Protein AF-0000000070793381 (afdb_homodimer)

Structure (mmCIF, N/CA/C/O backbone):
data_AF-0000000070793381-model_v1
#
loop_
_entity.id
_entity.type
_entity.pdbx_description
1 polymer 'Methyltransferase domain-containing protein'
#
loop_
_atom_site.group_PDB
_atom_site.id
_atom_site.type_symbol
_atom_site.label_atom_id
_atom_site.label_alt_id
_atom_site.label_comp_id
_atom_site.label_asym_id
_atom_site.label_entity_id
_atom_site.label_seq_id
_atom_site.pdbx_PDB_ins_code
_atom_site.Cartn_x
_atom_site.Cartn_y
_atom_site.Cartn_z
_atom_site.occupancy
_atom_site.B_iso_or_equiv
_atom_site.auth_seq_id
_atom_site.auth_comp_id
_atom_site.auth_asym_id
_atom_site.auth_atom_id
_atom_site.pdbx_PDB_model_num
ATOM 1 N N . MET A 1 1 ? -8.211 -35.094 -12.023 1 31.94 1 MET A N 1
ATOM 2 C CA . MET A 1 1 ? -8.547 -34.438 -10.75 1 31.94 1 MET A CA 1
ATOM 3 C C . MET A 1 1 ? -8.812 -32.969 -10.945 1 31.94 1 MET A C 1
ATOM 5 O O . MET A 1 1 ? -8.141 -32.281 -11.734 1 31.94 1 MET A O 1
ATOM 9 N N . PRO A 1 2 ? -9.945 -32.312 -10.711 1 38.78 2 PRO A N 1
ATOM 10 C CA . PRO A 1 2 ? -10.438 -30.984 -11.047 1 38.78 2 PRO A CA 1
ATOM 11 C C . PRO A 1 2 ? -9.469 -29.875 -10.625 1 38.78 2 PRO A C 1
ATOM 13 O O . PRO A 1 2 ? -8.68 -30.062 -9.695 1 38.78 2 PRO A O 1
ATOM 16 N N . SER A 1 3 ? -9.086 -28.969 -11.453 1 44.47 3 SER A N 1
ATOM 17 C CA . SER A 1 3 ? -8.133 -27.859 -11.398 1 44.47 3 SER A CA 1
ATOM 18 C C . SER A 1 3 ? -8.32 -27.031 -10.133 1 44.47 3 SER A C 1
ATOM 20 O O . SER A 1 3 ? -9.445 -26.641 -9.812 1 44.47 3 SER A O 1
ATOM 22 N N . THR A 1 4 ? -7.613 -27.297 -8.984 1 52.66 4 THR A N 1
ATOM 23 C CA . THR A 1 4 ? -7.539 -26.953 -7.566 1 52.66 4 THR A CA 1
ATOM 24 C C . THR A 1 4 ? -7.48 -25.438 -7.383 1 52.66 4 THR A C 1
ATOM 26 O O . THR A 1 4 ? -7.105 -24.953 -6.316 1 52.66 4 THR A O 1
ATOM 29 N N . TYR A 1 5 ? -7.738 -24.703 -8.5 1 57 5 TYR A N 1
ATOM 30 C CA . TYR A 1 5 ? -7.77 -23.281 -8.188 1 57 5 TYR A CA 1
ATOM 31 C C . TYR A 1 5 ? -9.086 -22.891 -7.523 1 57 5 TYR A C 1
ATOM 33 O O . TYR A 1 5 ? -10.148 -23.375 -7.918 1 57 5 TYR A O 1
ATOM 41 N N . ILE A 1 6 ? -9.055 -22.25 -6.492 1 52.5 6 ILE A N 1
ATOM 42 C CA . ILE A 1 6 ? -10.258 -21.75 -5.836 1 52.5 6 ILE A CA 1
ATOM 43 C C . ILE A 1 6 ? -11.031 -20.859 -6.797 1 52.5 6 ILE A C 1
ATOM 45 O O . ILE A 1 6 ? -12.258 -20.938 -6.879 1 52.5 6 ILE A O 1
ATOM 49 N N . LEU A 1 7 ? -10.25 -20.031 -7.59 1 53.38 7 LEU A N 1
ATOM 50 C CA . LEU A 1 7 ? -10.883 -19.156 -8.578 1 53.38 7 LEU A CA 1
ATOM 51 C C . LEU A 1 7 ? -10.844 -19.812 -9.961 1 53.38 7 LEU A C 1
ATOM 53 O O . LEU A 1 7 ? -9.805 -20.312 -10.383 1 53.38 7 LEU A O 1
ATOM 57 N N . ASN A 1 8 ? -12.039 -19.922 -10.562 1 53.75 8 ASN A N 1
ATOM 58 C CA . ASN A 1 8 ? -12.141 -20.484 -11.898 1 53.75 8 ASN A CA 1
ATOM 59 C C . ASN A 1 8 ? -11.227 -19.766 -12.883 1 53.75 8 ASN A C 1
ATOM 61 O O . ASN A 1 8 ? -11.07 -18.531 -12.812 1 53.75 8 ASN A O 1
ATOM 65 N N . THR A 1 9 ? -10.461 -20.422 -13.633 1 52.81 9 THR A N 1
ATOM 66 C CA . THR A 1 9 ? -9.531 -19.875 -14.609 1 52.81 9 THR A CA 1
ATOM 67 C C . THR A 1 9 ? -10.055 -20.078 -16.031 1 52.81 9 THR A C 1
ATOM 69 O O . THR A 1 9 ? -9.273 -20.188 -16.984 1 52.81 9 THR A O 1
ATOM 72 N N . ASN A 1 10 ? -11.422 -20.203 -16.141 1 58.78 10 ASN A N 1
ATOM 73 C CA . ASN A 1 10 ? -11.984 -20.359 -17.484 1 58.78 10 ASN A CA 1
ATOM 74 C C . ASN A 1 10 ? -12.016 -19.031 -18.234 1 58.78 10 ASN A C 1
ATOM 76 O O . ASN A 1 10 ? -11.539 -18.016 -17.734 1 58.78 10 ASN A O 1
ATOM 80 N N . ASP A 1 11 ? -12.484 -18.969 -19.484 1 60.75 11 ASP A N 1
ATOM 81 C CA . ASP A 1 11 ? -12.516 -17.812 -20.375 1 60.75 11 ASP A CA 1
ATOM 82 C C . ASP A 1 11 ? -13.094 -16.594 -19.672 1 60.75 11 ASP A C 1
ATOM 84 O O . ASP A 1 11 ? -12.617 -15.477 -19.875 1 60.75 11 ASP A O 1
ATOM 88 N N . LYS A 1 12 ? -14.016 -16.922 -18.828 1 62.97 12 LYS A N 1
ATOM 89 C CA . LYS A 1 12 ? -14.656 -15.805 -18.156 1 62.97 12 LYS A CA 1
ATOM 90 C C . LYS A 1 12 ? -13.727 -15.18 -17.125 1 62.97 12 LYS A C 1
ATOM 92 O O . LYS A 1 12 ? -13.789 -13.977 -16.859 1 62.97 12 LYS A O 1
ATOM 97 N N . ALA A 1 13 ? -12.758 -16.031 -16.75 1 79.31 13 ALA A N 1
ATOM 98 C CA . ALA A 1 13 ? -11.867 -15.555 -15.711 1 79.31 13 ALA A CA 1
ATOM 99 C C . ALA A 1 13 ? -10.742 -14.711 -16.297 1 79.31 13 ALA A C 1
ATOM 101 O O . ALA A 1 13 ? -10.102 -13.93 -15.594 1 79.31 13 ALA A O 1
ATOM 102 N N . ARG A 1 14 ? -10.719 -14.719 -17.625 1 79.31 14 ARG A N 1
ATOM 103 C CA . ARG A 1 14 ? -9.609 -14.047 -18.281 1 79.31 14 ARG A CA 1
ATOM 104 C C . ARG A 1 14 ? -9.766 -12.531 -18.203 1 79.31 14 ARG A C 1
ATOM 106 O O . ARG A 1 14 ? -8.781 -11.805 -18.062 1 79.31 14 ARG A O 1
ATOM 113 N N . GLU A 1 15 ? -11.008 -12.117 -18.234 1 82.5 15 GLU A N 1
ATOM 114 C CA . GLU A 1 15 ? -11.242 -10.68 -18.156 1 82.5 15 GLU A CA 1
ATOM 115 C C . GLU A 1 15 ? -10.852 -10.117 -16.797 1 82.5 15 GLU A C 1
ATOM 117 O O . GLU A 1 15 ? -10.195 -9.078 -16.719 1 82.5 15 GLU A O 1
ATOM 122 N N . ARG A 1 16 ? -11.266 -10.875 -15.812 1 89.25 16 ARG A N 1
ATOM 123 C CA . ARG A 1 16 ? -10.883 -10.453 -14.469 1 89.25 16 ARG A CA 1
ATOM 124 C C . ARG A 1 16 ? -9.367 -10.469 -14.297 1 89.25 16 ARG A C 1
ATOM 126 O O . ARG A 1 16 ? -8.797 -9.539 -13.727 1 89.25 16 ARG A O 1
ATOM 133 N N . LEU A 1 17 ? -8.711 -11.5 -14.781 1 89.5 17 LEU A N 1
ATOM 134 C CA . LEU A 1 17 ? -7.266 -11.641 -14.648 1 89.5 17 LEU A CA 1
ATOM 135 C C . LEU A 1 17 ? -6.547 -10.523 -15.406 1 89.5 17 LEU A C 1
ATOM 137 O O . LEU A 1 17 ? -5.547 -9.984 -14.93 1 89.5 17 LEU A O 1
ATOM 141 N N . SER A 1 18 ? -7.078 -10.219 -16.547 1 89.38 18 SER A N 1
ATOM 142 C CA . SER A 1 18 ? -6.492 -9.133 -17.344 1 89.38 18 SER A CA 1
ATOM 143 C C . SER A 1 18 ? -6.645 -7.793 -16.625 1 89.38 18 SER A C 1
ATOM 145 O O . SER A 1 18 ? -5.707 -6.992 -16.594 1 89.38 18 SER A O 1
ATOM 147 N N . LEU A 1 19 ? -7.836 -7.578 -16.109 1 93.5 19 LEU A N 1
ATOM 148 C CA . LEU A 1 19 ? -8.055 -6.363 -15.336 1 93.5 19 LEU A CA 1
ATOM 149 C C . LEU A 1 19 ? -7.133 -6.316 -14.125 1 93.5 19 LEU A C 1
ATOM 151 O O . LEU A 1 19 ? -6.531 -5.277 -13.836 1 93.5 19 LEU A O 1
ATOM 155 N N . GLN A 1 20 ? -6.996 -7.422 -13.484 1 95.44 20 GLN A N 1
ATOM 156 C CA . GLN A 1 20 ? -6.109 -7.523 -12.328 1 95.44 20 GLN A CA 1
ATOM 157 C C . GLN A 1 20 ? -4.664 -7.227 -12.719 1 95.44 20 GLN A C 1
ATOM 159 O O . GLN A 1 20 ? -3.949 -6.531 -11.992 1 95.44 20 GLN A O 1
ATOM 164 N N . HIS A 1 21 ? -4.25 -7.715 -13.867 1 94.44 21 HIS A N 1
ATOM 165 C CA . HIS A 1 21 ? -2.904 -7.422 -14.344 1 94.44 21 HIS A CA 1
ATOM 166 C C . HIS A 1 21 ? -2.701 -5.926 -14.539 1 94.44 21 HIS A C 1
ATOM 168 O O . HIS A 1 21 ? -1.675 -5.375 -14.125 1 94.44 21 HIS A O 1
ATOM 174 N N . GLN A 1 22 ? -3.66 -5.316 -15.133 1 94.69 22 GLN A N 1
ATOM 175 C CA . GLN A 1 22 ? -3.539 -3.885 -15.398 1 94.69 22 GLN A CA 1
ATOM 176 C C . GLN A 1 22 ? -3.355 -3.1 -14.102 1 94.69 22 GLN A C 1
ATOM 178 O O . GLN A 1 22 ? -2.607 -2.121 -14.062 1 94.69 22 GLN A O 1
ATOM 183 N N . LEU A 1 23 ? -3.994 -3.545 -13.055 1 96.94 23 LEU A N 1
ATOM 184 C CA . LEU A 1 23 ? -3.932 -2.869 -11.766 1 96.94 23 LEU A CA 1
ATOM 185 C C . LEU A 1 23 ? -2.533 -2.975 -11.164 1 96.94 23 LEU A C 1
ATOM 187 O O . LEU A 1 23 ? -2.109 -2.096 -10.414 1 96.94 23 LEU A O 1
ATOM 191 N N . TYR A 1 24 ? -1.751 -4.055 -11.531 1 98 24 TYR A N 1
ATOM 192 C CA . TYR A 1 24 ? -0.479 -4.316 -10.867 1 98 24 TYR A CA 1
ATOM 193 C C . TYR A 1 24 ? 0.686 -4.156 -11.836 1 98 24 TYR A C 1
ATOM 195 O O . TYR A 1 24 ? 1.85 -4.195 -11.43 1 98 24 TYR A O 1
ATOM 203 N N . ALA A 1 25 ? 0.41 -3.951 -13.141 1 96.5 25 ALA A N 1
ATOM 204 C CA . ALA A 1 25 ? 1.404 -4.055 -14.203 1 96.5 25 ALA A CA 1
ATOM 205 C C . ALA A 1 25 ? 2.594 -3.139 -13.938 1 96.5 25 ALA A C 1
ATOM 207 O O . ALA A 1 25 ? 3.742 -3.586 -13.93 1 96.5 25 ALA A O 1
ATOM 208 N N . LYS A 1 26 ? 2.344 -1.877 -13.656 1 95.81 26 LYS A N 1
ATOM 209 C CA . LYS A 1 26 ? 3.432 -0.926 -13.445 1 95.81 26 LYS A CA 1
ATOM 210 C C . LYS A 1 26 ? 4.277 -1.319 -12.242 1 95.81 26 LYS A C 1
ATOM 212 O O . LYS A 1 26 ? 5.508 -1.275 -12.297 1 95.81 26 LYS A O 1
ATOM 217 N N . SER A 1 27 ? 3.621 -1.652 -11.164 1 97.38 27 SER A N 1
ATOM 218 C CA . SER A 1 27 ? 4.32 -2.066 -9.953 1 97.38 27 SER A CA 1
ATOM 219 C C . SER A 1 27 ? 5.207 -3.279 -10.211 1 97.38 27 SER A C 1
ATOM 221 O O . SER A 1 27 ? 6.359 -3.318 -9.773 1 97.38 27 SER A O 1
ATOM 223 N N . SER A 1 28 ? 4.688 -4.277 -10.945 1 97.88 28 SER A N 1
ATOM 224 C CA . SER A 1 28 ? 5.434 -5.496 -11.242 1 97.88 28 SER A CA 1
ATOM 225 C C . SER A 1 28 ? 6.605 -5.211 -12.18 1 97.88 28 SER A C 1
ATOM 227 O O . SER A 1 28 ? 7.699 -5.75 -11.984 1 97.88 28 SER A O 1
ATOM 229 N N . LEU A 1 29 ? 6.406 -4.359 -13.164 1 96.44 29 LEU A N 1
ATOM 230 C CA . LEU A 1 29 ? 7.461 -4.031 -14.109 1 96.44 29 LEU A CA 1
ATOM 231 C C . LEU A 1 29 ? 8.57 -3.23 -13.43 1 96.44 29 LEU A C 1
ATOM 233 O O . LEU A 1 29 ? 9.75 -3.441 -13.711 1 96.44 29 LEU A O 1
ATOM 237 N N . ASP A 1 30 ? 8.172 -2.293 -12.555 1 95.12 30 ASP A N 1
ATOM 238 C CA . ASP A 1 30 ? 9.164 -1.557 -11.773 1 95.12 30 ASP A CA 1
ATOM 239 C C . ASP A 1 30 ? 10.023 -2.504 -10.938 1 95.12 30 ASP A C 1
ATOM 241 O O . ASP A 1 30 ? 11.242 -2.332 -10.8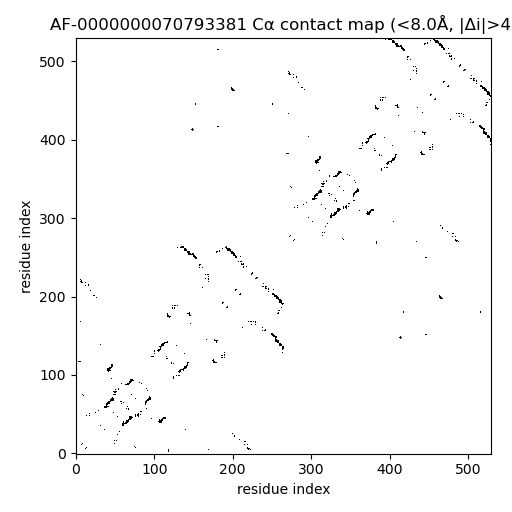44 1 95.12 30 ASP A O 1
ATOM 245 N N . LEU A 1 31 ? 9.391 -3.492 -10.344 1 96.69 31 LEU A N 1
ATOM 246 C CA . LEU A 1 31 ? 10.102 -4.48 -9.531 1 96.69 31 LEU A CA 1
ATOM 247 C C . LEU A 1 31 ? 11.094 -5.266 -10.383 1 96.69 31 LEU A C 1
ATOM 249 O O . LEU A 1 31 ? 12.258 -5.43 -9.992 1 96.69 31 LEU A O 1
ATOM 253 N N . LEU A 1 32 ? 10.695 -5.691 -11.531 1 96.06 32 LEU A N 1
ATOM 254 C CA . LEU A 1 32 ? 11.547 -6.465 -12.43 1 96.06 32 LEU A CA 1
ATOM 255 C C . LEU A 1 32 ? 12.719 -5.625 -12.93 1 96.06 32 LEU A C 1
ATOM 257 O O . LEU A 1 32 ? 13.82 -6.141 -13.133 1 96.06 32 LEU A O 1
ATOM 261 N N . SER A 1 33 ? 12.461 -4.363 -13.094 1 92.81 33 SER A N 1
ATOM 262 C CA . SER A 1 33 ? 13.516 -3.467 -13.555 1 92.81 33 SER A CA 1
ATOM 263 C C . SER A 1 33 ? 14.633 -3.357 -12.523 1 92.81 33 SER A C 1
ATOM 265 O O . SER A 1 33 ? 15.789 -3.135 -12.875 1 92.81 33 SER A O 1
ATOM 267 N N . GLU A 1 34 ? 14.258 -3.457 -11.336 1 92.06 34 GLU A N 1
ATOM 268 C CA . GLU A 1 34 ? 15.258 -3.406 -10.273 1 92.06 34 GLU A CA 1
ATOM 269 C C . GLU A 1 34 ? 16.234 -4.578 -10.367 1 92.06 34 GLU A C 1
ATOM 271 O O . GLU A 1 34 ? 17.391 -4.465 -9.969 1 92.06 34 GLU A O 1
ATOM 276 N N . VAL A 1 35 ? 15.742 -5.703 -10.812 1 90.88 35 VAL A N 1
ATOM 277 C CA . VAL A 1 35 ? 16.594 -6.875 -11.008 1 90.88 35 VAL A CA 1
ATOM 278 C C . VAL A 1 35 ? 17.531 -6.641 -12.188 1 90.88 35 VAL A C 1
ATOM 280 O O . VAL A 1 35 ? 18.688 -7.039 -12.148 1 90.88 35 VAL A O 1
ATOM 283 N N . GLY A 1 36 ? 17.094 -5.91 -13.195 1 82.94 36 GLY A N 1
ATOM 284 C CA . GLY A 1 36 ? 17.891 -5.613 -14.375 1 82.94 36 GLY A CA 1
ATOM 285 C C . GLY A 1 36 ? 18.094 -6.82 -15.273 1 82.94 36 GLY A C 1
ATOM 286 O O . GLY A 1 36 ? 19.219 -7.191 -15.586 1 82.94 36 GLY A O 1
ATOM 287 N N . PRO A 1 37 ? 17.047 -7.312 -15.727 1 74.19 37 PRO A N 1
ATOM 288 C CA . PRO A 1 37 ? 17.234 -8.461 -16.625 1 74.19 37 PRO A CA 1
ATOM 289 C C . PRO A 1 37 ? 17.969 -8.086 -17.906 1 74.19 37 PRO A C 1
ATOM 291 O O . PRO A 1 37 ? 17.797 -6.98 -18.422 1 74.19 37 PRO A O 1
ATOM 294 N N . SER A 1 38 ? 18.969 -8.914 -18.141 1 75.56 38 SER A N 1
ATOM 295 C CA . SER A 1 38 ? 19.781 -8.68 -19.328 1 75.56 38 SER A CA 1
ATOM 296 C C . SER A 1 38 ? 19.281 -9.508 -20.516 1 75.56 38 SER A C 1
ATOM 298 O O . SER A 1 38 ? 18.578 -10.5 -20.328 1 75.56 38 SER A O 1
ATOM 300 N N . ALA A 1 39 ? 19.656 -9.109 -21.672 1 73.5 39 ALA A N 1
ATOM 301 C CA . ALA A 1 39 ? 19.188 -9.602 -22.953 1 73.5 39 ALA A CA 1
ATOM 302 C C . ALA A 1 39 ? 19.516 -11.086 -23.125 1 73.5 39 ALA A C 1
ATOM 304 O O . ALA A 1 39 ? 18.844 -11.789 -23.891 1 73.5 39 ALA A O 1
ATOM 305 N N . ALA A 1 40 ? 20.172 -11.703 -22.266 1 83 40 ALA A N 1
ATOM 306 C CA . ALA A 1 40 ? 20.484 -13.102 -22.547 1 83 40 ALA A CA 1
ATOM 307 C C . ALA A 1 40 ? 20.141 -13.992 -21.359 1 83 40 ALA A C 1
ATOM 309 O O . ALA A 1 40 ? 20.562 -15.148 -21.297 1 83 40 ALA A O 1
ATOM 310 N N . MET A 1 41 ? 19.172 -13.609 -20.688 1 92.19 41 MET A N 1
ATOM 311 C CA . MET A 1 41 ? 18.891 -14.359 -19.469 1 92.19 41 MET A CA 1
ATOM 312 C C . MET A 1 41 ? 17.922 -15.508 -19.75 1 92.19 41 MET A C 1
ATOM 314 O O . MET A 1 41 ? 17.109 -15.438 -20.688 1 92.19 41 MET A O 1
ATOM 318 N N . THR A 1 42 ? 18.078 -16.594 -18.984 1 96.81 42 THR A N 1
ATOM 319 C CA . THR A 1 42 ? 17.094 -17.672 -18.938 1 96.81 42 THR A CA 1
ATOM 320 C C . THR A 1 42 ? 16.125 -17.453 -17.781 1 96.81 42 THR A C 1
ATOM 322 O O . THR A 1 42 ? 16.531 -17.203 -16.641 1 96.81 42 THR A O 1
ATOM 325 N N . ALA A 1 43 ? 14.82 -17.547 -18.109 1 97.75 43 ALA A N 1
ATOM 326 C CA . ALA A 1 43 ? 13.828 -17.219 -17.094 1 97.75 43 ALA A CA 1
ATOM 327 C C . ALA A 1 43 ? 12.742 -18.297 -17.031 1 97.75 43 ALA A C 1
ATOM 329 O O . ALA A 1 43 ? 12.469 -18.969 -18.016 1 97.75 43 ALA A O 1
ATOM 330 N N . LEU A 1 44 ? 12.227 -18.438 -15.859 1 98.5 44 LEU A N 1
ATOM 331 C CA . LEU A 1 44 ? 11.07 -19.297 -15.602 1 98.5 44 LEU A CA 1
ATOM 332 C C . LEU A 1 44 ? 9.906 -18.484 -15.047 1 98.5 44 LEU A C 1
ATOM 334 O O . LEU A 1 44 ? 10.078 -17.734 -14.078 1 98.5 44 LEU A O 1
ATOM 338 N N . GLU A 1 45 ? 8.789 -18.562 -15.688 1 98.62 45 GLU A N 1
ATOM 339 C CA . GLU A 1 45 ? 7.551 -18.031 -15.141 1 98.62 45 GLU A CA 1
ATOM 340 C C . GLU A 1 45 ? 6.672 -19.141 -14.562 1 98.62 45 GLU A C 1
ATOM 342 O O . GLU A 1 45 ? 6.348 -20.094 -15.258 1 98.62 45 GLU A O 1
ATOM 347 N N . ILE A 1 46 ? 6.336 -18.953 -13.328 1 98.25 46 ILE A N 1
ATOM 348 C CA . ILE A 1 46 ? 5.465 -19.906 -12.648 1 98.25 46 ILE A CA 1
ATOM 349 C C . ILE A 1 46 ? 4.043 -19.359 -12.578 1 98.25 46 ILE A C 1
ATOM 351 O O . ILE A 1 46 ? 3.787 -18.359 -11.883 1 98.25 46 ILE A O 1
ATOM 355 N N . GLY A 1 47 ? 3.105 -19.969 -13.242 1 95.69 47 GLY A N 1
ATOM 356 C CA . GLY A 1 47 ? 1.754 -19.438 -13.367 1 95.69 47 GLY A CA 1
ATOM 357 C C . GLY A 1 47 ? 1.638 -18.328 -14.375 1 95.69 47 GLY A C 1
ATOM 358 O O . GLY A 1 47 ? 1.948 -17.172 -14.07 1 95.69 47 GLY A O 1
ATOM 359 N N . CYS A 1 48 ? 1.009 -18.641 -15.562 1 93.5 48 CYS A N 1
ATOM 360 C CA . CYS A 1 48 ? 0.996 -17.625 -16.609 1 93.5 48 CYS A CA 1
ATOM 361 C C . CYS A 1 48 ? -0.315 -16.844 -16.594 1 93.5 48 CYS A C 1
ATOM 363 O O . CYS A 1 48 ? -0.406 -15.773 -17.188 1 93.5 48 CYS A O 1
ATOM 365 N N . GLY A 1 49 ? -1.357 -17.438 -15.984 1 88.75 49 GLY A N 1
ATOM 366 C CA . GLY A 1 49 ? -2.646 -16.766 -15.969 1 88.75 49 GLY A CA 1
ATOM 367 C C . GLY A 1 49 ? -3.107 -16.328 -17.344 1 88.75 49 GLY A C 1
ATOM 368 O O . GLY A 1 49 ? -3.176 -17.141 -18.266 1 88.75 49 GLY A O 1
ATOM 369 N N . SER A 1 50 ? -3.383 -15.047 -17.531 1 88.56 50 SER A N 1
ATOM 370 C CA . SER A 1 50 ? -3.865 -14.492 -18.797 1 88.56 50 SER A CA 1
ATOM 371 C C . SER A 1 50 ? -2.725 -14.312 -19.797 1 88.56 50 SER A C 1
ATOM 373 O O . SER A 1 50 ? -2.955 -13.961 -20.953 1 88.56 50 SER A O 1
ATOM 375 N N . GLY A 1 51 ? -1.547 -14.5 -19.359 1 93.88 51 GLY A N 1
ATOM 376 C CA . GLY A 1 51 ? -0.39 -14.383 -20.234 1 93.88 51 GLY A CA 1
ATOM 377 C C . GLY A 1 51 ? 0.157 -12.969 -20.328 1 93.88 51 GLY A C 1
ATOM 378 O O . GLY A 1 51 ? 1.143 -12.727 -21.016 1 93.88 51 GLY A O 1
ATOM 379 N N . ASP A 1 52 ? -0.414 -12.047 -19.609 1 94.62 52 ASP A N 1
ATOM 380 C CA . ASP A 1 52 ? 0.02 -10.656 -19.656 1 94.62 52 ASP A CA 1
ATOM 381 C C . ASP A 1 52 ? 1.471 -10.516 -19.203 1 94.62 52 ASP A C 1
ATOM 383 O O . ASP A 1 52 ? 2.273 -9.852 -19.859 1 94.62 52 ASP A O 1
ATOM 387 N N . MET A 1 53 ? 1.799 -11.164 -18.156 1 95.56 53 MET A N 1
ATOM 388 C CA . MET A 1 53 ? 3.162 -11.047 -17.656 1 95.56 53 MET A CA 1
ATOM 389 C C . MET A 1 53 ? 4.137 -11.836 -18.516 1 95.56 53 MET A C 1
ATOM 391 O O . MET A 1 53 ? 5.312 -11.492 -18.609 1 95.56 53 MET A O 1
ATOM 395 N N . THR A 1 54 ? 3.625 -12.93 -19.125 1 97.06 54 THR A N 1
ATOM 396 C CA . THR A 1 54 ? 4.461 -13.664 -20.078 1 97.06 54 THR A CA 1
ATOM 397 C C . THR A 1 54 ? 4.984 -12.734 -21.172 1 97.06 54 THR A C 1
ATOM 399 O O . THR A 1 54 ? 6.176 -12.742 -21.484 1 97.06 54 THR A O 1
ATOM 402 N N . LEU A 1 55 ? 4.09 -11.93 -21.688 1 94.94 55 LEU A N 1
ATOM 403 C CA . LEU A 1 55 ? 4.453 -10.969 -22.719 1 94.94 55 LEU A CA 1
ATOM 404 C C . LEU A 1 55 ? 5.465 -9.961 -22.203 1 94.94 55 LEU A C 1
ATOM 406 O O . LEU A 1 55 ? 6.453 -9.656 -22.875 1 94.94 55 LEU A O 1
ATOM 410 N N . GLU A 1 56 ? 5.234 -9.453 -21 1 94.44 56 GLU A N 1
ATOM 411 C CA . GLU A 1 56 ? 6.141 -8.469 -20.406 1 94.44 56 GLU A CA 1
ATOM 412 C C . GLU A 1 56 ? 7.527 -9.062 -20.188 1 94.44 56 GLU A C 1
ATOM 414 O O . GLU A 1 56 ? 8.539 -8.414 -20.453 1 94.44 56 GLU A O 1
ATOM 419 N N . LEU A 1 57 ? 7.566 -10.289 -19.719 1 95.5 57 LEU A N 1
ATOM 420 C CA . LEU A 1 57 ? 8.836 -10.969 -19.453 1 95.5 57 LEU A CA 1
ATOM 421 C C . LEU A 1 57 ? 9.594 -11.211 -20.766 1 95.5 57 LEU A C 1
ATOM 423 O O . LEU A 1 57 ? 10.812 -11.031 -20.812 1 95.5 57 LEU A O 1
ATOM 427 N N . ALA A 1 58 ? 8.883 -11.609 -21.766 1 94.38 58 ALA A N 1
ATOM 428 C CA . ALA A 1 58 ? 9.5 -11.828 -23.062 1 94.38 58 ALA A CA 1
ATOM 429 C C . ALA A 1 58 ? 10.164 -10.555 -23.594 1 94.38 58 ALA A C 1
ATOM 431 O O . ALA A 1 58 ? 11.289 -10.602 -24.078 1 94.38 58 ALA A O 1
ATOM 432 N N . LYS A 1 59 ? 9.477 -9.438 -23.438 1 92.31 59 LYS A N 1
ATOM 433 C CA . LYS A 1 59 ? 10.031 -8.148 -23.859 1 92.31 59 LYS A CA 1
ATOM 434 C C . LYS A 1 59 ? 11.297 -7.816 -23.062 1 92.31 59 LYS A C 1
ATOM 436 O O . LYS A 1 59 ? 12.281 -7.34 -23.641 1 92.31 59 LYS A O 1
ATOM 441 N N . LEU A 1 60 ? 11.242 -8.07 -21.844 1 91.75 60 LEU A N 1
ATOM 442 C CA . LEU A 1 60 ? 12.32 -7.695 -20.953 1 91.75 60 LEU A CA 1
ATOM 443 C C . LEU A 1 60 ? 13.578 -8.516 -21.234 1 91.75 60 LEU A C 1
ATOM 445 O O . LEU A 1 60 ? 14.688 -7.984 -21.219 1 91.75 60 LEU A O 1
ATOM 449 N N . ILE A 1 61 ? 13.43 -9.789 -21.484 1 91.94 61 ILE A N 1
ATOM 450 C CA . ILE A 1 61 ? 14.586 -10.656 -21.641 1 91.94 61 ILE A CA 1
ATOM 451 C C . ILE A 1 61 ? 15.102 -10.562 -23.078 1 91.94 61 ILE A C 1
ATOM 453 O O . ILE A 1 61 ? 16.219 -11.008 -23.375 1 91.94 61 ILE A O 1
ATOM 457 N N . GLY A 1 62 ? 14.227 -10.148 -23.984 1 89.25 62 GLY A N 1
ATOM 458 C CA . GLY A 1 62 ? 14.617 -9.945 -25.375 1 89.25 62 GLY A CA 1
ATOM 459 C C . GLY A 1 62 ? 14.641 -11.227 -26.188 1 89.25 62 GLY A C 1
ATOM 460 O O . GLY A 1 62 ? 14.391 -12.312 -25.641 1 89.25 62 GLY A O 1
ATOM 461 N N . ARG A 1 63 ? 15.078 -11.086 -27.438 1 89.88 63 ARG A N 1
ATOM 462 C CA . ARG A 1 63 ? 15.016 -12.188 -28.391 1 89.88 63 ARG A CA 1
ATOM 463 C C . ARG A 1 63 ? 16.141 -13.188 -28.141 1 89.88 63 ARG A C 1
ATOM 465 O O . ARG A 1 63 ? 16.062 -14.344 -28.578 1 89.88 63 ARG A O 1
ATOM 472 N N . GLU A 1 64 ? 17.109 -12.719 -27.484 1 92.56 64 GLU A N 1
ATOM 473 C CA . GLU A 1 64 ? 18.25 -13.594 -27.234 1 92.56 64 GLU A CA 1
ATOM 474 C C . GLU A 1 64 ? 18.062 -14.383 -25.938 1 92.56 64 GLU A C 1
ATOM 476 O O . GLU A 1 64 ? 18.812 -15.328 -25.672 1 92.56 64 GLU A O 1
ATOM 481 N N . GLY A 1 65 ? 17.094 -14.016 -25.141 1 94.44 65 GLY A N 1
ATOM 482 C CA . GLY A 1 65 ? 16.797 -14.734 -23.922 1 94.44 65 GLY A CA 1
ATOM 483 C C . GLY A 1 65 ? 15.922 -15.953 -24.141 1 94.44 65 GLY A C 1
ATOM 484 O O . GLY A 1 65 ? 15.594 -16.281 -25.281 1 94.44 65 GLY A O 1
ATOM 485 N N . SER A 1 66 ? 15.711 -16.688 -23.062 1 96.44 66 SER A N 1
ATOM 486 C CA . SER A 1 66 ? 14.82 -17.844 -23.109 1 96.44 66 SER A CA 1
ATOM 487 C C . SER A 1 66 ? 13.859 -17.844 -21.922 1 96.44 66 SER A C 1
ATOM 489 O O . SER A 1 66 ? 14.266 -17.594 -20.781 1 96.44 66 SER A O 1
ATOM 491 N N . LEU A 1 67 ? 12.578 -18.062 -22.25 1 97.69 67 LEU A N 1
ATOM 492 C CA . LEU A 1 67 ? 11.547 -18.094 -21.219 1 97.69 67 LEU A CA 1
ATOM 493 C C . LEU A 1 67 ? 10.797 -19.422 -21.234 1 97.69 67 LEU A C 1
ATOM 495 O O . LEU A 1 67 ? 10.312 -19.844 -22.281 1 97.69 67 LEU A O 1
ATOM 499 N N . LEU A 1 68 ? 10.797 -20.062 -20.094 1 98.62 68 LEU A N 1
ATOM 500 C CA . LEU A 1 68 ? 9.867 -21.156 -19.891 1 98.62 68 LEU A CA 1
ATOM 501 C C . LEU A 1 68 ? 8.68 -20.719 -19.031 1 98.62 68 LEU A C 1
ATOM 503 O O . LEU A 1 68 ? 8.867 -20.188 -17.938 1 98.62 68 LEU A O 1
ATOM 507 N N . THR A 1 69 ? 7.531 -20.891 -19.578 1 98.56 69 THR A N 1
ATOM 508 C CA . THR A 1 69 ? 6.297 -20.578 -18.875 1 98.56 69 THR A CA 1
ATOM 509 C C . THR A 1 69 ? 5.547 -21.844 -18.5 1 98.56 69 THR A C 1
ATOM 511 O O . THR A 1 69 ? 5.215 -22.656 -19.375 1 98.56 69 THR A O 1
ATOM 514 N N . ILE A 1 70 ? 5.25 -21.984 -17.172 1 98.06 70 ILE A N 1
ATOM 515 C CA . ILE A 1 70 ? 4.543 -23.203 -16.75 1 98.06 70 ILE A CA 1
ATOM 516 C C . ILE A 1 70 ? 3.227 -22.812 -16.078 1 98.06 70 ILE A C 1
ATOM 518 O O . ILE A 1 70 ? 3.104 -21.719 -15.523 1 98.06 70 ILE A O 1
ATOM 522 N N . ASP A 1 71 ? 2.297 -23.641 -16.172 1 95.5 71 ASP A N 1
ATOM 523 C CA . ASP A 1 71 ? 1 -23.562 -15.5 1 95.5 71 ASP A CA 1
ATOM 524 C C . ASP A 1 71 ? 0.37 -24.953 -15.367 1 95.5 71 ASP A C 1
ATOM 526 O O . ASP A 1 71 ? 0.755 -25.875 -16.078 1 95.5 71 ASP A O 1
ATOM 530 N N . LEU A 1 72 ? -0.557 -25.047 -14.406 1 92.88 72 LEU A N 1
ATOM 531 C CA . LEU A 1 72 ? -1.277 -26.312 -14.266 1 92.88 72 LEU A CA 1
ATOM 532 C C . LEU A 1 72 ? -2.355 -26.438 -15.336 1 92.88 72 LEU A C 1
ATOM 534 O O . LEU A 1 72 ? -2.807 -27.547 -15.633 1 92.88 72 LEU A O 1
ATOM 538 N N . SER A 1 73 ? -2.744 -25.344 -15.914 1 90.5 73 SER A N 1
ATOM 539 C CA . SER A 1 73 ? -3.859 -25.312 -16.859 1 90.5 73 SER A CA 1
ATOM 540 C C . SER A 1 73 ? -3.365 -25.281 -18.297 1 90.5 73 SER A C 1
ATOM 542 O O . SER A 1 73 ? -2.82 -24.281 -18.75 1 90.5 73 SER A O 1
ATOM 544 N N . GLN A 1 74 ? -3.676 -26.328 -19.078 1 93.31 74 GLN A N 1
ATOM 545 C CA . GLN A 1 74 ? -3.355 -26.359 -20.5 1 93.31 74 GLN A CA 1
ATOM 546 C C . GLN A 1 74 ? -4.055 -25.234 -21.25 1 93.31 74 GLN A C 1
ATOM 548 O O . GLN A 1 74 ? -3.48 -24.641 -22.172 1 93.31 74 GLN A O 1
ATOM 553 N N . ASP A 1 75 ? -5.27 -24.938 -20.781 1 88.62 75 ASP A N 1
ATOM 554 C CA . ASP A 1 75 ? -6.051 -23.891 -21.438 1 88.62 75 ASP A CA 1
ATOM 555 C C . ASP A 1 75 ? -5.359 -22.531 -21.312 1 88.62 75 ASP A C 1
ATOM 557 O O . ASP A 1 75 ? -5.309 -21.766 -22.281 1 88.62 75 ASP A O 1
ATOM 561 N N . GLN A 1 76 ? -4.852 -22.234 -20.141 1 90.38 76 GLN A N 1
ATOM 562 C CA . GLN A 1 76 ? -4.141 -20.969 -19.922 1 90.38 76 GLN A CA 1
ATOM 563 C C . GLN A 1 76 ? -2.865 -20.906 -20.766 1 90.38 76 GLN A C 1
ATOM 565 O O . GLN A 1 76 ? -2.545 -19.875 -21.344 1 90.38 76 GLN A O 1
ATOM 570 N N . LEU A 1 77 ? -2.201 -22.031 -20.875 1 95.12 77 LEU A N 1
ATOM 571 C CA . LEU A 1 77 ? -0.967 -22.078 -21.656 1 95.12 77 LEU A CA 1
ATOM 572 C C . LEU A 1 77 ? -1.253 -21.891 -23.141 1 95.12 77 LEU A C 1
ATOM 574 O O . LEU A 1 77 ? -0.54 -21.156 -23.828 1 95.12 77 LEU A O 1
ATOM 578 N N . ASP A 1 78 ? -2.303 -22.547 -23.594 1 94.19 78 ASP A N 1
ATOM 579 C CA . ASP A 1 78 ? -2.674 -22.422 -25 1 94.19 78 ASP A CA 1
ATOM 580 C C . ASP A 1 78 ? -3 -20.969 -25.359 1 94.19 78 ASP A C 1
ATOM 582 O O . ASP A 1 78 ? -2.551 -20.453 -26.375 1 94.19 78 ASP A O 1
ATOM 586 N N . HIS A 1 79 ? -3.754 -20.391 -24.5 1 92.12 79 HIS A N 1
ATOM 587 C CA . HIS A 1 79 ? -4.121 -19 -24.688 1 92.12 79 HIS A CA 1
ATOM 588 C C . HIS A 1 79 ? -2.887 -18.094 -24.719 1 92.12 79 HIS A C 1
ATOM 590 O O . HIS A 1 79 ? -2.758 -17.234 -25.594 1 92.12 79 HIS A O 1
ATOM 596 N N . THR A 1 80 ? -1.993 -18.281 -23.781 1 94.62 80 THR A N 1
ATOM 597 C CA . THR A 1 80 ? -0.776 -17.484 -23.672 1 94.62 80 THR A CA 1
ATOM 598 C C . THR A 1 80 ? 0.126 -17.703 -24.875 1 94.62 80 THR A C 1
ATOM 600 O O . THR A 1 80 ? 0.706 -16.734 -25.406 1 94.62 80 THR A O 1
ATOM 603 N N . GLN A 1 81 ? 0.211 -18.922 -25.328 1 95.94 81 GLN A N 1
ATOM 604 C CA . GLN A 1 81 ? 1.022 -19.234 -26.5 1 95.94 81 GLN A CA 1
ATOM 605 C C . GLN A 1 81 ? 0.515 -18.5 -27.734 1 95.94 81 GLN A C 1
ATOM 607 O O . GLN A 1 81 ? 1.308 -17.984 -28.516 1 95.94 81 GLN A O 1
ATOM 612 N N . GLN A 1 82 ? -0.748 -18.5 -27.875 1 94.62 82 GLN A N 1
ATOM 613 C CA . GLN A 1 82 ? -1.333 -17.781 -29 1 94.62 82 GLN A CA 1
ATOM 614 C C . GLN A 1 82 ? -1.032 -16.297 -28.922 1 94.62 82 GLN A C 1
ATOM 616 O O . GLN A 1 82 ? -0.706 -15.664 -29.938 1 94.62 82 GLN A O 1
ATOM 621 N N . ARG A 1 83 ? -1.09 -15.758 -27.781 1 92.25 83 ARG A N 1
ATOM 622 C CA . ARG A 1 83 ? -0.884 -14.328 -27.578 1 92.25 83 ARG A CA 1
ATOM 623 C C . ARG A 1 83 ? 0.576 -13.945 -27.797 1 92.25 83 ARG A C 1
ATOM 625 O O . ARG A 1 83 ? 0.881 -12.797 -28.109 1 92.25 83 ARG A O 1
ATOM 632 N N . THR A 1 84 ? 1.423 -14.883 -27.641 1 94.88 84 THR A N 1
ATOM 633 C CA . THR A 1 84 ? 2.852 -14.602 -27.719 1 94.88 84 THR A CA 1
ATOM 634 C C . THR A 1 84 ? 3.475 -15.266 -28.938 1 94.88 84 THR A C 1
ATOM 636 O O . THR A 1 84 ? 4.672 -15.562 -28.938 1 94.88 84 THR A O 1
ATOM 639 N N . ARG A 1 85 ? 2.748 -15.492 -29.938 1 93.44 85 ARG A N 1
ATOM 640 C CA . ARG A 1 85 ? 3.146 -16.281 -31.094 1 93.44 85 ARG A CA 1
ATOM 641 C C . ARG A 1 85 ? 4.293 -15.617 -31.844 1 93.44 85 ARG A C 1
ATOM 643 O O . ARG A 1 85 ? 5.023 -16.281 -32.594 1 93.44 85 ARG A O 1
ATOM 650 N N . THR A 1 86 ? 4.504 -14.367 -31.641 1 93.62 86 THR A N 1
ATOM 651 C CA . THR A 1 86 ? 5.551 -13.648 -32.375 1 93.62 86 THR A CA 1
ATOM 652 C C . THR A 1 86 ? 6.914 -13.891 -31.719 1 93.62 86 THR A C 1
ATOM 654 O O . THR A 1 86 ? 7.949 -13.539 -32.281 1 93.62 86 THR A O 1
ATOM 657 N N . TYR A 1 87 ? 6.891 -14.406 -30.578 1 94.5 87 TYR A N 1
ATOM 658 C CA . TYR A 1 87 ? 8.125 -14.727 -29.875 1 94.5 87 TYR A CA 1
ATOM 659 C C . TYR A 1 87 ? 8.508 -16.188 -30.062 1 94.5 87 TYR A C 1
ATOM 661 O O . TYR A 1 87 ? 7.695 -17.078 -29.828 1 94.5 87 TYR A O 1
ATOM 669 N N . SER A 1 88 ? 9.727 -16.422 -30.422 1 94.06 88 SER A N 1
ATOM 670 C CA . SER A 1 88 ? 10.172 -17.781 -30.719 1 94.06 88 SER A CA 1
ATOM 671 C C . SER A 1 88 ? 10.961 -18.359 -29.547 1 94.06 88 SER A C 1
ATOM 673 O O . SER A 1 88 ? 11.312 -19.547 -29.562 1 94.06 88 SER A O 1
ATOM 675 N N . ASN A 1 89 ? 11.195 -17.547 -28.578 1 95.12 89 ASN A N 1
ATOM 676 C CA . ASN A 1 89 ? 12.062 -17.984 -27.484 1 95.12 89 ASN A CA 1
ATOM 677 C C . ASN A 1 89 ? 11.273 -18.234 -26.203 1 95.12 89 ASN A C 1
ATOM 679 O O . ASN A 1 89 ? 11.812 -18.109 -25.109 1 95.12 89 ASN A O 1
ATOM 683 N N . ILE A 1 90 ? 9.945 -18.5 -26.312 1 97.81 90 ILE A N 1
ATOM 684 C CA . ILE A 1 90 ? 9.109 -18.875 -25.172 1 97.81 90 ILE A CA 1
ATOM 685 C C . ILE A 1 90 ? 8.672 -20.328 -25.312 1 97.81 90 ILE A C 1
ATOM 687 O O . ILE A 1 90 ? 8.133 -20.719 -26.344 1 97.81 90 ILE A O 1
ATOM 691 N N . ARG A 1 91 ? 8.945 -21.094 -24.312 1 97.94 91 ARG A N 1
ATOM 692 C CA . ARG A 1 91 ? 8.461 -22.469 -24.188 1 97.94 91 ARG A CA 1
ATOM 693 C C . ARG A 1 91 ? 7.34 -22.562 -23.156 1 97.94 91 ARG A C 1
ATOM 695 O O . ARG A 1 91 ? 7.312 -21.797 -22.188 1 97.94 91 ARG A O 1
ATOM 702 N N . PHE A 1 92 ? 6.457 -23.484 -23.453 1 98.12 92 PHE A N 1
ATOM 703 C CA . PHE A 1 92 ? 5.305 -23.688 -22.594 1 98.12 92 PHE A CA 1
ATOM 704 C C . PHE A 1 92 ? 5.215 -25.125 -22.125 1 98.12 92 PHE A C 1
ATOM 706 O O . PHE A 1 92 ? 5.406 -26.047 -22.922 1 98.12 92 PHE A O 1
ATOM 713 N N . LYS A 1 93 ? 4.918 -25.328 -20.859 1 98 93 LYS A N 1
ATOM 714 C CA . LYS A 1 93 ? 4.801 -26.688 -20.312 1 98 93 LYS A CA 1
ATOM 715 C C . LYS A 1 93 ? 3.764 -26.734 -19.203 1 98 93 LYS A C 1
ATOM 717 O O . LYS A 1 93 ? 3.783 -25.922 -18.281 1 98 93 LYS A O 1
ATOM 722 N N . VAL A 1 94 ? 2.834 -27.688 -19.297 1 97.31 94 VAL A N 1
ATOM 723 C CA . VAL A 1 94 ? 1.99 -27.984 -18.141 1 97.31 94 VAL A CA 1
ATOM 724 C C . VAL A 1 94 ? 2.83 -28.625 -17.047 1 97.31 94 VAL A C 1
ATOM 726 O O . VAL A 1 94 ? 3.449 -29.672 -17.25 1 97.31 94 VAL A O 1
ATOM 729 N N . TRP A 1 95 ? 2.855 -27.984 -15.875 1 97.06 95 TRP A N 1
ATOM 730 C CA . TRP A 1 95 ? 3.742 -28.469 -14.828 1 97.06 95 TRP A CA 1
ATOM 731 C C . TRP A 1 95 ? 3.221 -28.078 -13.453 1 97.06 95 TRP A C 1
ATOM 733 O O . TRP A 1 95 ? 2.621 -27.016 -13.281 1 97.06 95 TRP A O 1
ATOM 743 N N . ASP A 1 96 ? 3.434 -28.969 -12.508 1 95.88 96 ASP A N 1
ATOM 744 C CA . ASP A 1 96 ? 3.125 -28.734 -11.102 1 95.88 96 ASP A CA 1
ATOM 745 C C . ASP A 1 96 ? 4.316 -28.109 -10.375 1 95.88 96 ASP A C 1
ATOM 747 O O . ASP A 1 96 ? 5.395 -28.703 -10.32 1 95.88 96 ASP A O 1
ATOM 751 N N . VAL A 1 97 ? 4.113 -27 -9.812 1 95.56 97 VAL A N 1
ATOM 752 C CA . VAL A 1 97 ? 5.18 -26.219 -9.18 1 95.56 97 VAL A CA 1
ATOM 753 C C . VAL A 1 97 ? 5.793 -27.031 -8.039 1 95.56 97 VAL A C 1
ATOM 755 O O . VAL A 1 97 ? 6.953 -26.828 -7.676 1 95.56 97 VAL A O 1
ATOM 758 N N . ASN A 1 98 ? 5.09 -28 -7.488 1 95.25 98 ASN A N 1
ATOM 759 C CA . ASN A 1 98 ? 5.594 -28.844 -6.406 1 95.25 98 ASN A CA 1
ATOM 760 C C . ASN A 1 98 ? 6.707 -29.766 -6.891 1 95.25 98 ASN A C 1
ATOM 762 O O . ASN A 1 98 ? 7.422 -30.359 -6.078 1 95.25 98 ASN A O 1
ATOM 766 N N . HIS A 1 99 ? 6.875 -29.844 -8.195 1 96.62 99 HIS A N 1
ATOM 767 C CA . HIS A 1 99 ? 7.887 -30.703 -8.781 1 96.62 99 HIS A CA 1
ATOM 768 C C . HIS A 1 99 ? 8.812 -29.922 -9.711 1 96.62 99 HIS A C 1
ATOM 770 O O . HIS A 1 99 ? 9.219 -30.438 -10.758 1 96.62 99 HIS A O 1
ATOM 776 N N . LEU A 1 100 ? 9.086 -28.75 -9.391 1 96.69 100 LEU A N 1
ATOM 777 C CA . LEU A 1 100 ? 9.844 -27.844 -10.242 1 96.69 100 LEU A CA 1
ATOM 778 C C . LEU A 1 100 ? 11.219 -28.406 -10.562 1 96.69 100 LEU A C 1
ATOM 780 O O . LEU A 1 100 ? 11.703 -28.297 -11.695 1 96.69 100 LEU A O 1
ATOM 784 N N . SER A 1 101 ? 11.852 -29.062 -9.633 1 94.19 101 SER A N 1
ATOM 785 C CA . SER A 1 101 ? 13.203 -29.578 -9.812 1 94.19 101 SER A CA 1
ATOM 786 C C . SER A 1 101 ? 13.242 -30.672 -10.867 1 94.19 101 SER A C 1
ATOM 788 O O . SER A 1 101 ? 14.281 -30.906 -11.492 1 94.19 101 SER A O 1
ATOM 790 N N . ASP A 1 102 ? 12.148 -31.281 -11.07 1 96.69 102 ASP A N 1
ATOM 791 C CA . ASP A 1 102 ? 12.055 -32.375 -12.055 1 96.69 102 ASP A CA 1
ATOM 792 C C . ASP A 1 102 ? 12.172 -31.812 -13.477 1 96.69 102 ASP A C 1
ATOM 794 O O . ASP A 1 102 ? 12.367 -32.562 -14.422 1 96.69 102 ASP A O 1
ATOM 798 N N . LEU A 1 103 ? 12.062 -30.5 -13.586 1 96.31 103 LEU A N 1
ATOM 799 C CA . LEU A 1 103 ? 12.266 -29.875 -14.898 1 96.31 103 LEU A CA 1
ATOM 800 C C . LEU A 1 103 ? 13.68 -30.156 -15.406 1 96.31 103 LEU A C 1
ATOM 802 O O . LEU A 1 103 ? 13.906 -30.172 -16.625 1 96.31 103 LEU A O 1
ATOM 806 N N . GLY A 1 104 ? 14.688 -30.266 -14.539 1 96.25 104 GLY A N 1
ATOM 807 C CA . GLY A 1 104 ? 16.062 -30.562 -14.906 1 96.25 104 GLY A CA 1
ATOM 808 C C . GLY A 1 104 ? 16.766 -29.391 -15.57 1 96.25 104 GLY A C 1
ATOM 809 O O . GLY A 1 104 ? 17.656 -29.594 -16.406 1 96.25 104 GLY A O 1
ATOM 810 N N . GLU A 1 105 ? 16.266 -28.203 -15.359 1 96.75 105 GLU A N 1
ATOM 811 C CA . GLU A 1 105 ? 16.812 -26.969 -15.922 1 96.75 105 GLU A CA 1
ATOM 812 C C . GLU A 1 105 ? 17.047 -25.922 -14.836 1 96.75 105 GLU A C 1
ATOM 814 O O . GLU A 1 105 ? 16.391 -25.953 -13.789 1 96.75 105 GLU A O 1
ATOM 819 N N . LYS A 1 106 ? 18.062 -25.078 -15.117 1 97 106 LYS A N 1
ATOM 820 C CA . LYS A 1 106 ? 18.297 -23.953 -14.219 1 97 106 LYS A CA 1
ATOM 821 C C . LYS A 1 106 ? 18.062 -22.625 -14.93 1 97 106 LYS A C 1
ATOM 823 O O . LYS A 1 106 ? 18.188 -22.531 -16.156 1 97 106 LYS A O 1
ATOM 828 N N . PHE A 1 107 ? 17.797 -21.609 -14.148 1 97.94 107 PHE A N 1
ATOM 829 C CA . PHE A 1 107 ? 17.422 -20.312 -14.703 1 97.94 107 PHE A CA 1
ATOM 830 C C . PHE A 1 107 ? 18.156 -19.188 -13.984 1 97.94 107 PHE A C 1
ATOM 832 O O . PHE A 1 107 ? 18.594 -19.359 -12.852 1 97.94 107 PHE A O 1
ATOM 839 N N . ASP A 1 108 ? 18.234 -18.062 -14.664 1 97.12 108 ASP A N 1
ATOM 840 C CA . ASP A 1 108 ? 18.797 -16.844 -14.062 1 97.12 108 ASP A CA 1
ATOM 841 C C . ASP A 1 108 ? 17.734 -16.078 -13.281 1 97.12 108 ASP A C 1
ATOM 843 O O . ASP A 1 108 ? 18.062 -15.352 -12.336 1 97.12 108 ASP A O 1
ATOM 847 N N . LEU A 1 109 ? 16.484 -16.25 -13.688 1 97.56 109 LEU A N 1
ATOM 848 C CA . LEU A 1 109 ? 15.352 -15.539 -13.102 1 97.56 109 LEU A CA 1
ATOM 849 C C . LEU A 1 109 ? 14.133 -16.438 -13 1 97.56 109 LEU A C 1
ATOM 851 O O . LEU A 1 109 ? 13.758 -17.094 -13.977 1 97.56 109 LEU A O 1
ATOM 855 N N . ILE A 1 110 ? 13.586 -16.5 -11.844 1 98.38 110 ILE A N 1
ATOM 856 C CA . ILE A 1 110 ? 12.289 -17.125 -11.648 1 98.38 110 ILE A CA 1
ATOM 857 C C . ILE A 1 110 ? 11.266 -16.078 -11.227 1 98.38 110 ILE A C 1
ATOM 859 O O . ILE A 1 110 ? 11.492 -15.336 -10.266 1 98.38 110 ILE A O 1
ATOM 863 N N . TYR A 1 111 ? 10.227 -15.961 -11.953 1 98.38 111 TYR A N 1
ATOM 864 C CA . TYR A 1 111 ? 9.133 -15.047 -11.656 1 98.38 111 TYR A CA 1
ATOM 865 C C . TYR A 1 111 ? 7.887 -15.812 -11.227 1 98.38 111 TYR A C 1
ATOM 867 O O . TYR A 1 111 ? 7.434 -16.719 -11.93 1 98.38 111 TYR A O 1
ATOM 875 N N . CYS A 1 112 ? 7.336 -15.461 -10.078 1 98.25 112 CYS A N 1
ATOM 876 C CA . CYS A 1 112 ? 6.188 -16.125 -9.477 1 98.25 112 CYS A CA 1
ATOM 877 C C . CYS A 1 112 ? 5.207 -15.109 -8.898 1 98.25 112 CYS A C 1
ATOM 879 O O . CYS A 1 112 ? 5.504 -14.453 -7.898 1 98.25 112 CYS A O 1
ATOM 881 N N . ARG A 1 113 ? 4.074 -14.977 -9.484 1 97.69 113 ARG A N 1
ATOM 882 C CA . ARG A 1 113 ? 3.09 -14.008 -9.008 1 97.69 113 ARG A CA 1
ATOM 883 C C . ARG A 1 113 ? 1.739 -14.68 -8.766 1 97.69 113 ARG A C 1
ATOM 885 O O . ARG A 1 113 ? 1.164 -15.273 -9.672 1 97.69 113 ARG A O 1
ATOM 892 N N . MET A 1 114 ? 1.225 -14.547 -7.535 1 95.25 114 MET A N 1
ATOM 893 C CA . MET A 1 114 ? -0.084 -15.039 -7.109 1 95.25 114 MET A CA 1
ATOM 894 C C . MET A 1 114 ? -0.192 -16.547 -7.312 1 95.25 114 MET A C 1
ATOM 896 O O . MET A 1 114 ? -1.174 -17.031 -7.879 1 95.25 114 MET A O 1
ATOM 900 N N . VAL A 1 115 ? 0.799 -17.312 -6.773 1 95.38 115 VAL A N 1
ATOM 901 C CA . VAL A 1 115 ? 0.821 -18.766 -6.949 1 95.38 115 VAL A CA 1
ATOM 902 C C . VAL A 1 115 ? 0.933 -19.453 -5.59 1 95.38 115 VAL A C 1
ATOM 904 O O . VAL A 1 115 ? 0.178 -20.375 -5.293 1 95.38 115 VAL A O 1
ATOM 907 N N . LEU A 1 116 ? 1.799 -18.953 -4.695 1 95.19 116 LEU A N 1
ATOM 908 C CA . LEU A 1 116 ? 2.189 -19.672 -3.486 1 95.19 116 LEU A CA 1
ATOM 909 C C . LEU A 1 116 ? 1 -19.844 -2.547 1 95.19 116 LEU A C 1
ATOM 911 O O . LEU A 1 116 ? 0.937 -20.812 -1.79 1 95.19 116 LEU A O 1
ATOM 915 N N . HIS A 1 117 ? 0.017 -18.969 -2.609 1 91.94 117 HIS A N 1
ATOM 916 C CA . HIS A 1 117 ? -1.135 -19.094 -1.725 1 91.94 117 HIS A CA 1
ATOM 917 C C . HIS A 1 117 ? -2.047 -20.234 -2.178 1 91.94 117 HIS A C 1
ATOM 919 O O . HIS A 1 117 ? -2.957 -20.641 -1.449 1 91.94 117 HIS A O 1
ATOM 925 N N . HIS A 1 118 ? -1.785 -20.844 -3.293 1 88.94 118 HIS A N 1
ATOM 926 C CA . HIS A 1 118 ? -2.576 -21.969 -3.797 1 88.94 118 HIS A CA 1
ATOM 927 C C . HIS A 1 118 ? -1.932 -23.297 -3.447 1 88.94 118 HIS A C 1
ATOM 929 O O . HIS A 1 118 ? -2.533 -24.359 -3.65 1 88.94 118 HIS A O 1
ATOM 935 N N . VAL A 1 119 ? -0.723 -23.297 -2.977 1 90.25 119 VAL A N 1
ATOM 936 C CA . VAL A 1 119 ? -0.041 -24.562 -2.723 1 90.25 119 VAL A CA 1
ATOM 937 C C . VAL A 1 119 ? -0.15 -24.922 -1.241 1 90.25 119 VAL A C 1
ATOM 939 O O . VAL A 1 119 ? -0.344 -24.047 -0.397 1 90.25 119 VAL A O 1
ATOM 942 N N . ALA A 1 120 ? 0.007 -26.172 -0.944 1 87.31 120 ALA A N 1
ATOM 943 C CA . ALA A 1 120 ? -0.117 -26.656 0.43 1 87.31 120 ALA A CA 1
ATOM 944 C C . ALA A 1 120 ? 1.117 -26.297 1.251 1 87.31 120 ALA A C 1
ATOM 946 O O . ALA A 1 120 ? 1.012 -26 2.443 1 87.31 120 ALA A O 1
ATOM 947 N N . ASP A 1 121 ? 2.238 -26.312 0.608 1 92.88 121 ASP A N 1
ATOM 948 C CA . ASP A 1 121 ? 3.506 -26.062 1.288 1 92.88 121 ASP A CA 1
ATOM 949 C C . ASP A 1 121 ? 4.383 -25.109 0.481 1 92.88 121 ASP A C 1
ATOM 951 O O . ASP A 1 121 ? 5.188 -25.547 -0.345 1 92.88 121 ASP A O 1
ATOM 955 N N . ALA A 1 122 ? 4.305 -23.859 0.808 1 95 122 ALA A N 1
ATOM 956 C CA . ALA A 1 122 ? 5.039 -22.828 0.073 1 95 122 ALA A CA 1
ATOM 957 C C . ALA A 1 122 ? 6.547 -23 0.247 1 95 122 ALA A C 1
ATOM 959 O O . ALA A 1 122 ? 7.312 -22.797 -0.696 1 95 122 ALA A O 1
ATOM 960 N N . ARG A 1 123 ? 7.008 -23.359 1.429 1 95.69 123 ARG A N 1
ATOM 961 C CA . ARG A 1 123 ? 8.43 -23.531 1.696 1 95.69 123 ARG A CA 1
ATOM 962 C C . ARG A 1 123 ? 9.039 -24.594 0.775 1 95.69 123 ARG A C 1
ATOM 964 O O . ARG A 1 123 ? 10.133 -24.391 0.24 1 95.69 123 ARG A O 1
ATOM 971 N N . SER A 1 124 ? 8.305 -25.656 0.62 1 96.81 124 SER A N 1
ATOM 972 C CA . SER A 1 124 ? 8.773 -26.703 -0.277 1 96.81 124 SER A CA 1
ATOM 973 C C . SER A 1 124 ? 8.93 -26.188 -1.702 1 96.81 124 SER A C 1
ATOM 975 O O . SER A 1 124 ? 9.914 -26.516 -2.379 1 96.81 124 SER A O 1
ATOM 977 N N . VAL A 1 125 ? 8.016 -25.375 -2.137 1 97.62 125 VAL A N 1
ATOM 978 C CA . VAL A 1 125 ? 8.062 -24.828 -3.484 1 97.62 125 VAL A CA 1
ATOM 979 C C . VAL A 1 125 ? 9.25 -23.859 -3.604 1 97.62 125 VAL A C 1
ATOM 981 O O . VAL A 1 125 ? 9.961 -23.875 -4.609 1 97.62 125 VAL A O 1
ATOM 984 N N . ILE A 1 126 ? 9.5 -23.062 -2.568 1 98.31 126 ILE A N 1
ATOM 985 C CA . ILE A 1 126 ? 10.617 -22.125 -2.559 1 98.31 126 ILE A CA 1
ATOM 986 C C . ILE A 1 126 ? 11.938 -22.891 -2.633 1 98.31 126 ILE A C 1
ATOM 988 O O . ILE A 1 126 ? 12.852 -22.484 -3.352 1 98.31 126 ILE A O 1
ATOM 992 N N . LEU A 1 127 ? 11.984 -24.016 -1.968 1 97.88 127 LEU A N 1
ATOM 993 C CA . LEU A 1 127 ? 13.18 -24.859 -2.039 1 97.88 127 LEU A CA 1
ATOM 994 C C . LEU A 1 127 ? 13.359 -25.422 -3.443 1 97.88 127 LEU A C 1
ATOM 996 O O . LEU A 1 127 ? 14.492 -25.5 -3.939 1 97.88 127 LEU A O 1
ATOM 1000 N N . GLN A 1 128 ? 12.258 -25.797 -4.055 1 97.81 128 GLN A N 1
ATOM 1001 C CA . GLN A 1 128 ? 12.328 -26.234 -5.441 1 97.81 128 GLN A CA 1
ATOM 1002 C C . GLN A 1 128 ? 12.859 -25.125 -6.352 1 97.81 128 GLN A C 1
ATOM 1004 O O . GLN A 1 128 ? 13.656 -25.391 -7.25 1 97.81 128 GLN A O 1
ATOM 1009 N N . MET A 1 129 ? 12.398 -23.906 -6.145 1 98.38 129 MET A N 1
ATOM 1010 C CA . MET A 1 129 ? 12.891 -22.766 -6.918 1 98.38 129 MET A CA 1
ATOM 1011 C C . MET A 1 129 ? 14.398 -22.625 -6.762 1 98.38 129 MET A C 1
ATOM 1013 O O . MET A 1 129 ? 15.109 -22.375 -7.742 1 98.38 129 MET A O 1
ATOM 1017 N N . LYS A 1 130 ? 14.828 -22.781 -5.543 1 98.06 130 LYS A N 1
ATOM 1018 C CA . LYS A 1 130 ? 16.25 -22.672 -5.258 1 98.06 130 LYS A CA 1
ATOM 1019 C C . LYS A 1 130 ? 17.047 -23.672 -6.09 1 98.06 130 LYS A C 1
ATOM 1021 O O . LYS A 1 130 ? 18.078 -23.312 -6.684 1 98.06 130 LYS A O 1
ATOM 1026 N N . ASN A 1 131 ? 16.531 -24.844 -6.16 1 97.12 131 ASN A N 1
ATOM 1027 C CA . ASN A 1 131 ? 17.219 -25.906 -6.883 1 97.12 131 ASN A CA 1
ATOM 1028 C C . ASN A 1 131 ? 17.219 -25.656 -8.391 1 97.12 131 ASN A C 1
ATOM 1030 O O . ASN A 1 131 ? 18.031 -26.234 -9.117 1 97.12 131 ASN A O 1
ATOM 1034 N N . CYS A 1 132 ? 16.359 -24.766 -8.82 1 97.5 132 CYS A N 1
ATOM 1035 C CA . CYS A 1 132 ? 16.219 -24.469 -10.242 1 97.5 132 CYS A CA 1
ATOM 1036 C C . CYS A 1 132 ? 16.891 -23.141 -10.586 1 97.5 132 CYS A C 1
ATOM 1038 O O . CYS A 1 132 ? 16.703 -22.609 -11.68 1 97.5 132 CYS A O 1
ATOM 1040 N N . LEU A 1 133 ? 17.594 -22.609 -9.703 1 97.75 133 LEU A N 1
ATOM 1041 C CA . LEU A 1 133 ? 18.188 -21.297 -9.93 1 97.75 133 LEU A CA 1
ATOM 1042 C C . LEU A 1 133 ? 19.703 -21.406 -10.086 1 97.75 133 LEU A C 1
ATOM 1044 O O . LEU A 1 133 ? 20.359 -22.141 -9.344 1 97.75 133 LEU A O 1
ATOM 1048 N N . ASN A 1 134 ? 20.266 -20.703 -11.039 1 96.56 134 ASN A N 1
ATOM 1049 C CA . ASN A 1 134 ? 21.719 -20.531 -11.133 1 96.56 134 ASN A CA 1
ATOM 1050 C C . ASN A 1 134 ? 22.266 -19.719 -9.969 1 96.56 134 ASN A C 1
ATOM 1052 O O . ASN A 1 134 ? 21.547 -18.906 -9.375 1 96.56 134 ASN A O 1
ATOM 1056 N N . SER A 1 135 ? 23.562 -19.969 -9.703 1 95 135 SER A N 1
ATOM 1057 C CA . SER A 1 135 ? 24.234 -19.094 -8.742 1 95 135 SER A CA 1
ATOM 1058 C C . SER A 1 135 ? 24.141 -17.641 -9.18 1 95 135 SER A C 1
ATOM 1060 O O . SER A 1 135 ? 24.344 -17.312 -10.352 1 95 135 SER A O 1
ATOM 1062 N N . GLY A 1 136 ? 23.719 -16.828 -8.266 1 94.88 136 GLY A N 1
ATOM 1063 C CA . GLY A 1 136 ? 23.578 -15.414 -8.586 1 94.88 136 GLY A CA 1
ATOM 1064 C C . GLY A 1 136 ? 22.219 -15.07 -9.18 1 94.88 136 GLY A C 1
ATOM 1065 O O . GLY A 1 136 ? 21.938 -13.906 -9.453 1 94.88 136 GLY A O 1
ATOM 1066 N N . GLY A 1 137 ? 21.391 -16.094 -9.312 1 96.81 137 GLY A N 1
ATOM 1067 C CA . GLY A 1 137 ? 20.062 -15.883 -9.891 1 96.81 137 GLY A CA 1
ATOM 1068 C C . GLY A 1 137 ? 19.078 -15.258 -8.914 1 96.81 137 GLY A C 1
ATOM 1069 O O . GLY A 1 137 ? 19.375 -15.125 -7.727 1 96.81 137 GLY A O 1
ATOM 1070 N N . PHE A 1 138 ? 17.906 -14.844 -9.477 1 97.62 138 PHE A N 1
ATOM 1071 C CA . PHE A 1 138 ? 16.922 -14.125 -8.68 1 97.62 138 PHE A CA 1
ATOM 1072 C C . PHE A 1 138 ? 15.57 -14.828 -8.742 1 97.62 138 PHE A C 1
ATOM 1074 O O . PHE A 1 138 ? 15.211 -15.414 -9.766 1 97.62 138 PHE A O 1
ATOM 1081 N N . VAL A 1 139 ? 14.898 -14.742 -7.633 1 98.56 139 VAL A N 1
ATOM 1082 C CA . VAL A 1 139 ? 13.461 -14.992 -7.621 1 98.56 139 VAL A CA 1
ATOM 1083 C C . VAL A 1 139 ? 12.711 -13.688 -7.367 1 98.56 139 VAL A C 1
ATOM 1085 O O . VAL A 1 139 ? 13.008 -12.969 -6.418 1 98.56 139 VAL A O 1
ATOM 1088 N N . VAL A 1 140 ? 11.836 -13.32 -8.242 1 98.56 140 VAL A N 1
ATOM 1089 C CA . VAL A 1 140 ? 10.875 -12.25 -8.023 1 98.56 140 VAL A CA 1
ATOM 1090 C C . VAL A 1 140 ? 9.5 -12.844 -7.723 1 98.56 140 VAL A C 1
ATOM 1092 O O . VAL A 1 140 ? 8.922 -13.547 -8.555 1 98.56 140 VAL A O 1
ATOM 1095 N N . CYS A 1 141 ? 9.039 -12.586 -6.52 1 98.75 141 CYS A N 1
ATOM 1096 C CA . CYS A 1 141 ? 7.797 -13.195 -6.055 1 98.75 141 CYS A CA 1
ATOM 1097 C C . CYS A 1 141 ? 6.828 -12.133 -5.551 1 98.75 141 CYS A C 1
ATOM 1099 O O . CYS A 1 141 ? 7.223 -11.219 -4.828 1 98.75 141 CYS A O 1
ATOM 1101 N N . GLU A 1 142 ? 5.586 -12.203 -5.988 1 98.38 142 GLU A N 1
ATOM 1102 C CA . GLU A 1 142 ? 4.5 -11.328 -5.559 1 98.38 142 GLU A CA 1
ATOM 1103 C C . GLU A 1 142 ? 3.295 -12.141 -5.086 1 98.38 142 GLU A C 1
ATOM 1105 O O . GLU A 1 142 ? 2.744 -12.945 -5.844 1 98.38 142 GLU A O 1
ATOM 1110 N N . GLU A 1 143 ? 2.904 -11.953 -3.838 1 97.56 143 GLU A N 1
ATOM 1111 C CA . GLU A 1 143 ? 1.795 -12.695 -3.252 1 97.56 143 GLU A CA 1
ATOM 1112 C C . GLU A 1 143 ? 0.78 -11.758 -2.602 1 97.56 143 GLU A C 1
ATOM 1114 O O . GLU A 1 143 ? 1.157 -10.781 -1.951 1 97.56 143 GLU A O 1
ATOM 1119 N N . PRO A 1 144 ? -0.48 -12.039 -2.795 1 95.75 144 PRO A N 1
ATOM 1120 C CA . PRO A 1 144 ? -1.534 -11.172 -2.26 1 95.75 144 PRO A CA 1
ATOM 1121 C C . PRO A 1 144 ? -1.872 -11.484 -0.804 1 95.75 144 PRO A C 1
ATOM 1123 O O . PRO A 1 144 ? -1.837 -12.648 -0.394 1 95.75 144 PRO A O 1
ATOM 1126 N N . SER A 1 145 ? -2.141 -10.461 -0.024 1 93.44 145 SER A N 1
ATOM 1127 C CA . SER A 1 145 ? -2.875 -10.602 1.229 1 93.44 145 SER A CA 1
ATOM 1128 C C . SER A 1 145 ? -4.379 -10.469 1.008 1 93.44 145 SER A C 1
ATOM 1130 O O . SER A 1 145 ? -4.871 -9.375 0.707 1 93.44 145 SER A O 1
ATOM 1132 N N . LEU A 1 146 ? -5.074 -11.523 1.182 1 86.81 146 LEU A N 1
ATOM 1133 C CA . LEU A 1 146 ? -6.457 -11.609 0.718 1 86.81 146 LEU A CA 1
ATOM 1134 C C . LEU A 1 146 ? -7.402 -10.914 1.694 1 86.81 146 LEU A C 1
ATOM 1136 O O . LEU A 1 146 ? -7.684 -11.445 2.771 1 86.81 146 LEU A O 1
ATOM 1140 N N . PHE A 1 147 ? -7.879 -9.734 1.365 1 85.19 147 PHE A N 1
ATOM 1141 C CA . PHE A 1 147 ? -8.945 -8.906 1.923 1 85.19 147 PHE A CA 1
ATOM 1142 C C . PHE A 1 147 ? -8.656 -8.562 3.381 1 85.19 147 PHE A C 1
ATOM 1144 O O . PHE A 1 147 ? -9.578 -8.492 4.199 1 85.19 147 PHE A O 1
ATOM 1151 N N . ASP A 1 148 ? -7.406 -8.391 3.684 1 87.06 148 ASP A N 1
ATOM 1152 C CA . ASP A 1 148 ? -7.02 -7.98 5.031 1 87.06 148 ASP A CA 1
ATOM 1153 C C . ASP A 1 148 ? -6.906 -6.461 5.129 1 87.06 148 ASP A C 1
ATOM 1155 O O . ASP A 1 148 ? -6.949 -5.902 6.227 1 87.06 148 ASP A O 1
ATOM 1159 N N . SER A 1 149 ? -6.793 -5.863 3.996 1 91.69 149 SER A N 1
ATOM 1160 C CA . SER A 1 149 ? -6.508 -4.434 4.047 1 91.69 149 SER A CA 1
ATOM 1161 C C . SER A 1 149 ? -7.383 -3.664 3.059 1 91.69 149 SER A C 1
ATOM 1163 O O . SER A 1 149 ? -7.184 -2.463 2.854 1 91.69 149 SER A O 1
ATOM 1165 N N . THR A 1 150 ? -8.305 -4.32 2.4 1 95.5 150 THR A N 1
ATOM 1166 C CA . THR A 1 150 ?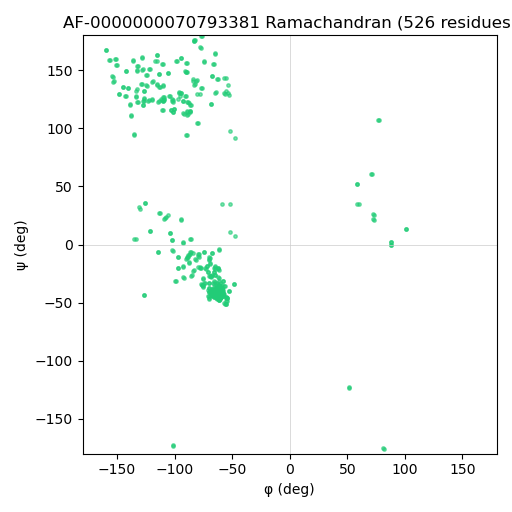 -9.164 -3.646 1.438 1 95.5 150 THR A CA 1
ATOM 1167 C C . THR A 1 150 ? -10.211 -2.799 2.152 1 95.5 150 THR A C 1
ATOM 1169 O O . THR A 1 150 ? -10.5 -3.02 3.332 1 95.5 150 THR A O 1
ATOM 1172 N N . PHE A 1 151 ? -10.758 -1.788 1.448 1 94.81 151 PHE A N 1
ATOM 1173 C CA . PHE A 1 151 ? -11.797 -0.942 2.023 1 94.81 151 PHE A CA 1
ATOM 1174 C C . PHE A 1 151 ? -12.711 -0.39 0.934 1 94.81 151 PHE A C 1
ATOM 1176 O O . PHE A 1 151 ? -12.375 -0.443 -0.251 1 94.81 151 PHE A O 1
ATOM 1183 N N . CYS A 1 152 ? -13.852 0.005 1.356 1 96.44 152 CYS A N 1
ATOM 1184 C CA . CYS A 1 152 ? -14.828 0.741 0.561 1 96.44 152 CYS A CA 1
ATOM 1185 C C . CYS A 1 152 ? -15.359 1.946 1.327 1 96.44 152 CYS A C 1
ATOM 1187 O O . CYS A 1 152 ? -15.852 1.806 2.447 1 96.44 152 CYS A O 1
ATOM 1189 N N . SER A 1 153 ? -15.219 3.107 0.78 1 94.25 153 SER A N 1
ATOM 1190 C CA . SER A 1 153 ? -15.727 4.336 1.382 1 94.25 153 SER A CA 1
ATOM 1191 C C . SER A 1 153 ? -16.609 5.105 0.404 1 94.25 153 SER A C 1
ATOM 1193 O O . SER A 1 153 ? -16.172 5.438 -0.701 1 94.25 153 SER A O 1
ATOM 1195 N N . PRO A 1 154 ? -17.844 5.41 0.85 1 94.5 154 PRO A N 1
ATOM 1196 C CA . PRO A 1 154 ? -18.5 5.059 2.115 1 94.5 154 PRO A CA 1
ATOM 1197 C C . PRO A 1 154 ? -18.734 3.557 2.26 1 94.5 154 PRO A C 1
ATOM 1199 O O . PRO A 1 154 ? -18.656 2.818 1.273 1 94.5 154 PRO A O 1
ATOM 1202 N N . PRO A 1 155 ? -19 3.143 3.484 1 94.94 155 PRO A N 1
ATOM 1203 C CA . PRO A 1 155 ? -19.281 1.718 3.695 1 94.94 155 PRO A CA 1
ATOM 1204 C C . PRO A 1 155 ? -20.422 1.202 2.83 1 94.94 155 PRO A C 1
ATOM 1206 O O . PRO A 1 155 ? -21.391 1.924 2.594 1 94.94 155 PRO A O 1
ATOM 1209 N N . SER A 1 156 ? -20.281 -0.028 2.369 1 97.75 156 SER A N 1
ATOM 1210 C CA . SER A 1 156 ? -21.266 -0.688 1.512 1 97.75 156 SER A CA 1
ATOM 1211 C C . SER A 1 156 ? -21.547 -2.104 1.995 1 97.75 156 SER A C 1
ATOM 1213 O O . SER A 1 156 ? -20.641 -2.928 2.107 1 97.75 156 SER A O 1
ATOM 1215 N N . PRO A 1 157 ? -22.812 -2.43 2.186 1 98.12 157 PRO A N 1
ATOM 1216 C CA . PRO A 1 157 ? -23.172 -3.795 2.582 1 98.12 157 PRO A CA 1
ATOM 1217 C C . PRO A 1 157 ? -22.766 -4.836 1.542 1 98.12 157 PRO A C 1
ATOM 1219 O O . PRO A 1 157 ? -22.375 -5.953 1.897 1 98.12 157 PRO A O 1
ATOM 1222 N N . SER A 1 158 ? -22.875 -4.441 0.292 1 98.62 158 SER A N 1
ATOM 1223 C CA . SER A 1 158 ? -22.516 -5.391 -0.753 1 98.62 158 SER A CA 1
ATOM 1224 C C . SER A 1 158 ? -21.016 -5.684 -0.746 1 98.62 158 SER A C 1
ATOM 1226 O O . SER A 1 158 ? -20.609 -6.828 -0.922 1 98.62 158 SER A O 1
ATOM 1228 N N . TYR A 1 159 ? -20.234 -4.672 -0.5 1 98.25 159 TYR A N 1
ATOM 1229 C CA . TYR A 1 159 ? -18.797 -4.871 -0.362 1 98.25 159 TYR A CA 1
ATOM 1230 C C . TYR A 1 159 ? -18.484 -5.766 0.831 1 98.25 159 TYR A C 1
ATOM 1232 O O . TYR A 1 159 ? -17.672 -6.691 0.724 1 98.25 159 TYR A O 1
ATOM 1240 N N . ASP A 1 160 ? -19.172 -5.492 1.867 1 97.94 160 ASP A N 1
ATOM 1241 C CA . ASP A 1 160 ? -18.938 -6.266 3.084 1 97.94 160 ASP A CA 1
ATOM 1242 C C . ASP A 1 160 ? -19.328 -7.73 2.881 1 97.94 160 ASP A C 1
ATOM 1244 O O . ASP A 1 160 ? -18.609 -8.633 3.318 1 97.94 160 ASP A O 1
ATOM 1248 N N . GLN A 1 161 ? -20.391 -7.918 2.252 1 98.31 161 GLN A N 1
ATOM 1249 C CA . GLN A 1 161 ? -20.859 -9.281 2.006 1 98.31 161 GLN A CA 1
ATOM 1250 C C . GLN A 1 161 ? -19.891 -10.031 1.103 1 98.31 161 GLN A C 1
ATOM 1252 O O . GLN A 1 161 ? -19.578 -11.195 1.357 1 98.31 161 GLN A O 1
ATOM 1257 N N . PHE A 1 162 ? -19.453 -9.383 0.078 1 98.31 162 PHE A N 1
ATOM 1258 C CA . PHE A 1 162 ? -18.469 -10.008 -0.801 1 98.31 162 PHE A CA 1
ATOM 1259 C C . PHE A 1 162 ? -17.234 -10.43 -0.018 1 98.31 162 PHE A C 1
ATOM 1261 O O . PHE A 1 162 ? -16.766 -11.57 -0.152 1 98.31 162 PHE A O 1
ATOM 1268 N N . THR A 1 163 ? -16.688 -9.516 0.751 1 96.81 163 THR A N 1
ATOM 1269 C CA . THR A 1 163 ? -15.461 -9.781 1.483 1 96.81 163 THR A CA 1
ATOM 1270 C C . THR A 1 163 ? -15.656 -10.93 2.471 1 96.81 163 THR A C 1
ATOM 1272 O O . THR A 1 163 ? -14.773 -11.773 2.629 1 96.81 163 THR A O 1
ATOM 1275 N N . GLN A 1 164 ? -16.781 -10.984 3.086 1 95.81 164 GLN A N 1
ATOM 1276 C CA . GLN A 1 164 ? -17.094 -12.07 4.004 1 95.81 164 GLN A CA 1
ATOM 1277 C C . GLN A 1 164 ? -17.141 -13.414 3.277 1 95.81 164 GLN A C 1
ATOM 1279 O O . GLN A 1 164 ? -16.578 -14.398 3.748 1 95.81 164 GLN A O 1
ATOM 1284 N N . TRP A 1 165 ? -17.828 -13.43 2.148 1 96.25 165 TRP A N 1
ATOM 1285 C CA . TRP A 1 165 ? -17.938 -14.664 1.367 1 96.25 165 TRP A CA 1
ATOM 1286 C C . TRP A 1 165 ? -16.562 -15.109 0.865 1 96.25 165 TRP A C 1
ATOM 1288 O O . TRP A 1 165 ? -16.219 -16.297 0.942 1 96.25 165 TRP A O 1
ATOM 1298 N N . ALA A 1 166 ? -15.805 -14.18 0.377 1 93.56 166 ALA A N 1
ATOM 1299 C CA . ALA A 1 166 ? -14.477 -14.5 -0.135 1 93.56 166 ALA A CA 1
ATOM 1300 C C . ALA A 1 166 ? -13.594 -15.078 0.964 1 93.56 166 ALA A C 1
ATOM 1302 O O . ALA A 1 166 ? -12.961 -16.125 0.778 1 93.56 166 ALA A O 1
ATOM 1303 N N . ARG A 1 167 ? -13.594 -14.43 2.105 1 90.5 167 ARG A N 1
ATOM 1304 C CA . ARG A 1 167 ? -12.789 -14.906 3.229 1 90.5 167 ARG A CA 1
ATOM 1305 C C . ARG A 1 167 ? -13.234 -16.297 3.662 1 90.5 167 ARG A C 1
ATOM 1307 O O . ARG A 1 167 ? -12.398 -17.141 4.008 1 90.5 167 ARG A O 1
ATOM 1314 N N . SER A 1 168 ? -14.508 -16.547 3.654 1 90.75 168 SER A N 1
ATOM 1315 C CA . SER A 1 168 ? -15.039 -17.859 4.023 1 90.75 168 SER A CA 1
ATOM 1316 C C . SER A 1 168 ? -14.562 -18.938 3.059 1 90.75 168 SER A C 1
ATOM 1318 O O . SER A 1 168 ? -14.211 -20.047 3.479 1 90.75 168 SER A O 1
ATOM 1320 N N . CYS A 1 169 ? -14.539 -18.641 1.787 1 88.12 169 CYS A N 1
ATOM 1321 C CA . CYS A 1 169 ? -14.062 -19.578 0.786 1 88.12 169 CYS A CA 1
ATOM 1322 C C . CYS A 1 169 ? -12.594 -19.922 1.011 1 88.12 169 CYS A C 1
ATOM 1324 O O . CYS A 1 169 ? -12.203 -21.094 0.96 1 88.12 169 CYS A O 1
ATOM 1326 N N . PHE A 1 170 ? -11.82 -18.922 1.343 1 82.88 170 PHE A N 1
ATOM 1327 C CA . PHE A 1 170 ? -10.383 -19.109 1.487 1 82.88 170 PHE A CA 1
ATOM 1328 C C . PHE A 1 170 ? -10.062 -19.812 2.803 1 82.88 170 PHE A C 1
ATOM 1330 O O . PHE A 1 170 ? -9.141 -20.625 2.869 1 82.88 170 PHE A O 1
ATOM 1337 N N . SER A 1 171 ? -10.844 -19.516 3.805 1 81.62 171 SER A N 1
ATOM 1338 C CA . SER A 1 171 ? -10.594 -20.109 5.109 1 81.62 171 SER A CA 1
ATOM 1339 C C . SER A 1 171 ? -10.891 -21.609 5.098 1 81.62 171 SER A C 1
ATOM 1341 O O . SER A 1 171 ? -10.312 -22.375 5.879 1 81.62 171 SER A O 1
ATOM 1343 N N . LYS A 1 172 ? -11.75 -22.016 4.27 1 82.38 172 LYS A N 1
ATOM 1344 C CA . LYS A 1 172 ? -12.141 -23.422 4.219 1 82.38 172 LYS A CA 1
ATOM 1345 C C . LYS A 1 172 ? -11.211 -24.219 3.311 1 82.38 172 LYS A C 1
ATOM 1347 O O . LYS A 1 172 ? -11.281 -25.453 3.264 1 82.38 172 LYS A O 1
ATOM 1352 N N . SER A 1 173 ? -10.391 -23.328 2.719 1 76.88 173 SER A N 1
ATOM 1353 C CA . SER A 1 173 ? -9.391 -24 1.892 1 76.88 173 SER A CA 1
ATOM 1354 C C . SER A 1 173 ? -8.156 -24.375 2.705 1 76.88 173 SER A C 1
ATOM 1356 O O . SER A 1 173 ? -7.879 -23.75 3.734 1 76.88 173 SER A O 1
ATOM 1358 N N . ASN A 1 174 ? -7.664 -25.5 2.877 1 75.44 174 ASN A N 1
ATOM 1359 C CA . ASN A 1 174 ? -6.461 -25.922 3.582 1 75.44 174 ASN A CA 1
ATOM 1360 C C . ASN A 1 174 ? -5.211 -25.266 3.018 1 75.44 174 ASN A C 1
ATOM 1362 O O . ASN A 1 174 ? -4.137 -25.875 2.986 1 75.44 174 ASN A O 1
ATOM 1366 N N . ARG A 1 175 ? -5.406 -23.984 2.59 1 79.44 175 ARG A N 1
ATOM 1367 C CA . ARG A 1 175 ? -4.262 -23.281 2.025 1 79.44 175 ARG A CA 1
ATOM 1368 C C . ARG A 1 175 ? -3.791 -22.172 2.955 1 79.44 175 ARG A C 1
ATOM 1370 O O . ARG A 1 175 ? -4.527 -21.75 3.848 1 79.44 175 ARG A O 1
ATOM 1377 N N . ASP A 1 176 ? -2.504 -21.828 2.807 1 83.25 176 ASP A N 1
ATOM 1378 C CA . ASP A 1 176 ? -1.9 -20.781 3.627 1 83.25 176 ASP A CA 1
ATOM 1379 C C . ASP A 1 176 ? -2.051 -19.422 2.969 1 83.25 176 ASP A C 1
ATOM 1381 O O . ASP A 1 176 ? -1.145 -18.953 2.271 1 83.25 176 ASP A O 1
ATOM 1385 N N . PHE A 1 177 ? -3.088 -18.75 3.367 1 83 177 PHE A N 1
ATOM 1386 C CA . PHE A 1 177 ? -3.361 -17.453 2.752 1 83 177 PHE A CA 1
ATOM 1387 C C . PHE A 1 177 ? -2.594 -16.344 3.461 1 83 177 PHE A C 1
ATOM 1389 O O . PHE A 1 177 ? -2.727 -15.172 3.111 1 83 177 PHE A O 1
ATOM 1396 N N . GLN A 1 178 ? -1.764 -16.734 4.406 1 87.94 178 GLN A N 1
ATOM 1397 C CA . GLN A 1 178 ? -0.949 -15.766 5.121 1 87.94 178 GLN A CA 1
ATOM 1398 C C . GLN A 1 178 ? 0.488 -15.766 4.609 1 87.94 178 GLN A C 1
ATOM 1400 O O . GLN A 1 178 ? 1.338 -15.039 5.125 1 87.94 178 GLN A O 1
ATOM 1405 N N . ILE A 1 179 ? 0.72 -16.562 3.582 1 94.31 179 ILE A N 1
ATOM 1406 C CA . ILE A 1 179 ? 2.078 -16.703 3.072 1 94.31 179 ILE A CA 1
ATOM 1407 C C . ILE A 1 179 ? 2.625 -15.336 2.662 1 94.31 179 ILE A C 1
ATOM 1409 O O . ILE A 1 179 ? 3.818 -15.07 2.82 1 94.31 179 ILE A O 1
ATOM 1413 N N . ALA A 1 180 ? 1.769 -14.461 2.215 1 95.94 180 ALA A N 1
ATOM 1414 C CA . ALA A 1 180 ? 2.191 -13.133 1.787 1 95.94 180 ALA A CA 1
ATOM 1415 C C . ALA A 1 180 ? 2.918 -12.398 2.91 1 95.94 180 ALA A C 1
ATOM 1417 O O . ALA A 1 180 ? 3.934 -11.742 2.676 1 95.94 180 ALA A O 1
ATOM 1418 N N . HIS A 1 181 ? 2.533 -12.578 4.121 1 95.44 181 HIS A N 1
ATOM 1419 C CA . HIS A 1 181 ? 3.078 -11.859 5.27 1 95.44 181 HIS A CA 1
ATOM 1420 C C . HIS A 1 181 ? 4.414 -12.453 5.707 1 95.44 181 HIS A C 1
ATOM 1422 O O . HIS A 1 181 ? 5.148 -11.844 6.484 1 95.44 181 HIS A O 1
ATOM 1428 N N . ARG A 1 182 ? 4.746 -13.609 5.121 1 94.69 182 ARG A N 1
ATOM 1429 C CA . ARG A 1 182 ? 5.922 -14.328 5.598 1 94.69 182 ARG A CA 1
ATOM 1430 C C . ARG A 1 182 ? 6.934 -14.531 4.477 1 94.69 182 ARG A C 1
ATOM 1432 O O . ARG A 1 182 ? 7.871 -15.32 4.613 1 94.69 182 ARG A O 1
ATOM 1439 N N . LEU A 1 183 ? 6.773 -13.891 3.381 1 96.38 183 LEU A N 1
ATOM 1440 C CA . LEU A 1 183 ? 7.617 -14.148 2.217 1 96.38 183 LEU A CA 1
ATOM 1441 C C . LEU A 1 183 ? 9.094 -14 2.57 1 96.38 183 LEU A C 1
ATOM 1443 O O . LEU A 1 183 ? 9.898 -14.891 2.297 1 96.38 183 LEU A O 1
ATOM 1447 N N . GLU A 1 184 ? 9.43 -12.867 3.258 1 94.81 184 GLU A N 1
ATOM 1448 C CA . GLU A 1 184 ? 10.828 -12.609 3.58 1 94.81 184 GLU A CA 1
ATOM 1449 C C . GLU A 1 184 ? 11.414 -13.727 4.441 1 94.81 184 GLU A C 1
ATOM 1451 O O . GLU A 1 184 ? 12.508 -14.227 4.156 1 94.81 184 GLU A O 1
ATOM 1456 N N . GLN A 1 185 ? 10.695 -14.109 5.406 1 93.38 185 GLN A N 1
ATOM 1457 C CA . GLN A 1 185 ? 11.164 -15.141 6.328 1 93.38 185 GLN A CA 1
ATOM 1458 C C . GLN A 1 185 ? 11.297 -16.484 5.629 1 93.38 185 GLN A C 1
ATOM 1460 O O . GLN A 1 185 ? 12.273 -17.219 5.836 1 93.38 185 GLN A O 1
ATOM 1465 N N . GLU A 1 186 ? 10.305 -16.828 4.812 1 96 186 GLU A N 1
ATOM 1466 C CA . GLU A 1 186 ? 10.312 -18.109 4.117 1 96 186 GLU A CA 1
ATOM 1467 C C . GLU A 1 186 ? 11.484 -18.203 3.145 1 96 186 GLU A C 1
ATOM 1469 O O . GLU A 1 186 ? 12.211 -19.203 3.129 1 96 186 GLU A O 1
ATOM 1474 N N . PHE A 1 187 ? 11.727 -17.141 2.381 1 97.69 187 PHE A N 1
ATOM 1475 C CA . PHE A 1 187 ? 12.82 -17.156 1.416 1 97.69 187 PHE A CA 1
ATOM 1476 C C . PHE A 1 187 ? 14.164 -17.141 2.127 1 97.69 187 PHE A C 1
ATOM 1478 O O . PHE A 1 187 ? 15.086 -17.859 1.738 1 97.69 187 PHE A O 1
ATOM 1485 N N . SER A 1 188 ? 14.289 -16.344 3.193 1 95.62 188 SER A N 1
ATOM 1486 C CA . SER A 1 188 ? 15.531 -16.297 3.955 1 95.62 188 SER A CA 1
ATOM 1487 C C . SER A 1 188 ? 15.852 -17.656 4.574 1 95.62 188 SER A C 1
ATOM 1489 O O . SER A 1 188 ? 17 -18.094 4.547 1 95.62 188 SER A O 1
ATOM 1491 N N . SER A 1 189 ? 14.836 -18.297 5.098 1 94.94 189 SER A N 1
ATOM 1492 C CA . SER A 1 189 ? 15.031 -19.578 5.742 1 94.94 189 SER A CA 1
ATOM 1493 C C . SER A 1 189 ? 15.469 -20.641 4.734 1 94.94 189 SER A C 1
ATOM 1495 O O . SER A 1 189 ? 16.047 -21.656 5.109 1 94.94 189 SER A O 1
ATOM 1497 N N . CYS A 1 190 ? 15.211 -20.391 3.477 1 97 190 CYS A N 1
ATOM 1498 C CA . CYS A 1 190 ? 15.602 -21.312 2.414 1 97 190 CYS A CA 1
ATOM 1499 C C . CYS A 1 190 ? 16.969 -20.938 1.847 1 97 190 CYS A C 1
ATOM 1501 O O . CYS A 1 190 ? 17.422 -21.516 0.855 1 97 190 CYS A O 1
ATOM 1503 N N . GLY A 1 191 ? 17.562 -19.922 2.398 1 96.44 191 GLY A N 1
ATOM 1504 C CA . GLY A 1 191 ? 18.938 -19.609 2.035 1 96.44 191 GLY A CA 1
ATOM 1505 C C . GLY A 1 191 ? 19.047 -18.469 1.049 1 96.44 191 GLY A C 1
ATOM 1506 O O . GLY A 1 191 ? 20.125 -18.203 0.51 1 96.44 191 GLY A O 1
ATOM 1507 N N . PHE A 1 192 ? 18 -17.734 0.829 1 98.06 192 PHE A N 1
ATOM 1508 C CA . PHE A 1 192 ? 18.047 -16.594 -0.083 1 98.06 192 PHE A CA 1
ATOM 1509 C C . PHE A 1 192 ? 18.422 -15.312 0.659 1 98.06 192 PHE A C 1
ATOM 1511 O O . PHE A 1 192 ? 18.125 -15.164 1.842 1 98.06 192 PHE A O 1
ATOM 1518 N N . GLU A 1 193 ? 19.078 -14.469 -0.03 1 97.06 193 GLU A N 1
ATOM 1519 C CA . GLU A 1 193 ? 19.25 -13.086 0.409 1 97.06 193 GLU A CA 1
ATOM 1520 C C . GLU A 1 193 ? 18.125 -12.195 -0.118 1 97.06 193 GLU A C 1
ATOM 1522 O O . GLU A 1 193 ? 17.891 -12.141 -1.325 1 97.06 193 GLU A O 1
ATOM 1527 N N . ILE A 1 194 ? 17.5 -11.477 0.745 1 96.56 194 ILE A N 1
ATOM 1528 C CA . ILE A 1 194 ? 16.406 -10.602 0.336 1 96.56 194 ILE A CA 1
ATOM 1529 C C . ILE A 1 194 ? 16.969 -9.25 -0.101 1 96.56 194 ILE A C 1
ATOM 1531 O O . ILE A 1 194 ? 17.438 -8.469 0.729 1 96.56 194 ILE A O 1
ATOM 1535 N N . GLU A 1 195 ? 16.812 -8.953 -1.365 1 95.75 195 GLU A N 1
ATOM 1536 C CA . GLU A 1 195 ? 17.359 -7.711 -1.912 1 95.75 195 GLU A CA 1
ATOM 1537 C C . GLU A 1 195 ? 16.312 -6.594 -1.865 1 95.75 195 GLU A C 1
ATOM 1539 O O . GLU A 1 195 ? 16.672 -5.414 -1.818 1 95.75 195 GLU A O 1
ATOM 1544 N N . HIS A 1 196 ? 15.125 -6.996 -1.924 1 95.44 196 HIS A N 1
ATOM 1545 C CA . HIS A 1 196 ? 14.039 -6.023 -1.938 1 95.44 196 HIS A CA 1
ATOM 1546 C C . HIS A 1 196 ? 12.758 -6.621 -1.362 1 95.44 196 HIS A C 1
ATOM 1548 O O . HIS A 1 196 ? 12.477 -7.805 -1.562 1 95.44 196 HIS A O 1
ATOM 1554 N N . CYS A 1 197 ? 12.055 -5.875 -0.618 1 96.25 197 CYS A N 1
ATOM 1555 C CA . CYS A 1 197 ? 10.711 -6.195 -0.149 1 96.25 197 CYS A CA 1
ATOM 1556 C C . CYS A 1 197 ? 9.852 -4.941 -0.068 1 96.25 197 CYS A C 1
ATOM 1558 O O . CYS A 1 197 ? 10.312 -3.896 0.402 1 96.25 197 CYS A O 1
ATOM 1560 N N . SER A 1 198 ? 8.602 -5.02 -0.543 1 96.88 198 SER A N 1
ATOM 1561 C CA . SER A 1 198 ? 7.707 -3.867 -0.526 1 96.88 198 SER A CA 1
ATOM 1562 C C . SER A 1 198 ? 6.246 -4.297 -0.632 1 96.88 198 SER A C 1
ATOM 1564 O O . SER A 1 198 ? 5.953 -5.469 -0.872 1 96.88 198 SER A O 1
ATOM 1566 N N . LEU A 1 199 ? 5.379 -3.365 -0.369 1 97.81 199 LEU A N 1
ATOM 1567 C CA . LEU A 1 199 ? 3.939 -3.543 -0.521 1 97.81 199 LEU A CA 1
ATOM 1568 C C . LEU A 1 199 ? 3.398 -2.658 -1.64 1 97.81 199 LEU A C 1
ATOM 1570 O O . LEU A 1 199 ? 3.939 -1.583 -1.904 1 97.81 199 LEU A O 1
ATOM 1574 N N . PHE A 1 200 ? 2.438 -3.107 -2.293 1 98.12 200 PHE A N 1
ATOM 1575 C CA . PHE A 1 200 ? 1.687 -2.312 -3.256 1 98.12 200 PHE A CA 1
ATOM 1576 C C . PHE A 1 200 ? 0.198 -2.629 -3.176 1 98.12 200 PHE A C 1
ATOM 1578 O O . PHE A 1 200 ? -0.189 -3.797 -3.078 1 98.12 200 PHE A O 1
ATOM 1585 N N . GLN A 1 201 ? -0.612 -1.626 -3.166 1 97.75 201 GLN A N 1
ATOM 1586 C CA . GLN A 1 201 ? -2.062 -1.787 -3.174 1 97.75 201 GLN A CA 1
ATOM 1587 C C . GLN A 1 201 ? -2.725 -0.778 -4.109 1 97.75 201 GLN A C 1
ATOM 1589 O O . GLN A 1 201 ? -2.59 0.433 -3.918 1 97.75 201 GLN A O 1
ATOM 1594 N N . PRO A 1 202 ? -3.445 -1.252 -5.094 1 97.69 202 PRO A N 1
ATOM 1595 C CA . PRO A 1 202 ? -4.051 -0.34 -6.066 1 97.69 202 PRO A CA 1
ATOM 1596 C C . PRO A 1 202 ? -5.371 0.249 -5.582 1 97.69 202 PRO A C 1
ATOM 1598 O O . PRO A 1 202 ? -6.188 -0.462 -4.988 1 97.69 202 PRO A O 1
ATOM 1601 N N . LEU A 1 203 ? -5.535 1.467 -5.801 1 96.81 203 LEU A N 1
ATOM 1602 C CA . LEU A 1 203 ? -6.848 2.104 -5.73 1 96.81 203 LEU A CA 1
ATOM 1603 C C . LEU A 1 203 ? -7.633 1.871 -7.02 1 96.81 203 LEU A C 1
ATOM 1605 O O . LEU A 1 203 ? -7.055 1.855 -8.109 1 96.81 203 LEU A O 1
ATOM 1609 N N . LEU A 1 204 ? -8.875 1.652 -6.867 1 96.81 204 LEU A N 1
ATOM 1610 C CA . LEU A 1 204 ? -9.727 1.513 -8.039 1 96.81 204 LEU A CA 1
ATOM 1611 C C . LEU A 1 204 ? -10.281 2.867 -8.477 1 96.81 204 LEU A C 1
ATOM 1613 O O . LEU A 1 204 ? -11.094 3.465 -7.777 1 96.81 204 LEU A O 1
ATOM 1617 N N . ARG A 1 205 ? -9.922 3.375 -9.664 1 87.56 205 ARG A N 1
ATOM 1618 C CA . ARG A 1 205 ? -10.148 4.754 -10.078 1 87.56 205 ARG A CA 1
ATOM 1619 C C . ARG A 1 205 ? -11.375 4.859 -10.969 1 87.56 205 ARG A C 1
ATOM 1621 O O . ARG A 1 205 ? -12.094 5.863 -10.938 1 87.56 205 ARG A O 1
ATOM 1628 N N . THR A 1 206 ? -11.617 3.779 -11.734 1 92.75 206 THR A N 1
ATOM 1629 C CA . THR A 1 206 ? -12.68 3.84 -12.727 1 92.75 206 THR A CA 1
ATOM 1630 C C . THR A 1 206 ? -13.797 2.857 -12.383 1 92.75 206 THR A C 1
ATOM 1632 O O . THR A 1 206 ? -13.578 1.897 -11.641 1 92.75 206 THR A O 1
ATOM 1635 N N . ASN A 1 207 ? -14.883 3.109 -13.016 1 95.62 207 ASN A N 1
ATOM 1636 C CA . ASN A 1 207 ? -15.992 2.172 -12.875 1 95.62 207 ASN A CA 1
ATOM 1637 C C . ASN A 1 207 ? -15.609 0.777 -13.359 1 95.62 207 ASN A C 1
ATOM 1639 O O . ASN A 1 207 ? -15.977 -0.223 -12.742 1 95.62 207 ASN A O 1
ATOM 1643 N N . LYS A 1 208 ? -14.875 0.771 -14.422 1 95.38 208 LYS A N 1
ATOM 1644 C CA . LYS A 1 208 ? -14.438 -0.506 -14.977 1 95.38 208 LYS A CA 1
ATOM 1645 C C . LYS A 1 208 ? -13.586 -1.276 -13.977 1 95.38 208 LYS A C 1
ATOM 1647 O O . LYS A 1 208 ? -13.781 -2.479 -13.781 1 95.38 208 LYS A O 1
ATOM 1652 N N . GLU A 1 209 ? -12.648 -0.58 -13.336 1 96.75 209 GLU A N 1
ATOM 1653 C CA . GLU A 1 209 ? -11.781 -1.223 -12.344 1 96.75 209 GLU A CA 1
ATOM 1654 C C . GLU A 1 209 ? -12.594 -1.771 -11.18 1 96.75 209 GLU A C 1
ATOM 1656 O O . GLU A 1 209 ? -12.305 -2.857 -10.672 1 96.75 209 GLU A O 1
ATOM 1661 N N . LYS A 1 210 ? -13.625 -1.072 -10.805 1 97.75 210 LYS A N 1
ATOM 1662 C CA . LYS A 1 210 ? -14.422 -1.455 -9.641 1 97.75 210 LYS A CA 1
ATOM 1663 C C . LYS A 1 210 ? -15.258 -2.701 -9.938 1 97.75 210 LYS A C 1
ATOM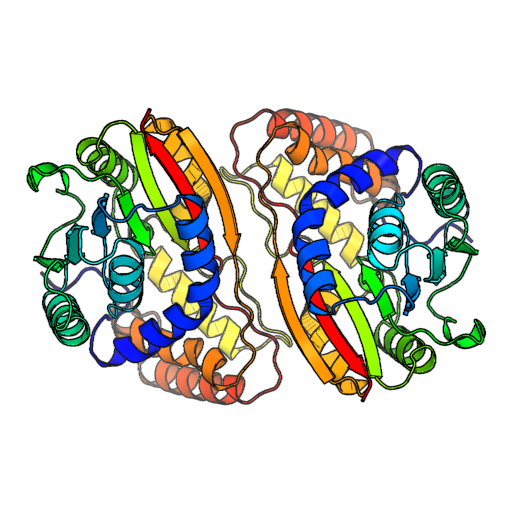 1665 O O . LYS A 1 210 ? -15.688 -3.396 -9.016 1 97.75 210 LYS A O 1
ATOM 1670 N N . LEU A 1 211 ? -15.453 -3.01 -11.203 1 97.31 211 LEU A N 1
ATOM 1671 C CA . LEU A 1 211 ? -16.188 -4.211 -11.586 1 97.31 211 LEU A CA 1
ATOM 1672 C C . LEU A 1 211 ? -15.406 -5.469 -11.211 1 97.31 211 LEU A C 1
ATOM 1674 O O . LEU A 1 211 ? -15.953 -6.574 -11.25 1 97.31 211 LEU A O 1
ATOM 1678 N N . ILE A 1 212 ? -14.195 -5.332 -10.766 1 97.25 212 ILE A N 1
ATOM 1679 C CA . ILE A 1 212 ? -13.367 -6.484 -10.422 1 97.25 212 ILE A CA 1
ATOM 1680 C C . ILE A 1 212 ? -14.023 -7.273 -9.289 1 97.25 212 ILE A C 1
ATOM 1682 O O . ILE A 1 212 ? -13.891 -8.5 -9.219 1 97.25 212 ILE A O 1
ATOM 1686 N N . TYR A 1 213 ? -14.766 -6.609 -8.477 1 97.94 213 TYR A N 1
ATOM 1687 C CA . TYR A 1 213 ? -15.422 -7.289 -7.363 1 97.94 213 TYR A CA 1
ATOM 1688 C C . TYR A 1 213 ? -16.531 -8.203 -7.863 1 97.94 213 TYR A C 1
ATOM 1690 O O . TYR A 1 213 ? -16.656 -9.344 -7.418 1 97.94 213 TYR A O 1
ATOM 1698 N N . SER A 1 214 ? -17.391 -7.715 -8.773 1 97.5 214 SER A N 1
ATOM 1699 C CA . SER A 1 214 ? -18.438 -8.562 -9.32 1 97.5 214 SER A CA 1
ATOM 1700 C C . SER A 1 214 ? -17.844 -9.711 -10.141 1 97.5 214 SER A C 1
ATOM 1702 O O . SER A 1 214 ? -18.359 -10.828 -10.102 1 97.5 214 SER A O 1
ATOM 1704 N N . MET A 1 215 ? -16.781 -9.422 -10.852 1 95.31 215 MET A N 1
ATOM 1705 C CA . MET A 1 215 ? -16.094 -10.461 -11.625 1 95.31 215 MET A CA 1
ATOM 1706 C C . MET A 1 215 ? -15.516 -11.531 -10.711 1 95.31 215 MET A C 1
ATOM 1708 O O . MET A 1 215 ? -15.625 -12.727 -11 1 95.31 215 MET A O 1
ATOM 1712 N N . ALA A 1 216 ? -14.898 -11.094 -9.648 1 95.19 216 ALA A N 1
ATOM 1713 C CA . ALA A 1 216 ? -14.32 -12.031 -8.688 1 95.19 216 ALA A CA 1
ATOM 1714 C C . ALA A 1 216 ? -15.414 -12.883 -8.039 1 95.19 216 ALA A C 1
ATOM 1716 O O . ALA A 1 216 ? -15.203 -14.07 -7.777 1 95.19 216 ALA A O 1
ATOM 1717 N N . LEU A 1 217 ? -16.547 -12.273 -7.785 1 96.19 217 LEU A N 1
ATOM 1718 C CA . LEU A 1 217 ? -17.656 -13.031 -7.238 1 96.19 217 LEU A CA 1
ATOM 1719 C C . LEU A 1 217 ? -18.062 -14.156 -8.18 1 96.19 217 LEU A C 1
ATOM 1721 O O . LEU A 1 217 ? -18.297 -15.289 -7.742 1 96.19 217 LEU A O 1
ATOM 1725 N N . ASP A 1 218 ? -18.109 -13.828 -9.43 1 94.5 218 ASP A N 1
ATOM 1726 C CA . ASP A 1 218 ? -18.438 -14.844 -10.43 1 94.5 218 ASP A CA 1
ATOM 1727 C C . ASP A 1 218 ? -17.438 -15.992 -10.391 1 94.5 218 ASP A C 1
ATOM 1729 O O . ASP A 1 218 ? -17.828 -17.156 -10.438 1 94.5 218 ASP A O 1
ATOM 1733 N N . ASP A 1 219 ? -16.203 -15.641 -10.227 1 90.81 219 ASP A N 1
ATOM 1734 C CA . ASP A 1 219 ? -15.141 -16.641 -10.188 1 90.81 219 ASP A CA 1
ATOM 1735 C C . ASP A 1 219 ? -15.25 -17.5 -8.922 1 90.81 219 ASP A C 1
ATOM 1737 O O . ASP A 1 219 ? -14.875 -18.672 -8.93 1 90.81 219 ASP A O 1
ATOM 1741 N N . LEU A 1 220 ? -15.781 -16.969 -7.898 1 92.31 220 LEU A N 1
ATOM 1742 C CA . LEU A 1 220 ? -15.883 -17.656 -6.613 1 92.31 220 LEU A CA 1
ATOM 1743 C C . LEU A 1 220 ? -17.156 -18.484 -6.543 1 92.31 220 LEU A C 1
ATOM 1745 O O . LEU A 1 220 ? -17.312 -19.328 -5.656 1 92.31 220 LEU A O 1
ATOM 1749 N N . THR A 1 221 ? -18.109 -18.266 -7.438 1 94.25 221 THR A N 1
ATOM 1750 C CA . THR A 1 221 ? -19.469 -18.781 -7.371 1 94.25 221 THR A CA 1
ATOM 1751 C C . THR A 1 221 ? -19.453 -20.312 -7.234 1 94.25 221 THR A C 1
ATOM 1753 O O . THR A 1 221 ? -20.125 -20.859 -6.359 1 94.25 221 THR A O 1
ATOM 1756 N N . PRO A 1 222 ? -18.641 -21.031 -8.039 1 92.12 222 PRO A N 1
ATOM 1757 C CA . PRO A 1 222 ? -18.656 -22.5 -7.879 1 92.12 222 PRO A CA 1
ATOM 1758 C C . PRO A 1 222 ? -18.281 -22.938 -6.465 1 92.12 222 PRO A C 1
ATOM 1760 O O . PRO A 1 222 ? -18.906 -23.844 -5.914 1 92.12 222 PRO A O 1
ATOM 1763 N N . GLN A 1 223 ? -17.312 -22.281 -5.887 1 90.62 223 GLN A N 1
ATOM 1764 C CA . GLN A 1 223 ? -16.859 -22.625 -4.539 1 90.62 223 GLN A CA 1
ATOM 1765 C C . GLN A 1 223 ? -17.922 -22.25 -3.502 1 90.62 223 GLN A C 1
ATOM 1767 O O . GLN A 1 223 ? -18.141 -23 -2.545 1 90.62 223 GLN A O 1
ATOM 1772 N N . LEU A 1 224 ? -18.531 -21.125 -3.682 1 95.06 224 LEU A N 1
ATOM 1773 C CA . LEU A 1 224 ? -19.578 -20.672 -2.771 1 95.06 224 LEU A CA 1
ATOM 1774 C C . LEU A 1 224 ? -20.719 -21.672 -2.717 1 95.06 224 LEU A C 1
ATOM 1776 O O . LEU A 1 224 ? -21.234 -21.984 -1.637 1 95.06 224 LEU A O 1
ATOM 1780 N N . LEU A 1 225 ? -21.109 -22.188 -3.883 1 95.69 225 LEU A N 1
ATOM 1781 C CA . LEU A 1 225 ? -22.203 -23.141 -3.979 1 95.69 225 LEU A CA 1
ATOM 1782 C C . LEU A 1 225 ? -21.781 -24.484 -3.385 1 95.69 225 LEU A C 1
ATOM 1784 O O . LEU A 1 225 ? -22.531 -25.078 -2.607 1 95.69 225 LEU A O 1
ATOM 1788 N N . GLU A 1 226 ? -20.594 -24.938 -3.699 1 93.25 226 GLU A N 1
ATOM 1789 C CA . GLU A 1 226 ? -20.094 -26.219 -3.236 1 93.25 226 GLU A CA 1
ATOM 1790 C C . GLU A 1 226 ? -19.984 -26.25 -1.714 1 93.25 226 GLU A C 1
ATOM 1792 O O . GLU A 1 226 ? -20.312 -27.266 -1.088 1 93.25 226 GLU A O 1
ATOM 1797 N N . LEU A 1 227 ? -19.594 -25.125 -1.084 1 92.56 227 LEU A N 1
ATOM 1798 C CA . LEU A 1 227 ? -19.359 -25.047 0.355 1 92.56 227 LEU A CA 1
ATOM 1799 C C . LEU A 1 227 ? -20.656 -24.703 1.088 1 92.56 227 LEU A C 1
ATOM 1801 O O . LEU A 1 227 ? -20.688 -24.672 2.32 1 92.56 227 LEU A O 1
ATOM 1805 N N . GLY A 1 228 ? -21.672 -24.359 0.327 1 95 228 GLY A N 1
ATOM 1806 C CA . GLY A 1 228 ? -22.953 -24 0.937 1 95 228 GLY A CA 1
ATOM 1807 C C . GLY A 1 228 ? -22.922 -22.656 1.627 1 95 228 GLY A C 1
ATOM 1808 O O . GLY A 1 228 ? -23.672 -22.438 2.582 1 95 228 GLY A O 1
ATOM 1809 N N . ILE A 1 229 ? -22.078 -21.797 1.217 1 95.69 229 ILE A N 1
ATOM 1810 C CA . ILE A 1 229 ? -21.938 -20.469 1.824 1 95.69 229 ILE A CA 1
ATOM 1811 C C . ILE A 1 229 ? -23.094 -19.578 1.385 1 95.69 229 ILE A C 1
ATOM 1813 O O . ILE A 1 229 ? -23.578 -18.75 2.16 1 95.69 229 ILE A O 1
ATOM 1817 N N . ALA A 1 230 ? -23.5 -19.766 0.146 1 97.19 230 ALA A N 1
ATOM 1818 C CA . ALA A 1 230 ? -24.562 -18.938 -0.415 1 97.19 230 ALA A CA 1
ATOM 1819 C C . ALA A 1 230 ? -25.359 -19.703 -1.473 1 97.19 230 ALA A C 1
ATOM 1821 O O . ALA A 1 230 ? -24.859 -20.672 -2.045 1 97.19 230 ALA A O 1
ATOM 1822 N N . LYS A 1 231 ? -26.609 -19.312 -1.688 1 97.75 231 LYS A N 1
ATOM 1823 C CA . LYS A 1 231 ? -27.453 -19.859 -2.74 1 97.75 231 LYS A CA 1
ATOM 1824 C C . LYS A 1 231 ? -27.312 -19.062 -4.035 1 97.75 231 LYS A C 1
ATOM 1826 O O . LYS A 1 231 ? -26.875 -17.922 -4.02 1 97.75 231 LYS A O 1
ATOM 1831 N N . ARG A 1 232 ? -27.609 -19.656 -5.156 1 97.69 232 ARG A N 1
ATOM 1832 C CA . ARG A 1 232 ? -27.469 -19.062 -6.48 1 97.69 232 ARG A CA 1
ATOM 1833 C C . ARG A 1 232 ? -28.172 -17.719 -6.566 1 97.69 232 ARG A C 1
ATOM 1835 O O . ARG A 1 232 ? -27.641 -16.766 -7.117 1 97.69 232 ARG A O 1
ATOM 1842 N N . GLU A 1 233 ? -29.344 -17.641 -5.957 1 98.06 233 GLU A N 1
ATOM 1843 C CA . GLU A 1 233 ? -30.125 -16.406 -6.012 1 98.06 233 GLU A CA 1
ATOM 1844 C C . GLU A 1 233 ? -29.438 -15.289 -5.23 1 98.06 233 GLU A C 1
ATOM 1846 O O . GLU A 1 233 ? -29.453 -14.133 -5.66 1 98.06 233 GLU A O 1
ATOM 1851 N N . GLU A 1 234 ? -28.859 -15.625 -4.074 1 98.5 234 GLU A N 1
ATOM 1852 C CA . GLU A 1 234 ? -28.125 -14.656 -3.266 1 98.5 234 GLU A CA 1
ATOM 1853 C C . GLU A 1 234 ? -26.891 -14.141 -4 1 98.5 234 GLU A C 1
ATOM 1855 O O . GLU A 1 234 ? -26.578 -12.953 -3.924 1 98.5 234 GLU A O 1
ATOM 1860 N N . ILE A 1 235 ? -26.234 -15.023 -4.68 1 98.56 235 ILE A N 1
ATOM 1861 C CA . ILE A 1 235 ? -25.031 -14.664 -5.426 1 98.56 235 ILE A CA 1
ATOM 1862 C C . ILE A 1 235 ? -25.391 -13.719 -6.566 1 98.56 235 ILE A C 1
ATOM 1864 O O . ILE A 1 235 ? -24.703 -12.727 -6.801 1 98.56 235 ILE A O 1
ATOM 1868 N N . LYS A 1 236 ? -26.453 -14.031 -7.258 1 98.31 236 LYS A N 1
ATOM 1869 C CA . LYS A 1 236 ? -26.922 -13.172 -8.344 1 98.31 236 LYS A CA 1
ATOM 1870 C C . LYS A 1 236 ? -27.281 -11.781 -7.836 1 98.31 236 LYS A C 1
ATOM 1872 O O . LYS A 1 236 ? -26.938 -10.773 -8.477 1 98.31 236 LYS A O 1
ATOM 1877 N N . GLN A 1 237 ? -27.938 -11.75 -6.734 1 98.69 237 GLN A N 1
ATOM 1878 C CA . GLN A 1 237 ? -28.297 -10.477 -6.137 1 98.69 237 GLN A CA 1
ATOM 1879 C C . GLN A 1 237 ? -27.047 -9.664 -5.781 1 98.69 237 GLN A C 1
ATOM 1881 O O . GLN A 1 237 ? -26.969 -8.469 -6.082 1 98.69 237 GLN A O 1
ATOM 1886 N N . LEU A 1 238 ? -26.094 -10.32 -5.133 1 98.75 238 LEU A N 1
ATOM 1887 C CA . LEU A 1 238 ? -24.875 -9.62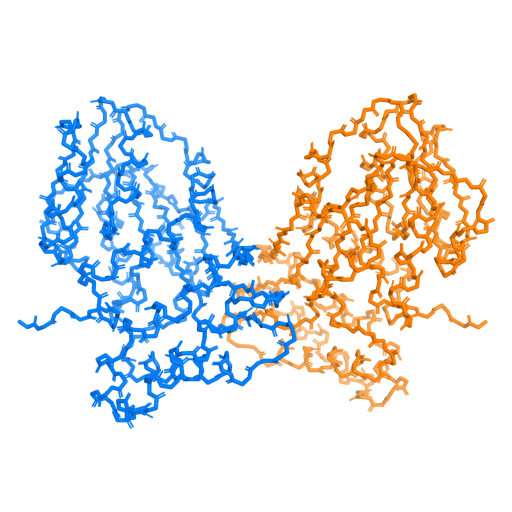5 -4.75 1 98.75 238 LEU A CA 1
ATOM 1888 C C . LEU A 1 238 ? -24.109 -9.141 -5.98 1 98.75 238 LEU A C 1
ATOM 1890 O O . LEU A 1 238 ? -23.531 -8.055 -5.969 1 98.75 238 LEU A O 1
ATOM 1894 N N . HIS A 1 239 ? -24.109 -10 -7.031 1 98.5 239 HIS A N 1
ATOM 1895 C CA . HIS A 1 239 ? -23.469 -9.586 -8.273 1 98.5 239 HIS A CA 1
ATOM 1896 C C . HIS A 1 239 ? -24.031 -8.266 -8.773 1 98.5 239 HIS A C 1
ATOM 1898 O O . HIS A 1 239 ? -23.281 -7.348 -9.117 1 98.5 239 HIS A O 1
ATOM 1904 N N . ASN A 1 240 ? -25.328 -8.125 -8.766 1 98.69 240 ASN A N 1
ATOM 1905 C CA . ASN A 1 240 ? -25.984 -6.91 -9.219 1 98.69 240 ASN A CA 1
ATOM 1906 C C . ASN A 1 240 ? -25.672 -5.723 -8.312 1 98.69 240 ASN A C 1
ATOM 1908 O O . ASN A 1 240 ? -25.438 -4.613 -8.797 1 98.69 240 ASN A O 1
ATOM 1912 N N . GLU A 1 241 ? -25.688 -5.973 -7.074 1 98.81 241 GLU A N 1
ATOM 1913 C CA . GLU A 1 241 ? -25.375 -4.918 -6.109 1 98.81 241 GLU A CA 1
ATOM 1914 C C . GLU A 1 241 ? -23.953 -4.414 -6.273 1 98.81 241 GLU A C 1
ATOM 1916 O O . GLU A 1 241 ? -23.688 -3.217 -6.129 1 98.81 241 GLU A O 1
ATOM 1921 N N . LEU A 1 242 ? -23.031 -5.324 -6.578 1 98.75 242 LEU A N 1
ATOM 1922 C CA . LEU A 1 242 ? -21.641 -4.941 -6.797 1 98.75 242 LEU A CA 1
ATOM 1923 C C . LEU A 1 242 ? -21.5 -4.164 -8.094 1 98.75 242 LEU A C 1
ATOM 1925 O O . LEU A 1 242 ? -20.688 -3.24 -8.18 1 98.75 242 LEU A O 1
ATOM 1929 N N . GLU A 1 243 ? -22.25 -4.543 -9.109 1 98.5 243 GLU A N 1
ATOM 1930 C CA . GLU A 1 243 ? -22.234 -3.766 -10.344 1 98.5 243 GLU A CA 1
ATOM 1931 C C . GLU A 1 243 ? -22.75 -2.35 -10.109 1 98.5 243 GLU A C 1
ATOM 1933 O O . GLU A 1 243 ? -22.219 -1.387 -10.664 1 98.5 243 GLU A O 1
ATOM 1938 N N . ASP A 1 244 ? -23.781 -2.227 -9.312 1 98.62 244 ASP A N 1
ATOM 1939 C CA . ASP A 1 244 ? -24.312 -0.911 -8.969 1 98.62 244 ASP A CA 1
ATOM 1940 C C . ASP A 1 244 ? -23.297 -0.097 -8.172 1 98.62 244 ASP A C 1
ATOM 1942 O O . ASP A 1 244 ? -23.109 1.099 -8.422 1 98.62 244 ASP A O 1
ATOM 1946 N N . LEU A 1 245 ? -22.672 -0.79 -7.254 1 98.31 245 LEU A N 1
ATOM 1947 C CA . LEU A 1 245 ? -21.641 -0.131 -6.461 1 98.31 245 LEU A CA 1
ATOM 1948 C C . LEU A 1 245 ? -20.531 0.408 -7.352 1 98.31 245 LEU A C 1
ATOM 1950 O O . LEU A 1 245 ? -20.016 1.505 -7.117 1 98.31 245 LEU A O 1
ATOM 1954 N N . ALA A 1 246 ? -20.172 -0.362 -8.406 1 98 246 ALA A N 1
ATOM 1955 C CA . ALA A 1 246 ? -19.094 0.014 -9.312 1 98 246 ALA A CA 1
ATOM 1956 C C . ALA A 1 246 ? -19.406 1.322 -10.031 1 98 246 ALA A C 1
ATOM 1958 O O . ALA A 1 246 ? -18.484 2.027 -10.477 1 98 246 ALA A O 1
ATOM 1959 N N . LYS A 1 247 ? -20.672 1.719 -10.094 1 97.31 247 LYS A N 1
ATOM 1960 C CA . LYS A 1 247 ? -21.094 2.924 -10.805 1 97.31 247 LYS A CA 1
ATOM 1961 C C . LYS A 1 247 ? -21.047 4.145 -9.883 1 97.31 247 LYS A C 1
ATOM 1963 O O . LYS A 1 247 ? -21.203 5.277 -10.344 1 97.31 247 LYS A O 1
ATOM 1968 N N . THR A 1 248 ? -20.859 3.922 -8.602 1 95.38 248 THR A N 1
ATOM 1969 C CA . THR A 1 248 ? -20.844 5.023 -7.645 1 95.38 248 THR A CA 1
ATOM 1970 C C . THR A 1 248 ? -19.469 5.684 -7.605 1 95.38 248 THR A C 1
ATOM 1972 O O . THR A 1 248 ? -18.531 5.219 -8.266 1 95.38 248 THR A O 1
ATOM 1975 N N . ASN A 1 249 ? -19.359 6.762 -6.812 1 91.75 249 ASN A N 1
ATOM 1976 C CA . ASN A 1 249 ? -18.109 7.469 -6.645 1 91.75 249 ASN A CA 1
ATOM 1977 C C . ASN A 1 249 ? -17.344 6.98 -5.406 1 91.75 249 ASN A C 1
ATOM 1979 O O . ASN A 1 249 ? -16.453 7.668 -4.906 1 91.75 249 ASN A O 1
ATOM 1983 N N . SER A 1 250 ? -17.703 5.742 -4.984 1 94.31 250 SER A N 1
ATOM 1984 C CA . SER A 1 250 ? -17.031 5.18 -3.812 1 94.31 250 SER A CA 1
ATOM 1985 C C . SER A 1 250 ? -15.539 4.996 -4.055 1 94.31 250 SER A C 1
ATOM 1987 O O . SER A 1 250 ? -15.117 4.742 -5.184 1 94.31 250 SER A O 1
ATOM 1989 N N . THR A 1 251 ? -14.766 5.25 -3.016 1 94.44 251 THR A N 1
ATOM 1990 C CA . THR A 1 251 ? -13.344 4.918 -3.037 1 94.44 251 THR A CA 1
ATOM 1991 C C . THR A 1 251 ? -13.125 3.471 -2.604 1 94.44 251 THR A C 1
ATOM 1993 O O . THR A 1 251 ? -13.547 3.068 -1.519 1 94.44 251 THR A O 1
ATOM 1996 N N . MET A 1 252 ? -12.547 2.719 -3.477 1 96.62 252 MET A N 1
ATOM 1997 C CA . MET A 1 252 ? -12.297 1.303 -3.229 1 96.62 252 MET A CA 1
ATOM 1998 C C . MET A 1 252 ? -10.867 0.931 -3.6 1 96.62 252 MET A C 1
ATOM 2000 O O . MET A 1 252 ? -10.219 1.633 -4.379 1 96.62 252 MET A O 1
ATOM 2004 N N . CYS A 1 253 ? -10.359 -0.063 -2.979 1 97.06 253 CYS A N 1
ATOM 2005 C CA . CYS A 1 253 ? -9.062 -0.608 -3.365 1 97.06 253 CYS A CA 1
ATOM 2006 C C . CYS A 1 253 ? -9.148 -2.115 -3.578 1 97.06 253 CYS A C 1
ATOM 2008 O O . CYS A 1 253 ? -10.156 -2.738 -3.244 1 97.06 253 CYS A O 1
ATOM 2010 N N . TRP A 1 254 ? -8.227 -2.66 -4.266 1 97.31 254 TRP A N 1
ATOM 2011 C CA . TRP A 1 254 ? -8.102 -4.102 -4.457 1 97.31 254 TRP A CA 1
ATOM 2012 C C . TRP A 1 254 ? -7.027 -4.68 -3.541 1 97.31 254 TRP A C 1
ATOM 2014 O O . TRP A 1 254 ? -6.57 -4.012 -2.609 1 97.31 254 TRP A O 1
ATOM 2024 N N . ILE A 1 255 ? -6.707 -5.887 -3.672 1 96.44 255 ILE A N 1
ATOM 2025 C CA . ILE A 1 255 ? -5.93 -6.641 -2.693 1 96.44 255 ILE A CA 1
ATOM 2026 C C . ILE A 1 255 ? -4.504 -6.102 -2.643 1 96.44 255 ILE A C 1
ATOM 2028 O O . ILE A 1 255 ? -3.963 -5.664 -3.66 1 96.44 255 ILE A O 1
ATOM 2032 N N . ARG A 1 256 ? -3.918 -6.117 -1.446 1 97.12 256 ARG A N 1
ATOM 2033 C CA . ARG A 1 256 ? -2.527 -5.719 -1.246 1 97.12 256 ARG A CA 1
ATOM 2034 C C . ARG A 1 256 ? -1.573 -6.816 -1.708 1 97.12 256 ARG A C 1
ATOM 2036 O O . ARG A 1 256 ? -1.792 -7.996 -1.425 1 97.12 256 ARG A O 1
ATOM 2043 N N . MET A 1 257 ? -0.55 -6.395 -2.436 1 97.94 257 MET A N 1
ATOM 2044 C CA . MET A 1 257 ? 0.484 -7.301 -2.92 1 97.94 257 MET A CA 1
ATOM 2045 C C . MET A 1 257 ? 1.766 -7.152 -2.107 1 97.94 257 MET A C 1
ATOM 2047 O O . MET A 1 257 ? 2.207 -6.031 -1.837 1 97.94 257 MET A O 1
ATOM 2051 N N . HIS A 1 258 ? 2.305 -8.242 -1.603 1 98.06 258 HIS A N 1
ATOM 2052 C CA . HIS A 1 258 ? 3.639 -8.312 -1.017 1 98.06 258 HIS A CA 1
ATOM 2053 C C . HIS A 1 258 ? 4.672 -8.734 -2.053 1 98.06 258 HIS A C 1
ATOM 2055 O O . HIS A 1 258 ? 4.508 -9.766 -2.713 1 98.06 258 HIS A O 1
ATOM 2061 N N . LYS A 1 259 ? 5.668 -7.957 -2.25 1 98.44 259 LYS A N 1
ATOM 2062 C CA . LYS A 1 259 ? 6.625 -8.18 -3.326 1 98.44 259 LYS A CA 1
ATOM 2063 C C . LYS A 1 259 ? 8.031 -8.391 -2.775 1 98.44 259 LYS A C 1
ATOM 2065 O O . LYS A 1 259 ? 8.469 -7.668 -1.878 1 98.44 259 LYS A O 1
ATOM 2070 N N . ILE A 1 260 ? 8.82 -9.328 -3.348 1 98.12 260 ILE A N 1
ATOM 2071 C CA . ILE A 1 260 ? 10.203 -9.516 -2.91 1 98.12 260 ILE A CA 1
ATOM 2072 C C . ILE A 1 260 ? 11.094 -9.812 -4.113 1 98.12 260 ILE A C 1
ATOM 2074 O O . ILE A 1 260 ? 10.617 -10.312 -5.137 1 98.12 260 ILE A O 1
ATOM 2078 N N . ILE A 1 261 ? 12.32 -9.422 -4.066 1 98.38 261 ILE A N 1
ATOM 2079 C CA . ILE A 1 261 ? 13.438 -9.914 -4.871 1 98.38 261 ILE A CA 1
ATOM 2080 C C . ILE A 1 261 ? 14.398 -10.703 -3.988 1 98.38 261 ILE A C 1
ATOM 2082 O O . ILE A 1 261 ? 14.961 -10.164 -3.033 1 98.38 261 ILE A O 1
ATOM 2086 N N . ALA A 1 262 ? 14.508 -11.906 -4.25 1 98.44 262 ALA A N 1
ATOM 2087 C CA . ALA A 1 262 ? 15.406 -12.781 -3.508 1 98.44 262 ALA A CA 1
ATOM 2088 C C . ALA A 1 262 ? 16.547 -13.266 -4.395 1 98.44 262 ALA A C 1
ATOM 2090 O O . ALA A 1 262 ? 16.328 -13.688 -5.531 1 98.44 262 ALA A O 1
ATOM 2091 N N . LYS A 1 263 ? 17.734 -13.242 -3.885 1 97.81 263 LYS A N 1
ATOM 2092 C CA . LYS A 1 263 ? 18.922 -13.633 -4.629 1 97.81 263 LYS A CA 1
ATOM 2093 C C . LYS A 1 263 ? 19.562 -14.883 -4.023 1 97.81 263 LYS A C 1
ATOM 2095 O O . LYS A 1 263 ? 19.641 -15.016 -2.801 1 97.81 263 LYS A O 1
ATOM 2100 N N . LEU A 1 264 ? 19.938 -15.688 -4.906 1 95.5 264 LEU A N 1
ATOM 2101 C CA . LEU A 1 264 ? 20.703 -16.859 -4.457 1 95.5 264 LEU A CA 1
ATOM 2102 C C . LEU A 1 264 ? 22.203 -16.578 -4.516 1 95.5 264 LEU A C 1
ATOM 2104 O O . LEU A 1 264 ? 22.75 -16.281 -5.582 1 95.5 264 LEU A O 1
ATOM 2108 N N . ASN A 1 265 ? 22.891 -16.516 -3.389 1 86.75 265 ASN A N 1
ATOM 2109 C CA . ASN A 1 265 ? 24.328 -16.281 -3.365 1 86.75 265 ASN A CA 1
ATOM 2110 C C . ASN A 1 265 ? 25.109 -17.547 -3.744 1 86.75 265 ASN A C 1
ATOM 2112 O O . ASN A 1 265 ? 24.625 -18.656 -3.516 1 86.75 265 ASN A O 1
ATOM 2116 N N . MET B 1 1 ? -4.102 27.594 25.094 1 32.44 1 MET B N 1
ATOM 2117 C CA . MET B 1 1 ? -4.809 26.328 25.016 1 32.44 1 MET B CA 1
ATOM 2118 C C . MET B 1 1 ? -3.9 25.234 24.453 1 32.44 1 MET B C 1
ATOM 2120 O O . MET B 1 1 ? -3.154 25.469 23.5 1 32.44 1 MET B O 1
ATOM 2124 N N . PRO B 1 2 ? -3.455 24.172 25.078 1 39.09 2 PRO B N 1
ATOM 2125 C CA . PRO B 1 2 ? -2.383 23.219 24.797 1 39.09 2 PRO B CA 1
ATOM 2126 C C . PRO B 1 2 ? -2.496 22.609 23.391 1 39.09 2 PRO B C 1
ATOM 2128 O O . PRO B 1 2 ? -3.588 22.562 22.828 1 39.09 2 PRO B O 1
ATOM 2131 N N . SER B 1 3 ? -1.434 22.453 22.609 1 45.44 3 SER B N 1
ATOM 2132 C CA . SER B 1 3 ? -1.182 22.078 21.219 1 45.44 3 SER B CA 1
ATOM 2133 C C . SER B 1 3 ? -1.876 20.766 20.859 1 45.44 3 SER B C 1
ATOM 2135 O O . SER B 1 3 ? -1.843 19.812 21.641 1 45.44 3 SER B O 1
ATOM 2137 N N . THR B 1 4 ? -3.117 20.781 20.203 1 54.44 4 THR B N 1
ATOM 2138 C CA . THR B 1 4 ? -4.219 19.938 19.734 1 54.44 4 THR B CA 1
ATOM 2139 C C . THR B 1 4 ? -3.689 18.719 18.984 1 54.44 4 THR B C 1
ATOM 2141 O O . THR B 1 4 ? -4.453 18.031 18.312 1 54.44 4 THR B O 1
ATOM 2144 N N . TYR B 1 5 ? -2.352 18.562 19.016 1 58.03 5 TYR B N 1
ATOM 2145 C CA . TYR B 1 5 ? -1.941 17.344 18.359 1 58.03 5 TYR B CA 1
ATOM 2146 C C . TYR B 1 5 ? -2.125 16.141 19.266 1 58.03 5 TYR B C 1
ATOM 2148 O O . TYR B 1 5 ? -1.818 16.203 20.469 1 58.03 5 TYR B O 1
ATOM 2156 N N . ILE B 1 6 ? -2.709 15.164 18.875 1 53.62 6 ILE B N 1
ATOM 2157 C CA . ILE B 1 6 ? -2.854 13.93 19.641 1 53.62 6 ILE B CA 1
ATOM 2158 C C . ILE B 1 6 ? -1.474 13.367 19.969 1 53.62 6 ILE B C 1
ATOM 2160 O O . ILE B 1 6 ? -1.229 12.922 21.094 1 53.62 6 ILE B O 1
ATOM 2164 N N . LEU B 1 7 ? -0.557 13.445 18.953 1 55.12 7 LEU B N 1
ATOM 2165 C CA . LEU B 1 7 ? 0.815 13.008 19.188 1 55.12 7 LEU B CA 1
ATOM 2166 C C . LEU B 1 7 ? 1.706 14.188 19.562 1 55.12 7 LEU B C 1
ATOM 2168 O O . LEU B 1 7 ? 1.657 15.234 18.906 1 55.12 7 LEU B O 1
ATOM 2172 N N . ASN B 1 8 ? 2.4 14 20.688 1 54.91 8 ASN B N 1
ATOM 2173 C CA . ASN B 1 8 ? 3.318 15.047 21.125 1 54.91 8 ASN B CA 1
ATOM 2174 C C . ASN B 1 8 ? 4.332 15.398 20.047 1 54.91 8 ASN B C 1
ATOM 2176 O O . ASN B 1 8 ? 4.797 14.516 19.312 1 54.91 8 ASN B O 1
ATOM 2180 N N . THR B 1 9 ? 4.539 16.594 19.766 1 53.66 9 THR B N 1
ATOM 2181 C CA . THR B 1 9 ? 5.465 17.094 18.75 1 53.66 9 THR B CA 1
ATOM 2182 C C . THR B 1 9 ? 6.688 17.734 19.391 1 53.66 9 THR B C 1
ATOM 2184 O O . THR B 1 9 ? 7.324 18.609 18.797 1 53.66 9 THR B O 1
ATOM 2187 N N . ASN B 1 10 ? 6.969 17.297 20.688 1 58.91 10 ASN B N 1
ATOM 2188 C CA . ASN B 1 10 ? 8.141 17.844 21.359 1 58.91 10 ASN B CA 1
ATOM 2189 C C . ASN B 1 10 ? 9.438 17.219 20.828 1 58.91 10 ASN B C 1
ATOM 2191 O O . ASN B 1 10 ? 9.406 16.422 19.891 1 58.91 10 ASN B O 1
ATOM 2195 N N . ASP B 1 11 ? 10.633 17.594 21.312 1 60.91 11 ASP B N 1
ATOM 2196 C CA . ASP B 1 11 ? 11.953 17.172 20.875 1 60.91 11 ASP B CA 1
ATOM 2197 C C . ASP B 1 11 ? 12.031 15.648 20.75 1 60.91 11 ASP B C 1
ATOM 2199 O O . ASP B 1 11 ? 12.656 15.117 19.844 1 60.91 11 ASP B O 1
ATOM 2203 N N . LYS B 1 12 ? 11.289 15.086 21.656 1 63.28 12 LYS B N 1
ATOM 2204 C CA . LYS B 1 12 ? 11.352 13.625 21.656 1 63.28 12 LYS B CA 1
ATOM 2205 C C . LYS B 1 12 ? 10.586 13.039 20.469 1 63.28 12 LYS B C 1
ATOM 2207 O O . LYS B 1 12 ? 10.93 11.969 19.969 1 63.28 12 LYS B O 1
ATOM 2212 N N . ALA B 1 13 ? 9.703 13.922 19.969 1 79.38 13 ALA B N 1
ATOM 2213 C CA . ALA B 1 13 ? 8.867 13.422 18.875 1 79.38 13 ALA B CA 1
ATOM 2214 C C . ALA B 1 13 ? 9.57 13.578 17.531 1 79.38 13 ALA B C 1
ATOM 2216 O O . ALA B 1 13 ? 9.203 12.922 16.562 1 79.38 13 ALA B O 1
ATOM 2217 N N . ARG B 1 14 ? 10.711 14.242 17.625 1 79.12 14 ARG B N 1
ATOM 2218 C CA . ARG B 1 14 ? 11.398 14.562 16.375 1 79.12 14 ARG B CA 1
ATOM 2219 C C . ARG B 1 14 ? 12.047 13.32 15.773 1 79.12 14 ARG B C 1
ATOM 2221 O O . ARG B 1 14 ? 12.07 13.148 14.555 1 79.12 14 ARG B O 1
ATOM 2228 N N . GLU B 1 15 ? 12.477 12.461 16.672 1 82.19 15 GLU B N 1
ATOM 2229 C CA . GLU B 1 15 ? 13.109 11.242 16.172 1 82.19 15 GLU B CA 1
ATOM 2230 C C . GLU B 1 15 ? 12.094 10.344 15.453 1 82.19 15 GLU B C 1
ATOM 2232 O O . GLU B 1 15 ? 12.375 9.828 14.367 1 82.19 15 GLU B O 1
ATOM 2237 N N . ARG B 1 16 ? 10.961 10.258 16.094 1 89.06 16 ARG B N 1
ATOM 2238 C CA . ARG B 1 16 ? 9.906 9.469 15.469 1 89.06 16 ARG B CA 1
ATOM 2239 C C . ARG B 1 16 ? 9.477 10.086 14.141 1 89.06 16 ARG B C 1
ATOM 2241 O O . ARG B 1 16 ? 9.305 9.383 13.148 1 89.06 16 ARG B O 1
ATOM 2248 N N . LEU B 1 17 ? 9.32 11.391 14.109 1 89.44 17 LEU B N 1
ATOM 2249 C CA . LEU B 1 17 ? 8.883 12.094 12.906 1 89.44 17 LEU B CA 1
ATOM 2250 C C . LEU B 1 17 ? 9.922 11.953 11.797 1 89.44 17 LEU B C 1
ATOM 2252 O O . LEU B 1 17 ? 9.562 11.781 10.625 1 89.44 17 LEU B O 1
ATOM 2256 N N . SER B 1 18 ? 11.156 12.031 12.188 1 89.06 18 SER B N 1
ATOM 2257 C CA . SER B 1 18 ? 12.219 11.867 11.211 1 89.06 18 SER B CA 1
ATOM 2258 C C . SER B 1 18 ? 12.234 10.453 10.641 1 89.06 18 SER B C 1
ATOM 2260 O O . SER B 1 18 ? 12.406 10.266 9.43 1 89.06 18 SER B O 1
ATOM 2262 N N . LEU B 1 19 ? 12.102 9.5 11.539 1 93.38 19 LEU B N 1
ATOM 2263 C CA . LEU B 1 19 ? 12.016 8.117 11.086 1 93.38 19 LEU B CA 1
ATOM 2264 C C . LEU B 1 19 ? 10.812 7.914 10.172 1 93.38 19 LEU B C 1
ATOM 2266 O O . LEU B 1 19 ? 10.922 7.277 9.117 1 93.38 19 LEU B O 1
ATOM 2270 N N . GLN B 1 20 ? 9.727 8.5 10.539 1 95.38 20 GLN B N 1
ATOM 2271 C CA . GLN B 1 20 ? 8.508 8.422 9.734 1 95.38 20 GLN B CA 1
ATOM 2272 C C . GLN B 1 20 ? 8.719 9.047 8.359 1 95.38 20 GLN B C 1
ATOM 2274 O O . GLN B 1 20 ? 8.281 8.5 7.344 1 95.38 20 GLN B O 1
ATOM 2279 N N . HIS B 1 21 ? 9.422 10.148 8.32 1 94.38 21 HIS B N 1
ATOM 2280 C CA . HIS B 1 21 ? 9.734 10.781 7.043 1 94.38 21 HIS B CA 1
ATOM 2281 C C . HIS B 1 21 ? 10.539 9.844 6.148 1 94.38 21 HIS B C 1
ATOM 2283 O O . HIS B 1 21 ? 10.242 9.703 4.961 1 94.38 21 HIS B O 1
ATOM 2289 N N . GLN B 1 22 ? 11.516 9.242 6.73 1 94.62 22 GLN B N 1
ATOM 2290 C CA . GLN B 1 22 ? 12.375 8.359 5.949 1 94.62 22 GLN B CA 1
ATOM 2291 C C . GLN B 1 22 ? 11.578 7.23 5.316 1 94.62 22 GLN B C 1
ATOM 2293 O O . GLN B 1 22 ? 11.852 6.82 4.184 1 94.62 22 GLN B O 1
ATOM 2298 N N . LEU B 1 23 ? 10.57 6.77 6.012 1 96.94 23 LEU B N 1
ATOM 2299 C CA . LEU B 1 23 ? 9.742 5.664 5.535 1 96.94 23 LEU B CA 1
ATOM 2300 C C . LEU B 1 23 ? 8.922 6.086 4.324 1 96.94 23 LEU B C 1
ATOM 2302 O O . LEU B 1 23 ? 8.586 5.258 3.477 1 96.94 23 LEU B O 1
ATOM 2306 N N . TYR B 1 24 ? 8.602 7.426 4.191 1 97.94 24 TYR B N 1
ATOM 2307 C CA . TYR B 1 24 ? 7.676 7.879 3.16 1 97.94 24 TYR B CA 1
ATOM 2308 C C . TYR B 1 24 ? 8.383 8.758 2.139 1 97.94 24 TYR B C 1
ATOM 2310 O O . TYR B 1 24 ? 7.801 9.125 1.113 1 97.94 24 TYR B O 1
ATOM 2318 N N . ALA B 1 25 ? 9.664 9.109 2.373 1 96.44 25 ALA B N 1
ATOM 2319 C CA . ALA B 1 25 ? 10.367 10.156 1.635 1 96.44 25 ALA B CA 1
ATOM 2320 C C . ALA B 1 25 ? 10.336 9.891 0.133 1 96.44 25 ALA B C 1
ATOM 2322 O O . ALA B 1 25 ? 9.914 10.742 -0.65 1 96.44 25 ALA B O 1
ATOM 2323 N N . LYS B 1 26 ? 10.711 8.688 -0.287 1 95.81 26 LYS B N 1
ATOM 2324 C CA . LYS B 1 26 ? 10.766 8.375 -1.711 1 95.81 26 LYS B CA 1
ATOM 2325 C C . LYS B 1 26 ? 9.375 8.469 -2.346 1 95.81 26 LYS B C 1
ATOM 2327 O O . LYS B 1 26 ? 9.227 9.023 -3.436 1 95.81 26 LYS B O 1
ATOM 2332 N N . SER B 1 27 ? 8.406 7.902 -1.681 1 97.31 27 SER B N 1
ATOM 2333 C CA . SER B 1 27 ? 7.035 7.941 -2.176 1 97.31 27 SER B CA 1
ATOM 2334 C C . SER B 1 27 ? 6.551 9.375 -2.342 1 97.31 27 SER B C 1
ATOM 2336 O O . SER B 1 27 ? 5.941 9.719 -3.359 1 97.31 27 SER B O 1
ATOM 2338 N N . SER B 1 28 ? 6.832 10.242 -1.357 1 97.88 28 SER B N 1
ATOM 2339 C CA . SER B 1 28 ? 6.406 11.641 -1.395 1 97.88 28 SER B CA 1
ATOM 2340 C C . SER B 1 28 ? 7.137 12.414 -2.488 1 97.88 28 SER B C 1
ATOM 2342 O O . SER B 1 28 ? 6.531 13.219 -3.193 1 97.88 28 SER B O 1
ATOM 2344 N N . LEU B 1 29 ? 8.422 12.156 -2.654 1 96.44 29 LEU B N 1
ATOM 2345 C CA . LEU B 1 29 ? 9.211 12.852 -3.668 1 96.44 29 LEU B CA 1
ATOM 2346 C C . LEU B 1 29 ? 8.781 12.43 -5.07 1 96.44 29 LEU B C 1
ATOM 2348 O O . LEU B 1 29 ? 8.711 13.258 -5.977 1 96.44 29 LEU B O 1
ATOM 2352 N N . ASP B 1 30 ? 8.508 11.125 -5.238 1 95.19 30 ASP B N 1
ATOM 2353 C CA . ASP B 1 30 ? 7.984 10.648 -6.52 1 95.19 30 ASP B CA 1
ATOM 2354 C C . ASP B 1 30 ? 6.668 11.344 -6.863 1 95.19 30 ASP B C 1
ATOM 2356 O O . ASP B 1 30 ? 6.445 11.727 -8.016 1 95.19 30 ASP B O 1
ATOM 2360 N N . LEU B 1 31 ? 5.809 11.508 -5.883 1 96.69 31 LEU B N 1
ATOM 2361 C CA . LEU B 1 31 ? 4.523 12.172 -6.074 1 96.69 31 LEU B CA 1
ATOM 2362 C C . LEU B 1 31 ? 4.727 13.625 -6.508 1 96.69 31 LEU B C 1
ATOM 2364 O O . LEU B 1 31 ? 4.098 14.078 -7.461 1 96.69 31 LEU B O 1
ATOM 2368 N N . LEU B 1 32 ? 5.609 14.312 -5.871 1 96.06 32 LEU B N 1
ATOM 2369 C CA . LEU B 1 32 ? 5.879 15.719 -6.176 1 96.06 32 LEU B CA 1
ATOM 2370 C C . LEU B 1 32 ? 6.496 15.859 -7.562 1 96.06 32 LEU B C 1
ATOM 2372 O O . LEU B 1 32 ? 6.234 16.844 -8.258 1 96.06 32 LEU B O 1
ATOM 2376 N N . SER B 1 33 ? 7.262 14.875 -7.941 1 92.81 33 SER B N 1
ATOM 2377 C CA . SER B 1 33 ? 7.879 14.906 -9.266 1 92.81 33 SER B CA 1
ATOM 2378 C C . SER B 1 33 ? 6.828 14.828 -10.367 1 92.81 33 SER B C 1
ATOM 2380 O O . SER B 1 33 ? 7.031 15.359 -11.461 1 92.81 33 SER B O 1
ATOM 2382 N N . GLU B 1 34 ? 5.816 14.172 -10.07 1 92 34 GLU B N 1
ATOM 2383 C CA . GLU B 1 34 ? 4.73 14.07 -11.039 1 92 34 GLU B CA 1
ATOM 2384 C C . GLU B 1 34 ? 4.109 15.438 -11.312 1 92 34 GLU B C 1
ATOM 2386 O O . GLU B 1 34 ? 3.602 15.688 -12.406 1 92 34 GLU B O 1
ATOM 2391 N N . VAL B 1 35 ? 4.066 16.266 -10.312 1 90.81 35 VAL B N 1
ATOM 2392 C CA . VAL B 1 35 ? 3.551 17.625 -10.469 1 90.81 35 VAL B CA 1
ATOM 2393 C C . VAL B 1 35 ? 4.52 18.453 -11.312 1 90.81 35 VAL B C 1
ATOM 2395 O O . VAL B 1 35 ? 4.098 19.266 -12.141 1 90.81 35 VAL B O 1
ATOM 2398 N N . GLY B 1 36 ? 5.801 18.188 -11.211 1 82.81 36 GLY B N 1
ATOM 2399 C CA . GLY B 1 36 ? 6.824 18.906 -11.953 1 82.81 36 GLY B CA 1
ATOM 2400 C C . GLY B 1 36 ? 7.02 20.328 -11.477 1 82.81 36 GLY B C 1
ATOM 2401 O O . GLY B 1 36 ? 6.906 21.281 -12.266 1 82.81 36 GLY B O 1
ATOM 2402 N N . PRO B 1 37 ? 7.379 20.453 -10.305 1 74.19 37 PRO B N 1
ATOM 2403 C CA . PRO B 1 37 ? 7.598 21.828 -9.852 1 74.19 37 PRO B CA 1
ATOM 2404 C C . PRO B 1 37 ? 8.75 22.516 -10.594 1 74.19 37 PRO B C 1
ATOM 2406 O O . PRO B 1 37 ? 9.734 21.859 -10.945 1 74.19 37 PRO B O 1
ATOM 2409 N N . SER B 1 38 ? 8.398 23.703 -11.023 1 75.56 38 SER B N 1
ATOM 2410 C CA . SER B 1 38 ? 9.375 24.484 -11.766 1 75.56 38 SER B CA 1
ATOM 2411 C C . SER B 1 38 ? 10.125 25.438 -10.852 1 75.56 38 SER B C 1
ATOM 2413 O O . SER B 1 38 ? 9.648 25.766 -9.766 1 75.56 38 SER B O 1
ATOM 2415 N N . ALA B 1 39 ? 11.234 25.875 -11.289 1 73.38 39 ALA B N 1
ATOM 2416 C CA . ALA B 1 39 ? 12.227 26.672 -10.555 1 73.38 39 ALA B CA 1
ATOM 2417 C C . ALA B 1 39 ? 11.633 28 -10.102 1 73.38 39 ALA B C 1
ATOM 2419 O O . ALA B 1 39 ? 12.078 28.578 -9.109 1 73.38 39 ALA B O 1
ATOM 2420 N N . ALA B 1 40 ? 10.477 28.344 -10.438 1 83 40 ALA B N 1
ATOM 2421 C CA . ALA B 1 40 ? 10.023 29.656 -10.016 1 83 40 ALA B CA 1
ATOM 2422 C C . ALA B 1 40 ? 8.648 29.594 -9.359 1 83 40 ALA B C 1
ATOM 2424 O O . ALA B 1 40 ? 7.992 30.609 -9.172 1 83 40 ALA B O 1
ATOM 2425 N N . MET B 1 41 ? 8.422 28.531 -8.758 1 92.25 41 MET B N 1
ATOM 2426 C CA . MET B 1 41 ? 7.074 28.359 -8.227 1 92.25 41 MET B CA 1
ATOM 2427 C C . MET B 1 41 ? 6.973 28.922 -6.809 1 92.25 41 MET B C 1
ATOM 2429 O O . MET B 1 41 ? 7.961 28.953 -6.07 1 92.25 41 MET B O 1
ATOM 2433 N N . THR B 1 42 ? 5.777 29.422 -6.473 1 96.81 42 THR B N 1
ATOM 2434 C CA . THR B 1 42 ? 5.422 29.75 -5.094 1 96.81 42 THR B CA 1
ATOM 2435 C C . THR B 1 42 ? 4.695 28.594 -4.434 1 96.81 42 THR B C 1
ATOM 2437 O O . THR B 1 42 ? 3.748 28.031 -5 1 96.81 42 THR B O 1
ATOM 2440 N N . ALA B 1 43 ? 5.18 28.234 -3.238 1 97.75 43 ALA B N 1
ATOM 2441 C CA . ALA B 1 43 ? 4.621 27.047 -2.602 1 97.75 43 ALA B CA 1
ATOM 2442 C C . ALA B 1 43 ? 4.277 27.312 -1.141 1 97.75 43 ALA B C 1
ATOM 2444 O O . ALA B 1 43 ? 4.883 28.172 -0.504 1 97.75 43 ALA B O 1
ATOM 2445 N N . LEU B 1 44 ? 3.293 26.625 -0.691 1 98.44 44 LEU B N 1
ATOM 2446 C CA . LEU B 1 44 ? 2.889 26.609 0.71 1 98.44 44 LEU B CA 1
ATOM 2447 C C . LEU B 1 44 ? 2.99 25.203 1.285 1 98.44 44 LEU B C 1
ATOM 2449 O O . LEU B 1 44 ? 2.457 24.25 0.709 1 98.44 44 LEU B O 1
ATOM 2453 N N . GLU B 1 45 ? 3.711 25.062 2.354 1 98.62 45 GLU B N 1
ATOM 2454 C CA . GLU B 1 45 ? 3.707 23.828 3.133 1 98.62 45 GLU B CA 1
ATOM 2455 C C . GLU B 1 45 ? 2.857 23.984 4.395 1 98.62 45 GLU B C 1
ATOM 2457 O O . GLU B 1 45 ? 3.086 24.875 5.199 1 98.62 45 GLU B O 1
ATOM 2462 N N . ILE B 1 46 ? 1.933 23.094 4.512 1 98.25 46 ILE B N 1
ATOM 2463 C CA . ILE B 1 46 ? 1.062 23.078 5.68 1 98.25 46 ILE B CA 1
ATOM 2464 C C . ILE B 1 46 ? 1.519 21.984 6.648 1 98.25 46 ILE B C 1
ATOM 2466 O O . ILE B 1 46 ? 1.414 20.797 6.344 1 98.25 46 ILE B O 1
ATOM 2470 N N . GLY B 1 47 ? 1.977 22.344 7.805 1 95.62 47 GLY B N 1
ATOM 2471 C CA . GLY B 1 47 ? 2.566 21.406 8.742 1 95.62 47 GLY B CA 1
ATOM 2472 C C . GLY B 1 47 ? 3.982 21 8.367 1 95.62 47 GLY B C 1
ATOM 2473 O O . GLY B 1 47 ? 4.188 20.125 7.523 1 95.62 47 GLY B O 1
ATOM 2474 N N . CYS B 1 48 ? 4.988 21.531 9.156 1 93.38 48 CYS B N 1
ATOM 2475 C CA . CYS B 1 48 ? 6.363 21.281 8.75 1 93.38 48 CYS B CA 1
ATOM 2476 C C . CYS B 1 48 ? 6.945 20.094 9.516 1 93.38 48 CYS B C 1
ATOM 2478 O O . CYS B 1 48 ? 7.965 19.531 9.109 1 93.38 48 CYS B O 1
ATOM 2480 N N . GLY B 1 49 ? 6.324 19.766 10.664 1 88.75 49 GLY B N 1
ATOM 2481 C CA . GLY B 1 49 ? 6.848 18.672 11.461 1 88.75 49 GLY B CA 1
ATOM 2482 C C . GLY B 1 49 ? 8.336 18.797 11.75 1 88.75 49 GLY B C 1
ATOM 2483 O O . GLY B 1 49 ? 8.781 19.812 12.266 1 88.75 49 GLY B O 1
ATOM 2484 N N . SER B 1 50 ? 9.133 17.797 11.367 1 88.5 50 SER B N 1
ATOM 2485 C CA . SER B 1 50 ? 10.578 17.781 11.609 1 88.5 50 SER B CA 1
ATOM 2486 C C . SER B 1 50 ? 11.32 18.641 10.602 1 88.5 50 SER B C 1
ATOM 2488 O O . SER B 1 50 ? 12.531 18.828 10.711 1 88.5 50 SER B O 1
ATOM 2490 N N . GLY B 1 51 ? 10.648 19.109 9.633 1 93.75 51 GLY B N 1
ATOM 2491 C CA . GLY B 1 51 ? 11.25 19.984 8.633 1 93.75 51 GLY B CA 1
ATOM 2492 C C . GLY B 1 51 ? 11.875 19.219 7.48 1 93.75 51 GLY B C 1
ATOM 2493 O O . GLY B 1 51 ? 12.414 19.828 6.551 1 93.75 51 GLY B O 1
ATOM 2494 N N . ASP B 1 52 ? 11.781 17.922 7.473 1 94.5 52 ASP B N 1
ATOM 2495 C CA . ASP B 1 52 ? 12.375 17.094 6.426 1 94.5 52 ASP B CA 1
ATOM 2496 C C . ASP B 1 52 ? 11.781 17.438 5.059 1 94.5 52 ASP B C 1
ATOM 2498 O O . ASP B 1 52 ? 12.508 17.625 4.086 1 94.5 52 ASP B O 1
ATOM 2502 N N . MET B 1 53 ? 10.516 17.562 5.016 1 95.44 53 MET B N 1
ATOM 2503 C CA . MET B 1 53 ? 9.883 17.844 3.732 1 95.44 53 MET B CA 1
ATOM 2504 C C . MET B 1 53 ? 10.094 19.312 3.332 1 95.44 53 MET B C 1
ATOM 2506 O O . MET B 1 53 ? 10.117 19.625 2.145 1 95.44 53 MET B O 1
ATOM 2510 N N . THR B 1 54 ? 10.227 20.188 4.355 1 97 54 THR B N 1
ATOM 2511 C CA . THR B 1 54 ? 10.555 21.562 4.051 1 97 54 THR B CA 1
ATOM 2512 C C . THR B 1 54 ? 11.836 21.641 3.223 1 97 54 THR B C 1
ATOM 2514 O O . THR B 1 54 ? 11.883 22.344 2.209 1 97 54 THR B O 1
ATOM 2517 N N . LEU B 1 55 ? 12.82 20.891 3.643 1 94.94 55 LEU B N 1
ATOM 2518 C CA . LEU B 1 55 ? 14.094 20.844 2.938 1 94.94 55 LEU B CA 1
ATOM 2519 C C . LEU B 1 55 ? 13.914 20.297 1.523 1 94.94 55 LEU B C 1
ATOM 2521 O O . LEU B 1 55 ? 14.461 20.859 0.567 1 94.94 55 LEU B O 1
ATOM 2525 N N . GLU B 1 56 ? 13.148 19.234 1.395 1 94.38 56 GLU B N 1
ATOM 2526 C CA . GLU B 1 56 ? 12.914 18.625 0.088 1 94.38 56 GLU B CA 1
ATOM 2527 C C . GLU B 1 56 ? 12.188 19.594 -0.848 1 94.38 56 GLU B C 1
ATOM 2529 O O . GLU B 1 56 ? 12.531 19.703 -2.027 1 94.38 56 GLU B O 1
ATOM 2534 N N . LEU B 1 57 ? 11.219 20.297 -0.316 1 95.44 57 LEU B N 1
ATOM 2535 C CA . LEU B 1 57 ? 10.453 21.266 -1.109 1 95.44 57 LEU B CA 1
ATOM 2536 C C . LEU B 1 57 ? 11.336 22.422 -1.559 1 95.44 57 LEU B C 1
ATOM 2538 O O . LEU B 1 57 ? 11.25 22.875 -2.705 1 95.44 57 LEU B O 1
ATOM 2542 N N . ALA B 1 58 ? 12.156 22.875 -0.683 1 94.38 58 ALA B N 1
ATOM 2543 C CA . ALA B 1 58 ? 13.078 23.953 -1.021 1 94.38 58 ALA B CA 1
ATOM 2544 C C . ALA B 1 58 ? 13.992 23.562 -2.18 1 94.38 58 ALA B C 1
ATOM 2546 O O . ALA B 1 58 ? 14.203 24.344 -3.107 1 94.38 58 ALA B O 1
ATOM 2547 N N . LYS B 1 59 ? 14.5 22.344 -2.133 1 92.25 59 LYS B N 1
ATOM 2548 C CA . LYS B 1 59 ? 15.344 21.828 -3.209 1 92.25 59 LYS B CA 1
ATOM 2549 C C . LYS B 1 59 ? 14.586 21.781 -4.531 1 92.25 59 LYS B C 1
ATOM 2551 O O . LYS B 1 59 ? 15.117 22.141 -5.578 1 92.25 59 LYS B O 1
ATOM 2556 N N . LEU B 1 60 ? 13.406 21.344 -4.449 1 91.75 60 LEU B N 1
ATOM 2557 C CA . LEU B 1 60 ? 12.602 21.125 -5.641 1 91.75 60 LEU B CA 1
ATOM 2558 C C . LEU B 1 60 ? 12.242 22.438 -6.316 1 91.75 60 LEU B C 1
ATOM 2560 O O . LEU B 1 60 ? 12.266 22.547 -7.543 1 91.75 60 LEU B O 1
ATOM 2564 N N . ILE B 1 61 ? 11.906 23.453 -5.539 1 91.88 61 ILE B N 1
ATOM 2565 C CA . ILE B 1 61 ? 11.445 24.719 -6.121 1 91.88 61 ILE B CA 1
ATOM 2566 C C . ILE B 1 61 ? 12.641 25.578 -6.512 1 91.88 61 ILE B C 1
ATOM 2568 O O . ILE B 1 61 ? 12.492 26.562 -7.242 1 91.88 61 ILE B O 1
ATOM 2572 N N . GLY B 1 62 ? 13.789 25.297 -5.891 1 89.12 62 GLY B N 1
ATOM 2573 C CA . GLY B 1 62 ? 15.016 26 -6.234 1 89.12 62 GLY B CA 1
ATOM 2574 C C . GLY B 1 62 ? 15.125 27.359 -5.57 1 89.12 62 GLY B C 1
ATOM 2575 O O . GLY B 1 62 ? 14.219 27.797 -4.855 1 89.12 62 GLY B O 1
ATOM 2576 N N . ARG B 1 63 ? 16.188 28.078 -5.93 1 89.75 63 ARG B N 1
ATOM 2577 C CA . ARG B 1 63 ? 16.531 29.328 -5.27 1 89.75 63 ARG B CA 1
ATOM 2578 C C . ARG B 1 63 ? 15.672 30.469 -5.777 1 89.75 63 ARG B C 1
ATOM 2580 O O . ARG B 1 63 ? 15.539 31.5 -5.113 1 89.75 63 ARG B O 1
ATOM 2587 N N . GLU B 1 64 ? 15.117 30.234 -6.898 1 92.5 64 GLU B N 1
ATOM 2588 C CA . GLU B 1 64 ? 14.297 31.281 -7.484 1 92.5 64 GLU B CA 1
ATOM 2589 C C . GLU B 1 64 ? 12.844 31.156 -7.035 1 92.5 64 GLU B C 1
ATOM 2591 O O . GLU B 1 64 ? 12.039 32.062 -7.242 1 92.5 64 GLU B O 1
ATOM 2596 N N . GLY B 1 65 ? 12.5 30.047 -6.43 1 94.38 65 GLY B N 1
ATOM 2597 C CA . GLY B 1 65 ? 11.156 29.859 -5.906 1 94.38 65 GLY B CA 1
ATOM 2598 C C . GLY B 1 65 ? 10.961 30.469 -4.531 1 94.38 65 GLY B C 1
ATOM 2599 O O . GLY B 1 65 ? 11.859 31.109 -4 1 94.38 65 GLY B O 1
ATOM 2600 N N . SER B 1 66 ? 9.727 30.406 -4.074 1 96.44 66 SER B N 1
ATOM 2601 C CA . SER B 1 66 ? 9.406 30.875 -2.732 1 96.44 66 SER B CA 1
ATOM 2602 C C . SER B 1 66 ? 8.547 29.859 -1.98 1 96.44 66 SER B C 1
ATOM 2604 O O . SER B 1 66 ? 7.598 29.312 -2.537 1 96.44 66 SER B O 1
ATOM 2606 N N . LEU B 1 67 ? 8.953 29.609 -0.732 1 97.75 67 LEU B N 1
ATOM 2607 C CA . LEU B 1 67 ? 8.242 28.656 0.108 1 97.75 67 LEU B CA 1
ATOM 2608 C C . LEU B 1 67 ? 7.781 29.312 1.406 1 97.75 67 LEU B C 1
ATOM 2610 O O . LEU B 1 67 ? 8.586 29.922 2.115 1 97.75 67 LEU B O 1
ATOM 2614 N N . LEU B 1 68 ? 6.5 29.25 1.637 1 98.56 68 LEU B N 1
ATOM 2615 C CA . LEU B 1 68 ? 5.984 29.547 2.969 1 98.56 68 LEU B CA 1
ATOM 2616 C C . LEU B 1 68 ? 5.664 28.266 3.727 1 98.56 68 LEU B C 1
ATOM 2618 O O . LEU B 1 68 ? 4.922 27.406 3.23 1 98.56 68 LEU B O 1
ATOM 2622 N N . THR B 1 69 ? 6.273 28.125 4.852 1 98.56 69 THR B N 1
ATOM 2623 C CA . THR B 1 69 ? 6.023 26.984 5.727 1 98.56 69 THR B CA 1
ATOM 2624 C C . THR B 1 69 ? 5.258 27.422 6.973 1 98.56 69 THR B C 1
ATOM 2626 O O . THR B 1 69 ? 5.707 28.281 7.715 1 98.56 69 THR B O 1
ATOM 2629 N N . ILE B 1 70 ? 4.098 26.734 7.207 1 98 70 ILE B N 1
ATOM 2630 C CA . ILE B 1 70 ? 3.309 27.125 8.375 1 98 70 ILE B CA 1
ATOM 2631 C C . ILE B 1 70 ? 3.133 25.906 9.289 1 98 70 ILE B C 1
ATOM 2633 O O . ILE B 1 70 ? 3.168 24.766 8.828 1 98 70 ILE B O 1
ATOM 2637 N N . ASP B 1 71 ? 2.996 26.141 10.516 1 95.38 71 ASP B N 1
ATOM 2638 C CA . ASP B 1 71 ? 2.684 25.172 11.562 1 95.38 71 ASP B CA 1
ATOM 2639 C C . ASP B 1 71 ? 2.055 25.859 12.773 1 95.38 71 ASP B C 1
ATOM 2641 O O . ASP B 1 71 ? 2.178 27.078 12.938 1 95.38 71 ASP B O 1
ATOM 2645 N N . LEU B 1 72 ? 1.341 25.047 13.57 1 92.81 72 LEU B N 1
ATOM 2646 C CA . LEU B 1 72 ? 0.782 25.578 14.797 1 92.81 72 LEU B CA 1
ATOM 2647 C C . LEU B 1 72 ? 1.854 25.703 15.875 1 92.81 72 LEU B C 1
ATOM 2649 O O . LEU B 1 72 ? 1.698 26.484 16.828 1 92.81 72 LEU B O 1
ATOM 2653 N N . SER B 1 73 ? 2.918 25 15.719 1 90.44 73 SER B N 1
ATOM 2654 C CA . SER B 1 73 ? 3.961 24.922 16.734 1 90.44 73 SER B CA 1
ATOM 2655 C C . SER B 1 73 ? 5.141 25.828 16.391 1 90.44 73 SER B C 1
ATOM 2657 O O . SER B 1 73 ? 5.898 25.531 15.461 1 90.44 73 SER B O 1
ATOM 2659 N N . GLN B 1 74 ? 5.398 26.844 17.234 1 93.25 74 GLN B N 1
ATOM 2660 C CA . GLN B 1 74 ? 6.566 27.703 17.062 1 93.25 74 GLN B CA 1
ATOM 2661 C C . GLN B 1 74 ? 7.859 26.906 17.172 1 93.25 74 GLN B C 1
ATOM 2663 O O . GLN B 1 74 ? 8.82 27.172 16.453 1 93.25 74 GLN B O 1
ATOM 2668 N N . ASP B 1 75 ? 7.82 25.906 18.047 1 88.5 75 ASP B N 1
ATOM 2669 C CA . ASP B 1 75 ? 9.008 25.078 18.266 1 88.5 75 ASP B CA 1
ATOM 2670 C C . ASP B 1 75 ? 9.391 24.328 17 1 88.5 75 ASP B C 1
ATOM 2672 O O . ASP B 1 75 ? 10.57 24.25 16.656 1 88.5 75 ASP B O 1
ATOM 2676 N N . GLN B 1 76 ? 8.414 23.766 16.328 1 90.25 76 GLN B N 1
ATOM 2677 C CA . GLN B 1 76 ? 8.664 23.047 15.086 1 90.25 76 GLN B CA 1
ATOM 2678 C C . GLN B 1 76 ? 9.188 23.984 14 1 90.25 76 GLN B C 1
ATOM 2680 O O . GLN B 1 76 ? 10.102 23.641 13.258 1 90.25 76 GLN B O 1
ATOM 2685 N N . LEU B 1 77 ? 8.656 25.172 13.969 1 95.12 77 LEU B N 1
ATOM 2686 C CA . LEU B 1 77 ? 9.086 26.141 12.977 1 95.12 77 LEU B CA 1
ATOM 2687 C C . LEU B 1 77 ? 10.516 26.594 13.242 1 95.12 77 LEU B C 1
ATOM 2689 O O . LEU B 1 77 ? 11.32 26.703 12.312 1 95.12 77 LEU B O 1
ATOM 2693 N N . ASP B 1 78 ? 10.805 26.844 14.516 1 94.19 78 ASP B N 1
ATOM 2694 C CA . ASP B 1 78 ? 12.164 27.25 14.875 1 94.19 78 ASP B CA 1
ATOM 2695 C C . ASP B 1 78 ? 13.188 26.188 14.484 1 94.19 78 ASP B C 1
ATOM 2697 O O . ASP B 1 78 ? 14.234 26.516 13.922 1 94.19 78 ASP B O 1
ATOM 2701 N N . HIS B 1 79 ? 12.82 25 14.797 1 92 79 HIS B N 1
ATOM 2702 C CA . HIS B 1 79 ? 13.695 23.891 14.453 1 92 79 HIS B CA 1
ATOM 2703 C C . HIS B 1 79 ? 13.906 23.797 12.945 1 92 79 HIS B C 1
ATOM 2705 O O . HIS B 1 79 ? 15.039 23.641 12.477 1 92 79 HIS B O 1
ATOM 2711 N N . THR B 1 80 ? 12.852 23.891 12.18 1 94.62 80 THR B N 1
ATOM 2712 C CA . THR B 1 80 ? 12.891 23.797 10.727 1 94.62 80 THR B CA 1
ATOM 2713 C C . THR B 1 80 ? 13.688 24.953 10.125 1 94.62 80 THR B C 1
ATOM 2715 O O . THR B 1 80 ? 14.477 24.75 9.195 1 94.62 80 THR B O 1
ATOM 2718 N N . GLN B 1 81 ? 13.508 26.109 10.68 1 95.94 81 GLN B N 1
ATOM 2719 C CA . GLN B 1 81 ? 14.234 27.297 10.211 1 95.94 81 GLN B CA 1
ATOM 2720 C C . GLN B 1 81 ? 15.742 27.109 10.383 1 95.94 81 GLN B C 1
ATOM 2722 O O . GLN B 1 81 ? 16.516 27.469 9.5 1 95.94 81 GLN B O 1
ATOM 2727 N N . GLN B 1 82 ? 16.109 26.594 11.484 1 94.56 82 GLN B N 1
ATOM 2728 C CA . GLN B 1 82 ? 17.516 26.344 11.727 1 94.56 82 GLN B CA 1
ATOM 2729 C C . GLN B 1 82 ? 18.078 25.328 10.734 1 94.56 82 GLN B C 1
ATOM 2731 O O . GLN B 1 82 ? 19.188 25.5 10.219 1 94.56 82 GLN B O 1
ATOM 2736 N N . ARG B 1 83 ? 17.328 24.344 10.445 1 92.19 83 ARG B N 1
ATOM 2737 C CA . ARG B 1 83 ? 17.766 23.281 9.555 1 92.19 83 ARG B CA 1
ATOM 2738 C C . ARG B 1 83 ? 17.859 23.766 8.117 1 92.19 83 ARG B C 1
ATOM 2740 O O . ARG B 1 83 ? 18.609 23.203 7.312 1 92.19 83 ARG B O 1
ATOM 2747 N N . THR B 1 84 ? 17.141 24.766 7.832 1 94.75 84 THR B N 1
ATOM 2748 C CA . THR B 1 84 ? 17.078 25.234 6.453 1 94.75 84 THR B CA 1
ATOM 2749 C C . THR B 1 84 ? 17.719 26.609 6.32 1 94.75 84 THR B C 1
ATOM 2751 O O . THR B 1 84 ? 17.375 27.375 5.418 1 94.75 84 THR B O 1
ATOM 2754 N N . ARG B 1 85 ? 18.625 26.938 7.129 1 93.38 85 ARG B N 1
ATOM 2755 C CA . ARG B 1 85 ? 19.203 28.281 7.25 1 93.38 85 ARG B CA 1
ATOM 2756 C C . ARG B 1 85 ? 19.953 28.672 5.98 1 93.38 85 ARG B C 1
ATOM 2758 O O . ARG B 1 85 ? 20.156 29.844 5.719 1 93.38 85 ARG B O 1
ATOM 2765 N N . THR B 1 86 ? 20.297 27.734 5.18 1 93.56 86 THR B N 1
ATOM 2766 C CA . THR B 1 86 ? 21.062 28.031 3.971 1 93.56 86 THR B CA 1
ATOM 2767 C C . THR B 1 86 ? 20.141 28.5 2.852 1 93.56 86 THR B C 1
ATOM 2769 O O . THR B 1 86 ? 20.609 29 1.821 1 93.56 86 THR B O 1
ATOM 2772 N N . TYR B 1 87 ? 18.922 28.328 3.035 1 94.44 87 TYR B N 1
ATOM 2773 C CA . TYR B 1 87 ? 17.938 28.797 2.059 1 94.44 87 TYR B CA 1
ATOM 2774 C C . TYR B 1 87 ? 17.375 30.156 2.451 1 94.44 87 TYR B C 1
ATOM 2776 O O . TYR B 1 87 ? 16.906 30.344 3.58 1 94.44 87 TYR B O 1
ATOM 2784 N N . SER B 1 88 ? 17.344 31.062 1.53 1 94 88 SER B N 1
ATOM 2785 C CA . SER B 1 88 ? 16.891 32.406 1.822 1 94 88 SER B CA 1
ATOM 2786 C C . SER B 1 88 ? 15.469 32.656 1.335 1 94 88 SER B C 1
ATOM 2788 O O . SER B 1 88 ? 14.875 33.688 1.6 1 94 88 SER B O 1
ATOM 2790 N N . ASN B 1 89 ? 14.945 31.672 0.672 1 95.12 89 ASN B N 1
ATOM 2791 C CA . ASN B 1 89 ? 13.641 31.859 0.048 1 95.12 89 ASN B CA 1
ATOM 2792 C C . ASN B 1 89 ? 12.555 31.062 0.772 1 95.12 89 ASN B C 1
ATOM 2794 O O . ASN B 1 89 ? 11.555 30.688 0.166 1 95.12 89 ASN B O 1
ATOM 2798 N N . ILE B 1 90 ? 12.781 30.703 2.059 1 97.81 90 ILE B N 1
ATOM 2799 C CA . ILE B 1 90 ? 11.781 30.047 2.891 1 97.81 90 ILE B CA 1
ATOM 2800 C C . ILE B 1 90 ? 11.312 31 3.986 1 97.81 90 ILE B C 1
ATOM 2802 O O . ILE B 1 90 ? 12.133 31.562 4.723 1 97.81 90 ILE B O 1
ATOM 2806 N N . ARG B 1 91 ? 10.039 31.219 4.051 1 97.94 91 ARG B N 1
ATOM 2807 C CA . ARG B 1 91 ? 9.406 31.969 5.133 1 97.94 91 ARG B CA 1
ATOM 2808 C C . ARG B 1 91 ? 8.664 31.031 6.082 1 97.94 91 ARG B C 1
ATOM 2810 O O . ARG B 1 91 ? 8.18 29.984 5.668 1 97.94 91 ARG B O 1
ATOM 2817 N N . PHE B 1 92 ? 8.664 31.453 7.32 1 98.12 92 PHE B N 1
ATOM 2818 C CA . PHE B 1 92 ? 8.031 30.656 8.359 1 98.12 92 PHE B CA 1
ATOM 2819 C C . PHE B 1 92 ? 6.984 31.469 9.109 1 98.12 92 PHE B C 1
ATOM 2821 O O . PHE B 1 92 ? 7.223 32.625 9.445 1 98.12 92 PHE B O 1
ATOM 2828 N N . LYS B 1 93 ? 5.84 30.859 9.375 1 98 93 LYS B N 1
ATOM 2829 C CA . LYS B 1 93 ? 4.773 31.562 10.094 1 98 93 LYS B CA 1
ATOM 2830 C C . LYS B 1 93 ? 3.961 30.594 10.945 1 98 93 LYS B C 1
ATOM 2832 O O . LYS B 1 93 ? 3.539 29.531 10.461 1 98 93 LYS B O 1
ATOM 2837 N N . VAL B 1 94 ? 3.771 30.922 12.227 1 97.31 94 VAL B N 1
ATOM 2838 C CA . VAL B 1 94 ? 2.785 30.203 13.016 1 97.31 94 VAL B CA 1
ATOM 2839 C C . VAL B 1 94 ? 1.38 30.531 12.516 1 97.31 94 VAL B C 1
ATOM 2841 O O . VAL B 1 94 ? 0.968 31.688 12.5 1 97.31 94 VAL B O 1
ATOM 2844 N N . TRP B 1 95 ? 0.659 29.5 12.094 1 97 95 TRP B N 1
ATOM 2845 C CA . TRP B 1 95 ? -0.64 29.75 11.484 1 97 95 TRP B CA 1
ATOM 2846 C C . TRP B 1 95 ? -1.57 28.562 11.648 1 97 95 TRP B C 1
ATOM 2848 O O . TRP B 1 95 ? -1.122 27.406 11.641 1 97 95 TRP B O 1
ATOM 2858 N N . ASP B 1 96 ? -2.832 28.859 11.836 1 95.75 96 ASP B N 1
ATOM 2859 C CA . ASP B 1 96 ? -3.895 27.859 11.891 1 95.75 96 ASP B CA 1
ATOM 2860 C C . ASP B 1 96 ? -4.457 27.578 10.5 1 95.75 96 ASP B C 1
ATOM 2862 O O . ASP B 1 96 ? -4.969 28.484 9.836 1 95.75 96 ASP B O 1
ATOM 2866 N N . VAL B 1 97 ? -4.41 26.375 10.094 1 95.44 97 VAL B N 1
ATOM 2867 C CA . VAL B 1 97 ? -4.797 25.984 8.75 1 95.44 97 VAL B CA 1
ATOM 2868 C C . VAL B 1 97 ? -6.273 26.297 8.516 1 95.44 97 VAL B C 1
ATOM 2870 O O . VAL B 1 97 ? -6.699 26.5 7.379 1 95.44 97 VAL B O 1
ATOM 2873 N N . ASN B 1 98 ? -7.062 26.453 9.562 1 95.06 98 ASN B N 1
ATOM 2874 C CA . ASN B 1 98 ? -8.477 26.781 9.445 1 95.06 98 ASN B CA 1
ATOM 2875 C C . ASN B 1 98 ? -8.68 28.219 8.953 1 95.06 98 ASN B C 1
ATOM 2877 O O . ASN B 1 98 ? -9.781 28.594 8.555 1 95.06 98 ASN B O 1
ATOM 2881 N N . HIS B 1 99 ? -7.605 28.969 8.938 1 96.44 99 HIS B N 1
ATOM 2882 C CA . HIS B 1 99 ? -7.676 30.375 8.516 1 96.44 99 HIS B CA 1
ATOM 2883 C C . HIS B 1 99 ? -6.676 30.656 7.398 1 96.44 99 HIS B C 1
ATOM 2885 O O . HIS B 1 99 ? -6.078 31.734 7.359 1 96.44 99 HIS B O 1
ATOM 2891 N N . LEU B 1 100 ? -6.469 29.75 6.562 1 96.56 100 LEU B N 1
ATOM 2892 C CA . LEU B 1 100 ? -5.449 29.828 5.52 1 96.56 100 LEU B CA 1
ATOM 2893 C C . LEU B 1 100 ? -5.688 31.031 4.621 1 96.56 100 LEU B C 1
ATOM 2895 O O . LEU B 1 100 ? -4.738 31.703 4.227 1 96.56 100 LEU B O 1
ATOM 2899 N N . SER B 1 101 ? -6.906 31.344 4.312 1 93.81 101 SER B N 1
ATOM 2900 C CA . SER B 1 101 ? -7.23 32.438 3.396 1 93.81 101 SER B CA 1
ATOM 2901 C C . SER B 1 101 ? -6.824 33.781 3.973 1 93.81 101 SER B C 1
ATOM 2903 O O . SER B 1 101 ? -6.578 34.719 3.227 1 93.81 101 SER B O 1
ATOM 2905 N N . ASP B 1 102 ? -6.727 33.844 5.246 1 96.5 102 ASP B N 1
ATOM 2906 C CA . ASP B 1 102 ? -6.344 35.094 5.914 1 96.5 102 ASP B CA 1
ATOM 2907 C C . ASP B 1 102 ? -4.883 35.406 5.645 1 96.5 102 ASP B C 1
ATOM 2909 O O . ASP B 1 102 ? -4.441 36.531 5.906 1 96.5 102 ASP B O 1
ATOM 2913 N N . LEU B 1 103 ? -4.164 34.438 5.109 1 96.12 103 LEU B N 1
ATOM 2914 C CA . LEU B 1 103 ? -2.783 34.719 4.727 1 96.12 103 LEU B CA 1
ATOM 2915 C C . LEU B 1 103 ? -2.719 35.812 3.666 1 96.12 103 LEU B C 1
ATOM 2917 O O . LEU B 1 103 ? -1.712 36.5 3.555 1 96.12 103 LEU B O 1
ATOM 2921 N N . GLY B 1 104 ? -3.713 35.938 2.773 1 96.06 104 GLY B N 1
ATOM 2922 C CA . GLY B 1 104 ? -3.777 36.938 1.745 1 96.06 104 GLY B CA 1
ATOM 2923 C C . GLY B 1 104 ? -2.793 36.719 0.614 1 96.06 104 GLY B C 1
ATOM 2924 O O . GLY B 1 104 ? -2.316 37.688 -0.003 1 96.06 104 GLY B O 1
ATOM 2925 N N . GLU B 1 105 ? -2.338 35.5 0.458 1 96.69 105 GLU B N 1
ATOM 2926 C CA . GLU B 1 105 ? -1.389 35.094 -0.577 1 96.69 105 GLU B CA 1
ATOM 2927 C C . GLU B 1 105 ? -1.899 33.906 -1.358 1 96.69 105 GLU B C 1
ATOM 2929 O O . GLU B 1 105 ? -2.711 33.125 -0.851 1 96.69 105 GLU B O 1
ATOM 2934 N N . LYS B 1 106 ? -1.436 33.875 -2.627 1 96.94 106 LYS B N 1
ATOM 2935 C CA . LYS B 1 106 ? -1.751 32.688 -3.441 1 96.94 106 LYS B CA 1
ATOM 2936 C C . LYS B 1 106 ? -0.484 31.938 -3.834 1 96.94 106 LYS B C 1
ATOM 2938 O O . LYS B 1 106 ? 0.599 32.531 -3.9 1 96.94 106 LYS B O 1
ATOM 2943 N N . PHE B 1 107 ? -0.664 30.688 -4.148 1 97.88 107 PHE B N 1
ATOM 2944 C CA . PHE B 1 107 ? 0.474 29.812 -4.398 1 97.88 107 PHE B CA 1
ATOM 2945 C C . PHE B 1 107 ? 0.234 28.953 -5.637 1 97.88 107 PHE B C 1
ATOM 2947 O O . PHE B 1 107 ? -0.913 28.734 -6.027 1 97.88 107 PHE B O 1
ATOM 2954 N N . ASP B 1 108 ? 1.324 28.484 -6.219 1 97.06 108 ASP B N 1
ATOM 2955 C CA . ASP B 1 108 ? 1.254 27.547 -7.336 1 97.06 108 ASP B CA 1
ATOM 2956 C C . ASP B 1 108 ? 1.113 26.109 -6.844 1 97.06 108 ASP B C 1
ATOM 2958 O O . ASP B 1 108 ? 0.574 25.25 -7.547 1 97.06 108 ASP B O 1
ATOM 2962 N N . LEU B 1 109 ? 1.616 25.875 -5.629 1 97.56 109 LEU B N 1
ATOM 2963 C CA . LEU B 1 109 ? 1.639 24.531 -5.035 1 97.56 109 LEU B CA 1
ATOM 2964 C C . LEU B 1 109 ? 1.364 24.609 -3.535 1 97.56 109 LEU B C 1
ATOM 2966 O O . LEU B 1 109 ? 1.982 25.406 -2.822 1 97.56 109 LEU B O 1
ATOM 2970 N N . ILE B 1 110 ? 0.437 23.844 -3.115 1 98.38 110 ILE B N 1
ATOM 2971 C CA . ILE B 1 110 ? 0.216 23.625 -1.689 1 98.38 110 ILE B CA 1
ATOM 2972 C C . ILE B 1 110 ? 0.509 22.172 -1.339 1 98.38 110 ILE B C 1
ATOM 2974 O O . ILE B 1 110 ? -0.027 21.25 -1.966 1 98.38 110 ILE B O 1
ATOM 2978 N N . TYR B 1 111 ? 1.388 21.969 -0.44 1 98.38 111 TYR B N 1
ATOM 2979 C CA . TYR B 1 111 ? 1.74 20.641 0.05 1 98.38 111 TYR B CA 1
ATOM 2980 C C . TYR B 1 111 ? 1.242 20.438 1.476 1 98.38 111 TYR B C 1
ATOM 2982 O O . TYR B 1 111 ? 1.524 21.234 2.361 1 98.38 111 TYR B O 1
ATOM 2990 N N . CYS B 1 112 ? 0.509 19.375 1.705 1 98.25 112 CYS B N 1
ATOM 2991 C CA . CYS B 1 112 ? -0.114 19.047 2.984 1 98.25 112 CYS B CA 1
ATOM 2992 C C . CYS B 1 112 ? 0.028 17.562 3.301 1 98.25 112 CYS B C 1
ATOM 2994 O O . CYS B 1 112 ? -0.596 16.719 2.65 1 98.25 112 CYS B O 1
ATOM 2996 N N . ARG B 1 113 ? 0.788 17.234 4.273 1 97.62 113 ARG B N 1
ATOM 2997 C CA . ARG B 1 113 ? 0.993 15.828 4.629 1 97.62 113 ARG B CA 1
ATOM 2998 C C . ARG B 1 113 ? 0.723 15.594 6.109 1 97.62 113 ARG B C 1
ATOM 3000 O O . ARG B 1 113 ? 1.354 16.219 6.969 1 97.62 113 ARG B O 1
ATOM 3007 N N . MET B 1 114 ? -0.194 14.664 6.414 1 95.19 114 MET B N 1
ATOM 3008 C CA . MET B 1 114 ? -0.548 14.227 7.762 1 95.19 114 MET B CA 1
ATOM 3009 C C . MET B 1 114 ? -1.037 15.398 8.602 1 95.19 114 MET B C 1
ATOM 3011 O O . MET B 1 114 ? -0.59 15.586 9.734 1 95.19 114 MET B O 1
ATOM 3015 N N . VAL B 1 115 ? -2.037 16.172 8.07 1 95.25 115 VAL B N 1
ATOM 3016 C CA . VAL B 1 115 ? -2.547 17.344 8.766 1 95.25 115 VAL B CA 1
ATOM 3017 C C . VAL B 1 115 ? -4.062 17.25 8.906 1 95.25 115 VAL B C 1
ATOM 3019 O O . VAL B 1 115 ? -4.609 17.453 9.992 1 95.25 115 VAL B O 1
ATOM 3022 N N . LEU B 1 116 ? -4.773 16.844 7.836 1 95.12 116 LEU B N 1
ATOM 3023 C CA . LEU B 1 116 ? -6.227 16.969 7.754 1 95.12 116 LEU B CA 1
ATOM 3024 C C . LEU B 1 116 ? -6.906 16.094 8.805 1 95.12 116 LEU B C 1
ATOM 3026 O O . LEU B 1 116 ? -8 16.422 9.273 1 95.12 116 LEU B O 1
ATOM 3030 N N . HIS B 1 117 ? -6.266 15.031 9.242 1 91.94 117 HIS B N 1
ATOM 3031 C CA . HIS B 1 117 ? -6.887 14.172 10.25 1 91.94 117 HIS B CA 1
ATOM 3032 C C . HIS B 1 117 ? -6.844 14.828 11.625 1 91.94 117 HIS B C 1
ATOM 3034 O O . HIS B 1 117 ? -7.492 14.352 12.562 1 91.94 117 HIS B O 1
ATOM 3040 N N . HIS B 1 118 ? -6.199 15.938 11.789 1 88.94 118 HIS B N 1
ATOM 3041 C CA . HIS B 1 118 ? -6.125 16.656 13.055 1 88.94 118 HIS B CA 1
ATOM 3042 C C . HIS B 1 118 ? -7.156 17.781 13.109 1 88.94 118 HIS B C 1
ATOM 3044 O O . HIS B 1 118 ? -7.348 18.406 14.164 1 88.94 118 HIS B O 1
ATOM 3050 N N . VAL B 1 119 ? -7.789 18.094 12.023 1 90.12 119 VAL B N 1
ATOM 3051 C CA . VAL B 1 119 ? -8.711 19.219 12.023 1 90.12 119 VAL B CA 1
ATOM 3052 C C . VAL B 1 119 ? -10.148 18.719 12.18 1 90.12 119 VAL B C 1
ATOM 3054 O O . VAL B 1 119 ? -10.445 17.578 11.852 1 90.12 119 VAL B O 1
ATOM 3057 N N . ALA B 1 120 ? -11.008 19.578 12.633 1 87.19 120 ALA B N 1
ATOM 3058 C CA . ALA B 1 120 ? -12.398 19.219 12.867 1 87.19 120 ALA B CA 1
ATOM 3059 C C . ALA B 1 120 ? -13.172 19.109 11.555 1 87.19 120 ALA B C 1
ATOM 3061 O O . ALA B 1 120 ? -14.055 18.266 11.414 1 87.19 120 ALA B O 1
ATOM 3062 N N . ASP B 1 121 ? -12.82 19.953 10.625 1 92.69 121 ASP B N 1
ATOM 3063 C CA . ASP B 1 121 ? -13.531 20.016 9.352 1 92.69 121 ASP B CA 1
ATOM 3064 C C . ASP B 1 121 ? -12.555 20.094 8.188 1 92.69 121 ASP B C 1
ATOM 3066 O O . ASP B 1 121 ? -12.18 21.188 7.754 1 92.69 121 ASP B O 1
ATOM 3070 N N . ALA B 1 122 ? -12.25 18.969 7.633 1 94.94 122 ALA B N 1
ATOM 3071 C CA . ALA B 1 122 ? -11.273 18.891 6.551 1 94.94 122 ALA B CA 1
ATOM 3072 C C . ALA B 1 122 ? -11.781 19.625 5.305 1 94.94 122 ALA B C 1
ATOM 3074 O O . ALA B 1 122 ? -11.008 20.281 4.602 1 94.94 122 ALA B O 1
ATOM 3075 N N . ARG B 1 123 ? -13.055 19.531 4.996 1 95.56 123 ARG B N 1
ATOM 3076 C CA . ARG B 1 123 ? -13.633 20.172 3.82 1 95.56 123 ARG B CA 1
ATOM 3077 C C . ARG B 1 123 ? -13.422 21.688 3.867 1 95.56 123 ARG B C 1
ATOM 3079 O O . ARG B 1 123 ? -13.062 22.297 2.857 1 95.56 123 ARG B O 1
ATOM 3086 N N . SER B 1 124 ? -13.641 22.219 5.035 1 96.69 124 SER B N 1
ATOM 3087 C CA . SER B 1 124 ? -13.422 23.656 5.203 1 96.69 124 SER B CA 1
ATOM 3088 C C . SER B 1 124 ? -11.977 24.031 4.918 1 96.69 124 SER B C 1
ATOM 3090 O O . SER B 1 124 ? -11.711 25.047 4.266 1 96.69 124 SER B O 1
ATOM 3092 N N . VAL B 1 125 ? -11.062 23.219 5.352 1 97.5 125 VAL B N 1
ATOM 3093 C CA . VAL B 1 125 ? -9.648 23.484 5.133 1 97.5 125 VAL B CA 1
ATOM 3094 C C . VAL B 1 125 ? -9.32 23.359 3.648 1 97.5 125 VAL B C 1
ATOM 3096 O O . VAL B 1 125 ? -8.57 24.172 3.104 1 97.5 125 VAL B O 1
ATOM 3099 N N . ILE B 1 126 ? -9.898 22.375 2.967 1 98.25 126 ILE B N 1
ATOM 3100 C CA . ILE B 1 126 ? -9.68 22.188 1.538 1 98.25 126 ILE B CA 1
ATOM 3101 C C . ILE B 1 126 ? -10.211 23.391 0.764 1 98.25 126 ILE B C 1
ATOM 3103 O O . ILE B 1 126 ? -9.562 23.859 -0.18 1 98.25 126 ILE B O 1
ATOM 3107 N N . LEU B 1 127 ? -11.305 23.938 1.215 1 97.88 127 LEU B N 1
ATOM 3108 C CA . LEU B 1 127 ? -11.844 25.141 0.59 1 97.88 127 LEU B CA 1
ATOM 3109 C C . LEU B 1 127 ? -10.906 26.328 0.8 1 97.88 127 LEU B C 1
ATOM 3111 O O . LEU B 1 127 ? -10.719 27.141 -0.105 1 97.88 127 LEU B O 1
ATOM 3115 N N . GLN B 1 128 ? -10.352 26.391 1.995 1 97.75 128 GLN B N 1
ATOM 3116 C CA . GLN B 1 128 ? -9.359 27.438 2.246 1 97.75 128 GLN B CA 1
ATOM 3117 C C . GLN B 1 128 ? -8.164 27.297 1.317 1 97.75 128 GLN B C 1
ATOM 3119 O O . GLN B 1 128 ? -7.641 28.281 0.805 1 97.75 128 GLN B O 1
ATOM 3124 N N . MET B 1 129 ? -7.691 26.062 1.097 1 98.31 129 MET B N 1
ATOM 3125 C CA . MET B 1 129 ? -6.59 25.812 0.17 1 98.31 129 MET B CA 1
ATOM 3126 C C . MET B 1 129 ? -6.93 26.312 -1.228 1 98.31 129 MET B C 1
ATOM 3128 O O . MET B 1 129 ? -6.094 26.922 -1.895 1 98.31 129 MET B O 1
ATOM 3132 N N . LYS B 1 130 ? -8.141 26.047 -1.606 1 98 130 LYS B N 1
ATOM 3133 C CA . LYS B 1 130 ? -8.602 26.469 -2.922 1 98 130 LYS B CA 1
ATOM 3134 C C . LYS B 1 130 ? -8.477 27.984 -3.076 1 98 130 LYS B C 1
ATOM 3136 O O . LYS B 1 130 ? -7.988 28.469 -4.098 1 98 130 LYS B O 1
ATOM 3141 N N . ASN B 1 131 ? -8.852 28.656 -2.055 1 97.06 131 ASN B N 1
ATOM 3142 C CA . ASN B 1 131 ? -8.828 30.125 -2.074 1 97.06 131 ASN B CA 1
ATOM 3143 C C . ASN B 1 131 ? -7.402 30.656 -2.092 1 97.06 131 ASN B C 1
ATOM 3145 O O . ASN B 1 131 ? -7.176 31.812 -2.453 1 97.06 131 ASN B O 1
ATOM 3149 N N . CYS B 1 132 ? -6.465 29.797 -1.745 1 97.44 132 CYS B N 1
ATOM 3150 C CA . CYS B 1 132 ? -5.066 30.203 -1.674 1 97.44 132 CYS B CA 1
ATOM 3151 C C . CYS B 1 132 ? -4.289 29.688 -2.877 1 97.44 132 CYS B C 1
ATOM 3153 O O . CYS B 1 132 ? -3.057 29.734 -2.891 1 97.44 132 CYS B O 1
ATOM 3155 N N . LEU B 1 133 ? -4.953 29.188 -3.803 1 97.69 133 LEU B N 1
ATOM 3156 C CA . LEU B 1 133 ? -4.27 28.594 -4.941 1 97.69 133 LEU B CA 1
ATOM 3157 C C . LEU B 1 133 ? -4.461 29.422 -6.199 1 97.69 133 LEU B C 1
ATOM 3159 O O . LEU B 1 133 ? -5.562 29.922 -6.465 1 97.69 133 LEU B O 1
ATOM 3163 N N . ASN B 1 134 ? -3.404 29.625 -6.961 1 96.5 134 ASN B N 1
ATOM 3164 C CA . ASN B 1 134 ? -3.504 30.203 -8.297 1 96.5 134 ASN B CA 1
ATOM 3165 C C . ASN B 1 134 ? -4.246 29.281 -9.25 1 96.5 134 ASN B C 1
ATOM 3167 O O . ASN B 1 134 ? -4.266 28.062 -9.055 1 96.5 134 ASN B O 1
ATOM 3171 N N . SER B 1 135 ? -4.832 29.938 -10.289 1 94.94 135 SER B N 1
ATOM 3172 C CA . SER B 1 135 ? -5.391 29.109 -11.352 1 94.94 135 SER B CA 1
ATOM 3173 C C . SER B 1 135 ? -4.336 28.188 -11.953 1 94.94 135 SER B C 1
ATOM 3175 O O . SER B 1 135 ? -3.205 28.609 -12.203 1 94.94 135 SER B O 1
ATOM 3177 N N . GLY B 1 136 ? -4.676 26.953 -12.039 1 94.75 136 GLY B N 1
ATOM 3178 C CA . GLY B 1 136 ? -3.729 25.984 -12.578 1 94.75 136 GLY B CA 1
ATOM 3179 C C . GLY B 1 136 ? -2.811 25.406 -11.516 1 94.75 136 GLY B C 1
ATOM 3180 O O . GLY B 1 136 ? -1.995 24.531 -11.812 1 94.75 136 GLY B O 1
ATOM 3181 N N . GLY B 1 137 ? -3.002 25.859 -10.297 1 96.75 137 GLY B N 1
ATOM 3182 C CA . GLY B 1 137 ? -2.166 25.375 -9.203 1 96.75 137 GLY B CA 1
ATOM 3183 C C . GLY B 1 137 ? -2.553 24 -8.719 1 96.75 137 GLY B C 1
ATOM 3184 O O . GLY B 1 137 ? -3.582 23.453 -9.125 1 96.75 137 GLY B O 1
ATOM 3185 N N . PHE B 1 138 ? -1.667 23.422 -7.867 1 97.56 138 PHE B N 1
ATOM 3186 C CA . PHE B 1 138 ? -1.85 22.047 -7.406 1 97.56 138 PHE B CA 1
ATOM 3187 C C . PHE B 1 138 ? -1.871 21.984 -5.883 1 97.56 138 PHE B C 1
ATOM 3189 O O . PHE B 1 138 ? -1.183 22.766 -5.215 1 97.56 138 PHE B O 1
ATOM 3196 N N . VAL B 1 139 ? -2.674 21.078 -5.426 1 98.5 139 VAL B N 1
ATOM 3197 C CA . VAL B 1 139 ? -2.539 20.609 -4.051 1 98.5 139 VAL B CA 1
ATOM 3198 C C . VAL B 1 139 ? -2.027 19.172 -4.043 1 98.5 139 VAL B C 1
ATOM 3200 O O . VAL B 1 139 ? -2.582 18.312 -4.723 1 98.5 139 VAL B O 1
ATOM 3203 N N . VAL B 1 140 ? -0.937 18.922 -3.395 1 98.56 140 VAL B N 1
ATOM 3204 C CA . VAL B 1 140 ? -0.461 17.578 -3.086 1 98.56 140 VAL B CA 1
ATOM 3205 C C . VAL B 1 140 ? -0.746 17.25 -1.623 1 98.56 140 VAL B C 1
ATOM 3207 O O . VAL B 1 140 ? -0.236 17.922 -0.72 1 98.56 140 VAL B O 1
ATOM 3210 N N . CYS B 1 141 ? -1.592 16.266 -1.439 1 98.75 141 CYS B N 1
ATOM 3211 C CA . CYS B 1 141 ? -2.045 15.938 -0.095 1 98.75 141 CYS B CA 1
ATOM 3212 C C . CYS B 1 141 ? -1.824 14.453 0.201 1 98.75 141 CYS B C 1
ATOM 3214 O O . CYS B 1 141 ? -2.111 13.602 -0.638 1 98.75 141 CYS B O 1
ATOM 3216 N N . GLU B 1 142 ? -1.255 14.156 1.349 1 98.38 142 GLU B N 1
ATOM 3217 C CA . GLU B 1 142 ? -1.034 12.797 1.843 1 98.38 142 GLU B CA 1
ATOM 3218 C C . GLU B 1 142 ? -1.598 12.625 3.25 1 98.38 142 GLU B C 1
ATOM 3220 O O . GLU B 1 142 ? -1.204 13.336 4.176 1 98.38 142 GLU B O 1
ATOM 3225 N N . GLU B 1 143 ? -2.529 11.703 3.418 1 97.5 143 GLU B N 1
ATOM 3226 C CA . GLU B 1 143 ? -3.18 11.469 4.703 1 97.5 143 GLU B CA 1
ATOM 3227 C C . GLU B 1 143 ? -3.139 9.992 5.086 1 97.5 143 GLU B C 1
ATOM 3229 O O . GLU B 1 143 ? -3.328 9.125 4.238 1 97.5 143 GLU B O 1
ATOM 3234 N N . PRO B 1 144 ? -2.865 9.719 6.336 1 95.75 144 PRO B N 1
ATOM 3235 C CA . PRO B 1 144 ? -2.744 8.336 6.797 1 95.75 144 PRO B CA 1
ATOM 3236 C C . PRO B 1 144 ? -4.094 7.707 7.137 1 95.75 144 PRO B C 1
ATOM 3238 O O . PRO B 1 144 ? -4.988 8.391 7.648 1 95.75 144 PRO B O 1
ATOM 3241 N N . SER B 1 145 ? -4.262 6.445 6.801 1 93.44 145 SER B N 1
ATOM 3242 C CA . SER B 1 145 ? -5.285 5.605 7.418 1 93.44 145 SER B CA 1
ATOM 3243 C C . SER B 1 145 ? -4.758 4.934 8.68 1 93.44 145 SER B C 1
ATOM 3245 O O . SER B 1 145 ? -3.906 4.043 8.609 1 93.44 145 SER B O 1
ATOM 3247 N N . LEU B 1 146 ? -5.277 5.324 9.789 1 87.12 146 LEU B N 1
ATOM 3248 C CA . LEU B 1 146 ? -4.66 4.992 11.07 1 87.12 146 LEU B CA 1
ATOM 3249 C C . LEU B 1 146 ? -5.023 3.572 11.492 1 87.12 146 LEU B C 1
ATOM 3251 O O . LEU B 1 146 ? -6.148 3.318 11.93 1 87.12 146 LEU B O 1
ATOM 3255 N N . PHE B 1 147 ? -4.105 2.635 11.367 1 85.69 147 PHE B N 1
ATOM 3256 C CA . PHE B 1 147 ? -4.016 1.264 11.852 1 85.69 147 PHE B CA 1
ATOM 3257 C C . PHE B 1 147 ? -5.184 0.429 11.344 1 85.69 147 PHE B C 1
ATOM 3259 O O . PHE B 1 147 ? -5.688 -0.442 12.062 1 85.69 147 PHE B O 1
ATOM 3266 N N . ASP B 1 148 ? -5.602 0.722 10.156 1 87.06 148 ASP B N 1
ATOM 3267 C CA . ASP B 1 148 ? -6.656 -0.067 9.531 1 87.06 148 ASP B CA 1
ATOM 3268 C C . ASP B 1 148 ? -6.074 -1.198 8.688 1 87.06 148 ASP B C 1
ATOM 3270 O O . ASP B 1 148 ? -6.762 -2.178 8.398 1 87.06 148 ASP B O 1
ATOM 3274 N N . SER B 1 149 ? -4.832 -1.022 8.359 1 91.75 149 SER B N 1
ATOM 3275 C CA . SER B 1 149 ? -4.277 -1.986 7.414 1 91.75 149 SER B CA 1
ATOM 3276 C C . SER B 1 149 ? -2.91 -2.488 7.871 1 91.75 149 SER B C 1
ATOM 3278 O O . SER B 1 149 ? -2.223 -3.197 7.137 1 91.75 149 SER B O 1
ATOM 3280 N N . THR B 1 150 ? -2.469 -2.092 9.039 1 95.62 150 THR B N 1
ATOM 3281 C CA . THR B 1 150 ? -1.167 -2.525 9.531 1 95.62 150 THR B CA 1
ATOM 3282 C C . THR B 1 150 ? -1.217 -3.984 9.984 1 95.62 150 THR B C 1
ATOM 3284 O O . THR B 1 150 ? -2.293 -4.52 10.25 1 95.62 150 THR B O 1
ATOM 3287 N N . PHE B 1 151 ? -0.046 -4.652 10.008 1 94.88 151 PHE B N 1
ATOM 3288 C CA . PHE B 1 151 ? 0.026 -6.035 10.461 1 94.88 151 PHE B CA 1
ATOM 3289 C C . PHE B 1 151 ? 1.392 -6.336 11.07 1 94.88 151 PHE B C 1
ATOM 3291 O O . PHE B 1 151 ? 2.34 -5.566 10.891 1 94.88 151 PHE B O 1
ATOM 3298 N N . CYS B 1 152 ? 1.408 -7.348 11.844 1 96.5 152 CYS B N 1
ATOM 3299 C CA . CYS B 1 152 ? 2.611 -7.957 12.398 1 96.5 152 CYS B CA 1
ATOM 3300 C C . CYS B 1 152 ? 2.586 -9.469 12.219 1 96.5 152 CYS B C 1
ATOM 3302 O O . CYS B 1 152 ? 1.634 -10.133 12.633 1 96.5 152 CYS B O 1
ATOM 3304 N N . SER B 1 153 ? 3.568 -10.008 11.57 1 94.19 153 SER B N 1
ATOM 3305 C CA . SER B 1 153 ? 3.691 -11.453 11.375 1 94.19 153 SER B CA 1
ATOM 3306 C C . SER B 1 153 ? 5.051 -11.953 11.844 1 94.19 153 SER B C 1
ATOM 3308 O O . SER B 1 153 ? 6.09 -11.469 11.398 1 94.19 153 SER B O 1
ATOM 3310 N N . PRO B 1 154 ? 5.02 -12.977 12.758 1 94.44 154 PRO B N 1
ATOM 3311 C CA . PRO B 1 154 ? 3.873 -13.617 13.398 1 94.44 154 PRO B CA 1
ATOM 3312 C C . PRO B 1 154 ? 3.104 -12.672 14.312 1 94.44 154 PRO B C 1
ATOM 3314 O O . PRO B 1 154 ? 3.613 -11.609 14.68 1 94.44 154 PRO B O 1
ATOM 3317 N N . PRO B 1 155 ? 1.901 -13.078 14.664 1 94.94 155 PRO B N 1
ATOM 3318 C CA . PRO B 1 155 ? 1.116 -12.234 15.57 1 94.94 155 PRO B CA 1
ATOM 3319 C C . PRO B 1 155 ? 1.839 -11.953 16.875 1 94.94 155 PRO B C 1
ATOM 3321 O O . PRO B 1 155 ? 2.543 -12.82 17.406 1 94.94 155 PRO B O 1
ATOM 3324 N N . SER B 1 156 ? 1.655 -10.742 17.375 1 97.75 156 SER B N 1
ATOM 3325 C CA . SER B 1 156 ? 2.275 -10.281 18.609 1 97.75 156 SER B CA 1
ATOM 3326 C C . SER B 1 156 ? 1.261 -9.586 19.516 1 97.75 156 SER B C 1
ATOM 3328 O O . SER B 1 156 ? 0.625 -8.617 19.109 1 97.75 156 SER B O 1
ATOM 3330 N N . PRO B 1 157 ? 1.17 -10.008 20.75 1 98.06 157 PRO B N 1
ATOM 3331 C CA . PRO B 1 157 ? 0.265 -9.344 21.688 1 98.06 157 PRO B CA 1
ATOM 3332 C C . PRO B 1 157 ? 0.625 -7.879 21.922 1 98.06 157 PRO B C 1
ATOM 3334 O O . PRO B 1 157 ? -0.264 -7.043 22.109 1 98.06 157 PRO B O 1
ATOM 3337 N N . SER B 1 158 ? 1.923 -7.617 21.922 1 98.62 158 SER B N 1
ATOM 3338 C CA . SER B 1 158 ? 2.336 -6.234 22.141 1 98.62 158 SER B CA 1
ATOM 3339 C C . SER B 1 158 ? 1.931 -5.34 20.984 1 98.62 158 SER B C 1
ATOM 3341 O O . SER B 1 158 ? 1.488 -4.207 21.188 1 98.62 158 SER B O 1
ATOM 3343 N N . TYR B 1 159 ? 2.039 -5.855 19.781 1 98.25 159 TYR B N 1
ATOM 3344 C CA . TYR B 1 159 ? 1.569 -5.117 18.609 1 98.25 159 TYR B CA 1
ATOM 3345 C C . TYR B 1 159 ? 0.066 -4.883 18.688 1 98.25 159 TYR B C 1
ATOM 3347 O O . TYR B 1 159 ? -0.407 -3.77 18.438 1 98.25 159 TYR B O 1
ATOM 3355 N N . ASP B 1 160 ? -0.59 -5.898 19.0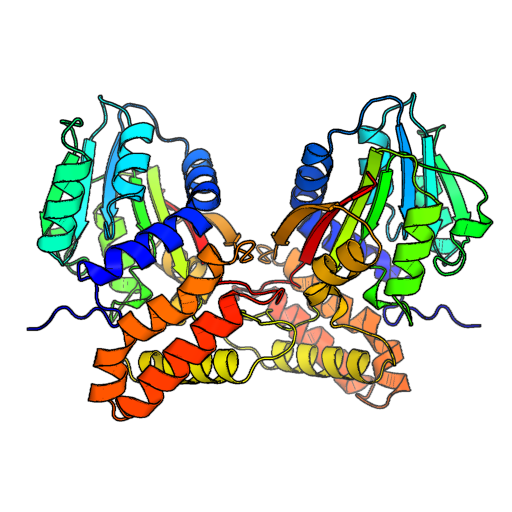78 1 97.94 160 ASP B N 1
ATOM 3356 C CA . ASP B 1 160 ? -2.045 -5.805 19.172 1 97.94 160 ASP B CA 1
ATOM 3357 C C . ASP B 1 160 ? -2.467 -4.785 20.234 1 97.94 160 ASP B C 1
ATOM 3359 O O . ASP B 1 160 ? -3.387 -3.994 20 1 97.94 160 ASP B O 1
ATOM 3363 N N . GLN B 1 161 ? -1.817 -4.832 21.297 1 98.31 161 GLN B N 1
ATOM 3364 C CA . GLN B 1 161 ? -2.143 -3.904 22.375 1 98.31 161 GLN B CA 1
ATOM 3365 C C . GLN B 1 161 ? -1.872 -2.461 21.969 1 98.31 161 GLN B C 1
ATOM 3367 O O . GLN B 1 161 ? -2.682 -1.57 22.234 1 98.31 161 GLN B O 1
ATOM 3372 N N . PHE B 1 162 ? -0.756 -2.26 21.344 1 98.31 162 PHE B N 1
ATOM 3373 C CA . PHE B 1 162 ? -0.45 -0.921 20.859 1 98.31 162 PHE B CA 1
ATOM 3374 C C . PHE B 1 162 ? -1.552 -0.418 19.922 1 98.31 162 PHE B C 1
ATOM 3376 O O . PHE B 1 162 ? -2.035 0.705 20.078 1 98.31 162 PHE B O 1
ATOM 3383 N N . THR B 1 163 ? -1.894 -1.228 18.953 1 96.88 163 THR B N 1
ATOM 3384 C CA . THR B 1 163 ? -2.875 -0.822 17.953 1 96.88 163 THR B CA 1
ATOM 3385 C C . THR B 1 163 ? -4.223 -0.529 18.609 1 96.88 163 THR B C 1
ATOM 3387 O O . THR B 1 163 ? -4.898 0.434 18.234 1 96.88 163 THR B O 1
ATOM 3390 N N . GLN B 1 164 ? -4.59 -1.306 19.578 1 95.94 164 GLN B N 1
ATOM 3391 C CA . GLN B 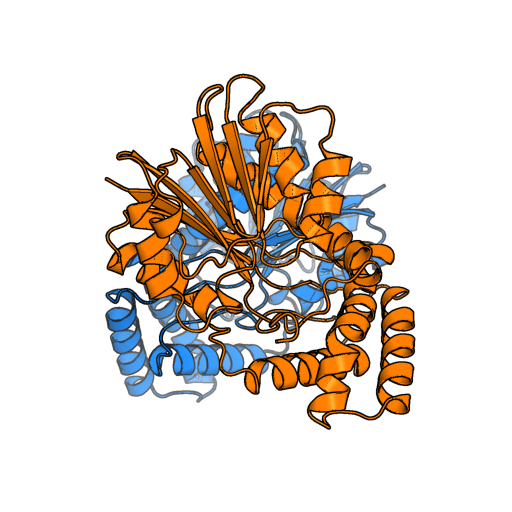1 164 ? -5.828 -1.08 20.297 1 95.94 164 GLN B CA 1
ATOM 3392 C C . GLN B 1 164 ? -5.797 0.253 21.047 1 95.94 164 GLN B C 1
ATOM 3394 O O . GLN B 1 164 ? -6.758 1.022 21 1 95.94 164 GLN B O 1
ATOM 3399 N N . TRP B 1 165 ? -4.699 0.513 21.734 1 96.25 165 TRP B N 1
ATOM 3400 C CA . TRP B 1 165 ? -4.555 1.757 22.484 1 96.25 165 TRP B CA 1
ATOM 3401 C C . TRP B 1 165 ? -4.562 2.961 21.547 1 96.25 165 TRP B C 1
ATOM 3403 O O . TRP B 1 165 ? -5.227 3.963 21.812 1 96.25 165 TRP B O 1
ATOM 3413 N N . ALA B 1 166 ? -3.846 2.838 20.453 1 93.69 166 ALA B N 1
ATOM 3414 C CA . ALA B 1 166 ? -3.781 3.936 19.484 1 93.69 166 ALA B CA 1
ATOM 3415 C C . ALA B 1 166 ? -5.16 4.242 18.922 1 93.69 166 ALA B C 1
ATOM 3417 O O . ALA B 1 166 ? -5.586 5.398 18.891 1 93.69 166 ALA B O 1
ATOM 3418 N N . ARG B 1 167 ? -5.863 3.199 18.516 1 90.69 167 ARG B N 1
ATOM 3419 C CA . ARG B 1 167 ? -7.199 3.379 17.969 1 90.69 167 ARG B CA 1
ATOM 3420 C C . ARG B 1 167 ? -8.133 4.012 18.984 1 90.69 167 ARG B C 1
ATOM 3422 O O . ARG B 1 167 ? -8.969 4.852 18.641 1 90.69 167 ARG B O 1
ATOM 3429 N N . SER B 1 168 ? -8.031 3.625 20.234 1 90.88 168 SER B N 1
ATOM 3430 C CA . SER B 1 168 ? -8.852 4.188 21.297 1 90.88 168 SER B CA 1
ATOM 3431 C C . SER B 1 168 ? -8.586 5.676 21.469 1 90.88 168 SER B C 1
ATOM 3433 O O . SER B 1 168 ? -9.516 6.461 21.656 1 90.88 168 SER B O 1
ATOM 3435 N N . CYS B 1 169 ? -7.332 6.066 21.406 1 88.38 169 CYS B N 1
ATOM 3436 C CA . CYS B 1 169 ? -6.973 7.473 21.516 1 88.38 169 CYS B CA 1
ATOM 3437 C C . CYS B 1 169 ? -7.578 8.289 20.375 1 88.38 169 CYS B C 1
ATOM 3439 O O . CYS B 1 169 ? -8.141 9.359 20.609 1 88.38 169 CYS B O 1
ATOM 3441 N N . PHE B 1 170 ? -7.562 7.746 19.203 1 83.19 170 PHE B N 1
ATOM 3442 C CA . PHE B 1 170 ? -8.031 8.469 18.031 1 83.19 170 PHE B CA 1
ATOM 3443 C C . PHE B 1 170 ? -9.547 8.508 17.984 1 83.19 170 PHE B C 1
ATOM 3445 O O . PHE B 1 170 ? -10.141 9.508 17.578 1 83.19 170 PHE B O 1
ATOM 3452 N N . SER B 1 171 ? -10.133 7.449 18.453 1 81.69 171 SER B N 1
ATOM 3453 C CA . SER B 1 171 ? -11.594 7.387 18.422 1 81.69 171 SER B CA 1
ATOM 3454 C C . SER B 1 171 ? -12.203 8.375 19.422 1 81.69 171 SER B C 1
ATOM 3456 O O . SER B 1 171 ? -13.336 8.836 19.219 1 81.69 171 SER B O 1
ATOM 3458 N N . LYS B 1 172 ? -11.523 8.672 20.422 1 82.38 172 LYS B N 1
ATOM 3459 C CA . LYS B 1 172 ? -12.047 9.562 21.453 1 82.38 172 LYS B CA 1
ATOM 3460 C C . LYS B 1 172 ? -11.781 11.023 21.109 1 82.38 172 LYS B C 1
ATOM 3462 O O . LYS B 1 172 ? -12.297 11.93 21.766 1 82.38 172 LYS B O 1
ATOM 3467 N N . SER B 1 173 ? -10.969 11.039 20.016 1 76.75 173 SER B N 1
ATOM 3468 C CA . SER B 1 173 ? -10.727 12.391 19.531 1 76.75 173 SER B CA 1
ATOM 3469 C C . SER B 1 173 ? -11.812 12.844 18.562 1 76.75 173 SER B C 1
ATOM 3471 O O . SER B 1 173 ? -12.469 12.008 17.938 1 76.75 173 SER B O 1
ATOM 3473 N N . ASN B 1 174 ? -12.625 13.766 18.719 1 75.44 174 ASN B N 1
ATOM 3474 C CA . ASN B 1 174 ? -13.656 14.305 17.844 1 75.44 174 ASN B CA 1
ATOM 3475 C C . ASN B 1 174 ? -13.086 14.656 16.469 1 75.44 174 ASN B C 1
ATOM 3477 O O . ASN B 1 174 ? -13.516 15.625 15.844 1 75.44 174 ASN B O 1
ATOM 3481 N N . ARG B 1 175 ? -12.094 13.812 16.016 1 79.56 175 ARG B N 1
ATOM 3482 C CA . ARG B 1 175 ? -11.5 14.078 14.719 1 79.56 175 ARG B CA 1
ATOM 3483 C C . ARG B 1 175 ? -11.883 13.008 13.703 1 79.56 175 ARG B C 1
ATOM 3485 O O . ARG B 1 175 ? -12.336 11.93 14.078 1 79.56 175 ARG B O 1
ATOM 3492 N N . ASP B 1 176 ? -11.836 13.422 12.438 1 83.12 176 ASP B N 1
ATOM 3493 C CA . ASP B 1 176 ? -12.18 12.508 11.344 1 83.12 176 ASP B CA 1
ATOM 3494 C C . ASP B 1 176 ? -10.953 11.742 10.867 1 83.12 176 ASP B C 1
ATOM 3496 O O . ASP B 1 176 ? -10.305 12.141 9.891 1 83.12 176 ASP B O 1
ATOM 3500 N N . PHE B 1 177 ? -10.805 10.586 11.43 1 82.81 177 PHE B N 1
ATOM 3501 C CA . PHE B 1 177 ? -9.625 9.797 11.094 1 82.81 177 PHE B CA 1
ATOM 3502 C C . PHE B 1 177 ? -9.867 8.977 9.836 1 82.81 177 PHE B C 1
ATOM 3504 O O . PHE B 1 177 ? -8.984 8.242 9.391 1 82.81 177 PHE B O 1
ATOM 3511 N N . GLN B 1 178 ? -11.016 9.18 9.234 1 87.88 178 GLN B N 1
ATOM 3512 C CA . GLN B 1 178 ? -11.344 8.469 8.008 1 87.88 178 GLN B CA 1
ATOM 3513 C C . GLN B 1 178 ? -11.164 9.367 6.785 1 87.88 178 GLN B C 1
ATOM 3515 O O . GLN B 1 178 ? -11.445 8.953 5.66 1 87.88 178 GLN B O 1
ATOM 3520 N N . ILE B 1 179 ? -10.68 10.555 7.027 1 94.31 179 ILE B N 1
ATOM 3521 C CA . ILE B 1 179 ? -10.555 11.523 5.945 1 94.31 179 ILE B CA 1
ATOM 3522 C C . ILE B 1 179 ? -9.688 10.953 4.832 1 94.31 179 ILE B C 1
ATOM 3524 O O . ILE B 1 179 ? -9.922 11.211 3.652 1 94.31 179 ILE B O 1
ATOM 3528 N N . ALA B 1 180 ? -8.734 10.125 5.191 1 95.94 180 ALA B N 1
ATOM 3529 C CA . ALA B 1 180 ? -7.844 9.523 4.207 1 95.94 180 ALA B CA 1
ATOM 3530 C C . ALA B 1 180 ? -8.625 8.766 3.141 1 95.94 180 ALA B C 1
ATOM 3532 O O . ALA B 1 180 ? -8.312 8.844 1.952 1 95.94 180 ALA B O 1
ATOM 3533 N N . HIS B 1 181 ? -9.688 8.141 3.479 1 95.44 181 HIS B N 1
ATOM 3534 C CA . HIS B 1 181 ? -10.469 7.297 2.578 1 95.44 181 HIS B CA 1
ATOM 3535 C C . HIS B 1 181 ? -11.359 8.141 1.671 1 95.44 181 HIS B C 1
ATOM 3537 O O . HIS B 1 181 ? -11.891 7.637 0.679 1 95.44 181 HIS B O 1
ATOM 3543 N N . ARG B 1 182 ? -11.438 9.43 1.991 1 94.62 182 ARG B N 1
ATOM 3544 C CA . ARG B 1 182 ? -12.398 10.273 1.282 1 94.62 182 ARG B CA 1
ATOM 3545 C C . ARG B 1 182 ? -11.688 11.43 0.577 1 94.62 182 ARG B C 1
ATOM 3547 O O . ARG B 1 182 ? -12.336 12.375 0.128 1 94.62 182 ARG B O 1
ATOM 3554 N N . LEU B 1 183 ? -10.414 11.406 0.481 1 96.38 183 LEU B N 1
ATOM 3555 C CA . LEU B 1 183 ? -9.664 12.539 -0.047 1 96.38 183 LEU B CA 1
ATOM 3556 C C . LEU B 1 183 ? -10.172 12.93 -1.434 1 96.38 183 LEU B C 1
ATOM 3558 O O . LEU B 1 183 ? -10.484 14.094 -1.682 1 96.38 183 LEU B O 1
ATOM 3562 N N . GLU B 1 184 ? -10.32 11.914 -2.324 1 94.75 184 GLU B N 1
ATOM 3563 C CA . GLU B 1 184 ? -10.734 12.195 -3.695 1 94.75 184 GLU B CA 1
ATOM 3564 C C . GLU B 1 184 ? -12.102 12.883 -3.727 1 94.75 184 GLU B C 1
ATOM 3566 O O . GLU B 1 184 ? -12.281 13.891 -4.414 1 94.75 184 GLU B O 1
ATOM 3571 N N . GLN B 1 185 ? -12.984 12.375 -2.975 1 93.25 185 GLN B N 1
ATOM 3572 C CA . GLN B 1 185 ? -14.344 12.906 -2.951 1 93.25 185 GLN B CA 1
ATOM 3573 C C . GLN B 1 185 ? -14.367 14.32 -2.363 1 93.25 185 GLN B C 1
ATOM 3575 O O . GLN B 1 185 ? -15.055 15.195 -2.883 1 93.25 185 GLN B O 1
ATOM 3580 N N . GLU B 1 186 ? -13.633 14.516 -1.281 1 95.88 186 GLU B N 1
ATOM 3581 C CA . GLU B 1 186 ? -13.617 15.812 -0.622 1 95.88 186 GLU B CA 1
ATOM 3582 C C . GLU B 1 186 ? -13.023 16.891 -1.532 1 95.88 186 GLU B C 1
ATOM 3584 O O . GLU B 1 186 ? -13.594 17.969 -1.685 1 95.88 186 GLU B O 1
ATOM 3589 N N . PHE B 1 187 ? -11.914 16.562 -2.193 1 97.69 187 PHE B N 1
ATOM 3590 C CA . PHE B 1 187 ? -11.281 17.531 -3.078 1 97.69 187 PHE B CA 1
ATOM 3591 C C . PHE B 1 187 ? -12.141 17.797 -4.309 1 97.69 187 PHE B C 1
ATOM 3593 O O . PHE B 1 187 ? -12.297 18.938 -4.734 1 97.69 187 PHE B O 1
ATOM 3600 N N . SER B 1 188 ? -12.719 16.75 -4.875 1 95.62 188 SER B N 1
ATOM 3601 C CA . SER B 1 188 ? -13.594 16.906 -6.031 1 95.62 188 SER B CA 1
ATOM 3602 C C . SER B 1 188 ? -14.805 17.766 -5.699 1 95.62 188 SER B C 1
ATOM 3604 O O . SER B 1 188 ? -15.195 18.641 -6.48 1 95.62 188 SER B O 1
ATOM 3606 N N . SER B 1 189 ? -15.375 17.516 -4.535 1 94.88 189 SER B N 1
ATOM 3607 C CA . SER B 1 189 ? -16.562 18.266 -4.121 1 94.88 189 SER B CA 1
ATOM 3608 C C . SER B 1 189 ? -16.234 19.75 -3.922 1 94.88 189 SER B C 1
ATOM 3610 O O . SER B 1 189 ? -17.141 20.594 -3.955 1 94.88 189 SER B O 1
ATOM 3612 N N . CYS B 1 190 ? -14.984 20.062 -3.725 1 97.06 190 CYS B N 1
ATOM 3613 C CA . CYS B 1 190 ? -14.547 21.438 -3.549 1 97.06 190 CYS B CA 1
ATOM 3614 C C . CYS B 1 190 ? -14.125 22.062 -4.879 1 97.06 190 CYS B C 1
ATOM 3616 O O . CYS B 1 190 ? -13.609 23.172 -4.918 1 97.06 190 CYS B O 1
ATOM 3618 N N . GLY B 1 191 ? -14.258 21.297 -5.938 1 96.44 191 GLY B N 1
ATOM 3619 C CA . GLY B 1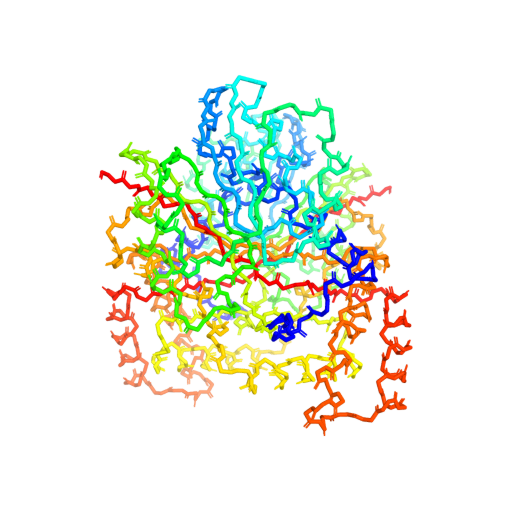 191 ? -14.055 21.859 -7.258 1 96.44 191 GLY B CA 1
ATOM 3620 C C . GLY B 1 191 ? -12.695 21.531 -7.844 1 96.44 191 GLY B C 1
ATOM 3621 O O . GLY B 1 191 ? -12.305 22.094 -8.867 1 96.44 191 GLY B O 1
ATOM 3622 N N . PHE B 1 192 ? -11.977 20.609 -7.277 1 98.06 192 PHE B N 1
ATOM 3623 C CA . PHE B 1 192 ? -10.672 20.234 -7.805 1 98.06 192 PHE B CA 1
ATOM 3624 C C . PHE B 1 192 ? -10.805 19.094 -8.812 1 98.06 192 PHE B C 1
ATOM 3626 O O . PHE B 1 192 ? -11.711 18.266 -8.695 1 98.06 192 PHE B O 1
ATOM 3633 N N . GLU B 1 193 ? -9.938 19.094 -9.742 1 97 193 GLU B N 1
ATOM 3634 C CA . GLU B 1 193 ? -9.727 17.922 -10.594 1 97 193 GLU B CA 1
ATOM 3635 C C . GLU B 1 193 ? -8.656 17.016 -10.008 1 97 193 GLU B C 1
ATOM 3637 O O . GLU B 1 193 ? -7.535 17.453 -9.734 1 97 193 GLU B O 1
ATOM 3642 N N . ILE B 1 194 ? -8.969 15.766 -9.867 1 96.5 194 ILE B N 1
ATOM 3643 C CA . ILE B 1 194 ? -8.008 14.812 -9.312 1 96.5 194 ILE B CA 1
ATOM 3644 C C . ILE B 1 194 ? -7.117 14.273 -10.422 1 96.5 194 ILE B C 1
ATOM 3646 O O . ILE B 1 194 ? -7.57 13.508 -11.273 1 96.5 194 ILE B O 1
ATOM 3650 N N . GLU B 1 195 ? -5.855 14.594 -10.344 1 95.75 195 GLU B N 1
ATOM 3651 C CA . GLU B 1 195 ? -4.91 14.18 -11.375 1 95.75 195 GLU B CA 1
ATOM 3652 C C . GLU B 1 195 ? -4.258 12.844 -11.016 1 95.75 195 GLU B C 1
ATOM 3654 O O . GLU B 1 195 ? -3.83 12.102 -11.898 1 95.75 195 GLU B O 1
ATOM 3659 N N . HIS B 1 196 ? -4.168 12.633 -9.773 1 95.5 196 HIS B N 1
ATOM 3660 C CA . HIS B 1 196 ? -3.518 11.422 -9.297 1 95.5 196 HIS B CA 1
ATOM 3661 C C . HIS B 1 196 ? -4.062 11 -7.934 1 95.5 196 HIS B C 1
ATOM 3663 O O . HIS B 1 196 ? -4.371 11.852 -7.098 1 95.5 196 HIS B O 1
ATOM 3669 N N . CYS B 1 197 ? -4.238 9.766 -7.734 1 96.25 197 CYS B N 1
ATOM 3670 C CA . CYS B 1 197 ? -4.551 9.172 -6.441 1 96.25 197 CYS B CA 1
ATOM 3671 C C . CYS B 1 197 ? -3.893 7.801 -6.301 1 96.25 197 CYS B C 1
ATOM 3673 O O . CYS B 1 197 ? -3.912 7 -7.238 1 96.25 197 CYS B O 1
ATOM 3675 N N . SER B 1 198 ? -3.285 7.523 -5.148 1 96.88 198 SER B N 1
ATOM 3676 C CA . SER B 1 198 ? -2.611 6.246 -4.93 1 96.88 198 SER B CA 1
ATOM 3677 C C . SER B 1 198 ? -2.449 5.953 -3.441 1 96.88 198 SER B C 1
ATOM 3679 O O . SER B 1 198 ? -2.725 6.812 -2.602 1 96.88 198 SER B O 1
ATOM 3681 N N . LEU B 1 199 ? -2.098 4.734 -3.154 1 97.81 199 LEU B N 1
ATOM 3682 C CA . LEU B 1 199 ? -1.787 4.285 -1.803 1 97.81 199 LEU B CA 1
ATOM 3683 C C . LEU B 1 199 ? -0.312 3.918 -1.677 1 97.81 199 LEU B C 1
ATOM 3685 O O . LEU B 1 199 ? 0.309 3.484 -2.648 1 97.81 199 LEU B O 1
ATOM 3689 N N . PHE B 1 200 ? 0.227 4.141 -0.579 1 98.12 200 PHE B N 1
ATOM 3690 C CA . PHE B 1 200 ? 1.564 3.672 -0.239 1 98.12 200 PHE B CA 1
ATOM 3691 C C . PHE B 1 200 ? 1.619 3.191 1.206 1 98.12 200 PHE B C 1
ATOM 3693 O O . PHE B 1 200 ? 1.074 3.84 2.102 1 98.12 200 PHE B O 1
ATOM 3700 N N . GLN B 1 201 ? 2.215 2.07 1.428 1 97.75 201 GLN B N 1
ATOM 3701 C CA . GLN B 1 201 ? 2.41 1.532 2.77 1 97.75 201 GLN B CA 1
ATOM 3702 C C . GLN B 1 201 ? 3.805 0.931 2.924 1 97.75 201 GLN B C 1
ATOM 3704 O O . GLN B 1 201 ? 4.164 -0.009 2.209 1 97.75 201 GLN B O 1
ATOM 3709 N N . PRO B 1 202 ? 4.582 1.443 3.848 1 97.69 202 PRO B N 1
ATOM 3710 C CA . PRO B 1 202 ? 5.953 0.954 4 1 97.69 202 PRO B CA 1
ATOM 3711 C C . PRO B 1 202 ? 6.035 -0.323 4.836 1 97.69 202 PRO B C 1
ATOM 3713 O O . PRO B 1 202 ? 5.34 -0.45 5.844 1 97.69 202 PRO B O 1
ATOM 3716 N N . LEU B 1 203 ? 6.82 -1.206 4.406 1 96.75 203 LEU B N 1
ATOM 3717 C CA . LEU B 1 203 ? 7.289 -2.309 5.242 1 96.75 203 LEU B CA 1
ATOM 3718 C C . LEU B 1 203 ? 8.438 -1.864 6.133 1 96.75 203 LEU B C 1
ATOM 3720 O O . LEU B 1 203 ? 9.273 -1.055 5.719 1 96.75 203 LEU B O 1
ATOM 3724 N N . LEU B 1 204 ? 8.422 -2.348 7.316 1 96.81 204 LEU B N 1
ATOM 3725 C CA . LEU B 1 204 ? 9.531 -2.064 8.219 1 96.81 204 LEU B CA 1
ATOM 3726 C C . LEU B 1 204 ? 10.625 -3.115 8.07 1 96.81 204 LEU B C 1
ATOM 3728 O O . LEU B 1 204 ? 10.438 -4.273 8.453 1 96.81 204 LEU B O 1
ATOM 3732 N N . ARG B 1 205 ? 11.82 -2.766 7.586 1 87.38 205 ARG B N 1
ATOM 3733 C CA . ARG B 1 205 ? 12.859 -3.699 7.148 1 87.38 205 ARG B CA 1
ATOM 3734 C C . ARG B 1 205 ? 13.906 -3.906 8.234 1 87.38 205 ARG B C 1
ATOM 3736 O O . ARG B 1 205 ? 14.461 -5 8.375 1 87.38 205 ARG B O 1
ATOM 3743 N N . THR B 1 206 ? 14.117 -2.838 9.016 1 92.62 206 THR B N 1
ATOM 3744 C CA . THR B 1 206 ? 15.203 -2.889 9.992 1 92.62 206 THR B CA 1
ATOM 3745 C C . THR B 1 206 ? 14.656 -2.826 11.414 1 92.62 206 THR B C 1
ATOM 3747 O O . THR B 1 206 ? 13.531 -2.361 11.633 1 92.62 206 THR B O 1
ATOM 3750 N N . ASN B 1 207 ? 15.516 -3.203 12.289 1 95.56 207 ASN B N 1
ATOM 3751 C CA . ASN B 1 207 ? 15.164 -3.074 13.695 1 95.56 207 ASN B CA 1
ATOM 3752 C C . ASN B 1 207 ? 14.891 -1.621 14.078 1 95.56 207 ASN B C 1
ATOM 3754 O O . ASN B 1 207 ? 13.961 -1.339 14.836 1 95.56 207 ASN B O 1
ATOM 3758 N N . LYS B 1 208 ? 15.688 -0.772 13.531 1 95.31 208 LYS B N 1
ATOM 3759 C CA . LYS B 1 208 ? 15.516 0.651 13.805 1 95.31 208 LYS B CA 1
ATOM 3760 C C . LYS B 1 208 ? 14.141 1.136 13.359 1 95.31 208 LYS B C 1
ATOM 3762 O O . LYS B 1 208 ? 13.461 1.856 14.094 1 95.31 208 LYS B O 1
ATOM 3767 N N . GLU B 1 209 ? 13.727 0.729 12.148 1 96.69 209 GLU B N 1
ATOM 3768 C CA . GLU B 1 209 ? 12.422 1.129 11.633 1 96.69 209 GLU B CA 1
ATOM 3769 C C . GLU B 1 209 ? 11.289 0.605 12.523 1 96.69 209 GLU B C 1
ATOM 3771 O O . GLU B 1 209 ? 10.305 1.306 12.758 1 96.69 209 GLU B O 1
ATOM 3776 N N . LYS B 1 210 ? 11.469 -0.566 13.055 1 97.69 210 LYS B N 1
ATOM 3777 C CA . LYS B 1 210 ? 10.422 -1.201 13.852 1 97.69 210 LYS B CA 1
ATOM 3778 C C . LYS B 1 210 ? 10.258 -0.507 15.203 1 97.69 210 LYS B C 1
ATOM 3780 O O . LYS B 1 210 ? 9.219 -0.628 15.852 1 97.69 210 LYS B O 1
ATOM 3785 N N . LEU B 1 211 ? 11.258 0.254 15.617 1 97.25 211 LEU B N 1
ATOM 3786 C CA . LEU B 1 211 ? 11.18 1.003 16.859 1 97.25 211 LEU B CA 1
ATOM 3787 C C . LEU B 1 211 ? 10.141 2.115 16.766 1 97.25 211 LEU B C 1
ATOM 3789 O O . LEU B 1 211 ? 9.773 2.713 17.781 1 97.25 211 LEU B O 1
ATOM 3793 N N . ILE B 1 212 ? 9.602 2.34 15.609 1 97.25 212 ILE B N 1
ATOM 3794 C CA . ILE B 1 212 ? 8.633 3.414 15.422 1 97.25 212 ILE B CA 1
ATOM 3795 C C . ILE B 1 212 ? 7.402 3.156 16.281 1 97.25 212 ILE B C 1
ATOM 3797 O O . ILE B 1 212 ? 6.758 4.098 16.75 1 97.25 212 ILE B O 1
ATOM 3801 N N . TYR B 1 213 ? 7.133 1.932 16.547 1 97.94 213 TYR B N 1
ATOM 3802 C CA . TYR B 1 213 ? 5.973 1.602 17.375 1 97.94 213 TYR B CA 1
ATOM 3803 C C . TYR B 1 213 ? 6.191 2.02 18.828 1 97.94 213 TYR B C 1
ATOM 3805 O O . TYR B 1 213 ? 5.301 2.604 19.453 1 97.94 213 TYR B O 1
ATOM 3813 N N . SER B 1 214 ? 7.352 1.708 19.391 1 97.5 214 SER B N 1
ATOM 3814 C CA . SER B 1 214 ? 7.633 2.131 20.766 1 97.5 214 SER B CA 1
ATOM 3815 C C . SER B 1 214 ? 7.723 3.65 20.875 1 97.5 214 SER B C 1
ATOM 3817 O O . SER B 1 214 ? 7.27 4.242 21.844 1 97.5 214 SER B O 1
ATOM 3819 N N . MET B 1 215 ? 8.281 4.27 19.844 1 95.25 215 MET B N 1
ATOM 3820 C CA . MET B 1 215 ? 8.367 5.727 19.812 1 95.25 215 MET B CA 1
ATOM 3821 C C . MET B 1 215 ? 6.973 6.348 19.75 1 95.25 215 MET B C 1
ATOM 3823 O O . MET B 1 215 ? 6.699 7.328 20.438 1 95.25 215 MET B O 1
ATOM 3827 N N . ALA B 1 216 ? 6.137 5.789 18.922 1 95.25 216 ALA B N 1
ATOM 3828 C CA . ALA B 1 216 ? 4.77 6.289 18.812 1 95.25 216 ALA B CA 1
ATOM 3829 C C . ALA B 1 216 ? 4.012 6.117 20.125 1 95.25 216 ALA B C 1
ATOM 3831 O O . ALA B 1 216 ? 3.201 6.973 20.484 1 95.25 216 ALA B O 1
ATOM 3832 N N . LEU B 1 217 ? 4.266 5.023 20.781 1 96.25 217 LEU B N 1
ATOM 3833 C CA . LEU B 1 217 ? 3.646 4.812 22.094 1 96.25 217 LEU B CA 1
ATOM 3834 C C . LEU B 1 217 ? 4.027 5.93 23.062 1 96.25 217 LEU B C 1
ATOM 3836 O O . LEU B 1 217 ? 3.168 6.453 23.766 1 96.25 217 LEU B O 1
ATOM 3840 N N . ASP B 1 218 ? 5.273 6.27 23.031 1 94.5 218 ASP B N 1
ATOM 3841 C CA . ASP B 1 218 ? 5.734 7.363 23.875 1 94.5 218 ASP B CA 1
ATOM 3842 C C . ASP B 1 218 ? 4.996 8.664 23.562 1 94.5 218 ASP B C 1
ATOM 3844 O O . ASP B 1 218 ? 4.574 9.383 24.469 1 94.5 218 ASP B O 1
ATOM 3848 N N . ASP B 1 219 ? 4.801 8.883 22.297 1 90.94 219 ASP B N 1
ATOM 3849 C CA . ASP B 1 219 ? 4.117 10.094 21.859 1 90.94 219 ASP B CA 1
ATOM 3850 C C . ASP B 1 219 ? 2.646 10.07 22.266 1 90.94 219 ASP B C 1
ATOM 3852 O O . ASP B 1 219 ? 2.049 11.125 22.516 1 90.94 219 ASP B O 1
ATOM 3856 N N . LEU B 1 220 ? 2.088 8.93 22.406 1 92.44 220 LEU B N 1
ATOM 3857 C CA . LEU B 1 220 ? 0.674 8.773 22.734 1 92.44 220 LEU B CA 1
ATOM 3858 C C . LEU B 1 220 ? 0.459 8.789 24.234 1 92.44 220 LEU B C 1
ATOM 3860 O O . LEU B 1 220 ? -0.673 8.922 24.703 1 92.44 220 LEU B O 1
ATOM 3864 N N . THR B 1 221 ? 1.516 8.617 25.016 1 94.31 221 THR B N 1
ATOM 3865 C CA . THR B 1 221 ? 1.46 8.359 26.453 1 94.31 221 THR B CA 1
ATOM 3866 C C . THR B 1 221 ? 0.647 9.438 27.172 1 94.31 221 THR B C 1
ATOM 3868 O O . THR B 1 221 ? -0.251 9.125 27.953 1 94.31 221 THR B O 1
ATOM 3871 N N . PRO B 1 222 ? 0.873 10.742 26.875 1 92.19 222 PRO B N 1
ATOM 3872 C CA . PRO B 1 222 ? 0.069 11.75 27.562 1 92.19 222 PRO B CA 1
ATOM 3873 C C . PRO B 1 222 ? -1.431 11.562 27.344 1 92.19 222 PRO B C 1
ATOM 3875 O O . PRO B 1 222 ? -2.217 11.695 28.297 1 92.19 222 PRO B O 1
ATOM 3878 N N . GLN B 1 223 ? -1.81 11.227 26.141 1 90.75 223 GLN B N 1
ATOM 3879 C CA . GLN B 1 223 ? -3.221 11.039 25.828 1 90.75 223 GLN B CA 1
ATOM 3880 C C . GLN B 1 223 ? -3.768 9.773 26.484 1 90.75 223 GLN B C 1
ATOM 3882 O O . GLN B 1 223 ? -4.898 9.766 26.969 1 90.75 223 GLN B O 1
ATOM 3887 N N . LEU B 1 224 ? -2.98 8.742 26.5 1 95.06 224 LEU B N 1
ATOM 3888 C CA . LEU B 1 224 ? -3.379 7.484 27.125 1 95.06 224 LEU B CA 1
ATOM 3889 C C . LEU B 1 224 ? -3.68 7.688 28.609 1 95.06 224 LEU B C 1
ATOM 3891 O O . LEU B 1 224 ? -4.672 7.168 29.125 1 95.06 224 LEU B O 1
ATOM 3895 N N . LEU B 1 225 ? -2.834 8.461 29.266 1 95.69 225 LEU B N 1
ATOM 3896 C CA . LEU B 1 225 ? -2.996 8.742 30.688 1 95.69 225 LEU B CA 1
ATOM 3897 C C . LEU B 1 225 ? -4.199 9.641 30.938 1 95.69 225 LEU B C 1
ATOM 3899 O O . LEU B 1 225 ? -5.016 9.367 31.828 1 95.69 225 LEU B O 1
ATOM 3903 N N . GLU B 1 226 ? -4.34 10.656 30.141 1 93.38 226 GLU B N 1
ATOM 3904 C CA . GLU B 1 226 ? -5.422 11.617 30.281 1 93.38 226 GLU B CA 1
ATOM 3905 C C . GLU B 1 226 ? -6.781 10.953 30.094 1 93.38 226 GLU B C 1
ATOM 3907 O O . GLU B 1 226 ? -7.734 11.266 30.812 1 93.38 226 GLU B O 1
ATOM 3912 N N . LEU B 1 227 ? -6.895 9.992 29.156 1 92.69 227 LEU B N 1
ATOM 3913 C CA . LEU B 1 227 ? -8.148 9.336 28.812 1 92.69 227 LEU B CA 1
ATOM 3914 C C . LEU B 1 227 ? -8.398 8.133 29.719 1 92.69 227 LEU B C 1
ATOM 3916 O O . LEU B 1 227 ? -9.453 7.504 29.641 1 92.69 227 LEU B O 1
ATOM 3920 N N . GLY B 1 228 ? -7.391 7.781 30.5 1 95.12 228 GLY B N 1
ATOM 3921 C CA . GLY B 1 228 ? -7.535 6.648 31.406 1 95.12 228 GLY B CA 1
ATOM 3922 C C . GLY B 1 228 ? -7.52 5.312 30.688 1 95.12 228 GLY B C 1
ATOM 3923 O O . GLY B 1 228 ? -8.109 4.34 31.156 1 95.12 228 GLY B O 1
ATOM 3924 N N . ILE B 1 229 ? -6.926 5.25 29.562 1 95.69 229 ILE B N 1
ATOM 3925 C CA . ILE B 1 229 ? -6.879 4.031 28.75 1 95.69 229 ILE B CA 1
ATOM 3926 C C . ILE B 1 229 ? -5.879 3.051 29.359 1 95.69 229 ILE B C 1
ATOM 3928 O O . ILE B 1 229 ? -6.09 1.837 29.312 1 95.69 229 ILE B O 1
ATOM 3932 N N . ALA B 1 230 ? -4.812 3.605 29.891 1 97.19 230 ALA B N 1
ATOM 3933 C CA . ALA B 1 230 ? -3.752 2.773 30.469 1 97.19 230 ALA B CA 1
ATOM 3934 C C . ALA B 1 230 ? -3.035 3.498 31.594 1 97.19 230 ALA B C 1
ATOM 3936 O O . ALA B 1 230 ? -3.066 4.73 31.672 1 97.19 230 ALA B O 1
ATOM 3937 N N . LYS B 1 231 ? -2.443 2.75 32.531 1 97.75 231 LYS B N 1
ATOM 3938 C CA . LYS B 1 231 ? -1.625 3.287 33.594 1 97.75 231 LYS B CA 1
ATOM 3939 C C . LYS B 1 231 ? -0.159 3.385 33.188 1 97.75 231 LYS B C 1
ATOM 3941 O O . LYS B 1 231 ? 0.27 2.715 32.25 1 97.75 231 LYS B O 1
ATOM 3946 N N . ARG B 1 232 ? 0.593 4.238 33.812 1 97.69 232 ARG B N 1
ATOM 3947 C CA . ARG B 1 232 ? 1.99 4.508 33.5 1 97.69 232 ARG B CA 1
ATOM 3948 C C . ARG B 1 232 ? 2.805 3.217 33.469 1 97.69 232 ARG B C 1
ATOM 3950 O O . ARG B 1 232 ? 3.627 3.012 32.594 1 97.69 232 ARG B O 1
ATOM 3957 N N . GLU B 1 233 ? 2.518 2.332 34.406 1 98.06 233 GLU B N 1
ATOM 3958 C CA . GLU B 1 233 ? 3.266 1.081 34.5 1 98.06 233 GLU B CA 1
ATOM 3959 C C . GLU B 1 233 ? 2.971 0.177 33.312 1 98.06 233 GLU B C 1
ATOM 3961 O O . GLU B 1 233 ? 3.871 -0.484 32.781 1 98.06 233 GLU B O 1
ATOM 3966 N N . GLU B 1 234 ? 1.702 0.135 32.875 1 98.44 234 GLU B N 1
ATOM 3967 C CA . GLU B 1 234 ? 1.309 -0.652 31.719 1 98.44 234 GLU B CA 1
ATOM 3968 C C . GLU B 1 234 ? 1.962 -0.12 30.453 1 98.44 234 GLU B C 1
ATOM 3970 O O . GLU B 1 234 ? 2.379 -0.896 29.578 1 98.44 234 GLU B O 1
ATOM 3975 N N . ILE B 1 235 ? 2.037 1.17 30.344 1 98.56 235 ILE B N 1
ATOM 3976 C CA . ILE B 1 235 ? 2.633 1.81 29.188 1 98.56 235 ILE B CA 1
ATOM 3977 C C . ILE B 1 235 ? 4.125 1.49 29.125 1 98.56 235 ILE B C 1
ATOM 3979 O O . ILE B 1 235 ? 4.656 1.169 28.062 1 98.56 235 ILE B O 1
ATOM 3983 N N . LYS B 1 236 ? 4.77 1.57 30.25 1 98.31 236 LYS B N 1
ATOM 3984 C CA . LYS B 1 236 ? 6.195 1.247 30.312 1 98.31 236 LYS B CA 1
ATOM 3985 C C . LYS B 1 236 ? 6.445 -0.203 29.922 1 98.31 236 LYS B C 1
ATOM 3987 O O . LYS B 1 236 ? 7.398 -0.496 29.188 1 98.31 236 LYS B O 1
ATOM 3992 N N . GLN B 1 237 ? 5.625 -1.049 30.391 1 98.69 237 GLN B N 1
ATOM 3993 C CA . GLN B 1 237 ? 5.75 -2.461 30.047 1 98.69 237 GLN B CA 1
ATOM 3994 C C . GLN B 1 237 ? 5.586 -2.676 28.547 1 98.69 237 GLN B C 1
ATOM 3996 O O . GLN B 1 237 ? 6.379 -3.385 27.922 1 98.69 237 GLN B O 1
ATOM 4001 N N . LEU B 1 238 ? 4.555 -2.072 27.984 1 98.75 238 LEU B N 1
ATOM 4002 C CA . LEU B 1 238 ? 4.316 -2.217 26.547 1 98.75 238 LEU B CA 1
ATOM 4003 C C . LEU B 1 238 ? 5.473 -1.635 25.75 1 98.75 238 LEU B C 1
ATOM 4005 O O . LEU B 1 238 ? 5.852 -2.186 24.703 1 98.75 238 LEU B O 1
ATOM 4009 N N . HIS B 1 239 ? 5.996 -0.491 26.234 1 98.5 239 HIS B N 1
ATOM 4010 C CA . HIS B 1 239 ? 7.152 0.097 25.562 1 98.5 239 HIS B CA 1
ATOM 4011 C C . HIS B 1 239 ? 8.297 -0.907 25.453 1 98.5 239 HIS B C 1
ATOM 4013 O O . HIS B 1 239 ? 8.875 -1.082 24.391 1 98.5 239 HIS B O 1
ATOM 4019 N N . ASN B 1 240 ? 8.57 -1.6 26.516 1 98.62 240 ASN B N 1
ATOM 4020 C CA . ASN B 1 240 ? 9.648 -2.588 26.531 1 98.62 240 ASN B CA 1
ATOM 4021 C C . ASN B 1 240 ? 9.336 -3.768 25.625 1 98.62 240 ASN B C 1
ATOM 4023 O O . ASN B 1 240 ? 10.227 -4.258 24.922 1 98.62 240 ASN B O 1
ATOM 4027 N N . GLU B 1 241 ? 8.148 -4.188 25.656 1 98.81 241 GLU B N 1
ATOM 4028 C CA . GLU B 1 241 ? 7.734 -5.305 24.812 1 98.81 241 GLU B CA 1
ATOM 4029 C C . GLU B 1 241 ? 7.852 -4.945 23.328 1 98.81 241 GLU B C 1
ATOM 4031 O O . GLU B 1 241 ? 8.227 -5.789 22.516 1 98.81 241 GLU B O 1
ATOM 4036 N N . LEU B 1 242 ? 7.535 -3.717 23.016 1 98.75 242 LEU B N 1
ATOM 4037 C CA . LEU B 1 242 ? 7.648 -3.262 21.625 1 98.75 242 LEU B CA 1
ATOM 4038 C C . LEU B 1 242 ? 9.109 -3.143 21.219 1 98.75 242 LEU B C 1
ATOM 4040 O O . LEU B 1 242 ? 9.461 -3.42 20.062 1 98.75 242 LEU B O 1
ATOM 4044 N N . GLU B 1 243 ? 9.953 -2.705 22.125 1 98.44 243 GLU B N 1
ATOM 4045 C CA . GLU B 1 243 ? 11.391 -2.682 21.844 1 98.44 243 GLU B CA 1
ATOM 4046 C C . GLU B 1 243 ? 11.922 -4.09 21.594 1 98.44 243 GLU B C 1
ATOM 4048 O O . GLU B 1 243 ? 12.75 -4.297 20.688 1 98.44 243 GLU B O 1
ATOM 4053 N N . ASP B 1 244 ? 11.461 -5.035 22.359 1 98.56 244 ASP B N 1
ATOM 4054 C CA . ASP B 1 244 ? 11.859 -6.426 22.156 1 98.56 244 ASP B CA 1
ATOM 4055 C C . ASP B 1 244 ? 11.359 -6.953 20.812 1 98.56 244 ASP B C 1
ATOM 4057 O O . ASP B 1 244 ? 12.086 -7.648 20.109 1 98.56 244 ASP B O 1
ATOM 4061 N N . LEU B 1 245 ? 10.133 -6.598 20.531 1 98.31 245 LEU B N 1
ATOM 4062 C CA . LEU B 1 245 ? 9.555 -7 19.2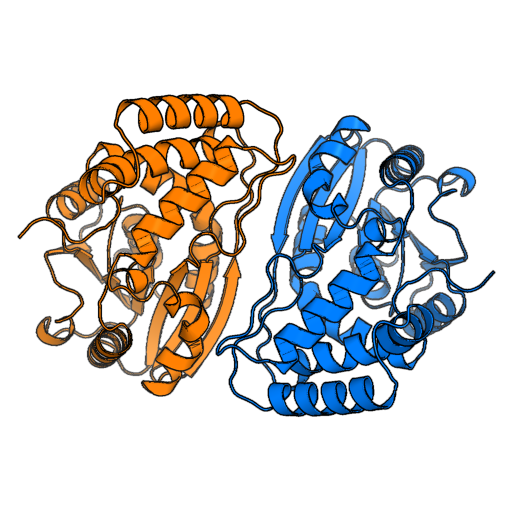66 1 98.31 245 LEU B CA 1
ATOM 4063 C C . LEU B 1 245 ? 10.383 -6.465 18.094 1 98.31 245 LEU B C 1
ATOM 4065 O O . LEU B 1 245 ? 10.586 -7.164 17.109 1 98.31 245 LEU B O 1
ATOM 4069 N N . ALA B 1 246 ? 10.883 -5.234 18.234 1 98 246 ALA B N 1
ATOM 4070 C CA . ALA B 1 246 ? 11.648 -4.586 17.188 1 98 246 ALA B CA 1
ATOM 4071 C C . ALA B 1 246 ? 12.922 -5.359 16.875 1 98 246 ALA B C 1
ATOM 4073 O O . ALA B 1 246 ? 13.469 -5.266 15.773 1 98 246 ALA B O 1
ATOM 4074 N N . LYS B 1 247 ? 13.398 -6.195 17.797 1 97.25 247 LYS B N 1
ATOM 4075 C CA . LYS B 1 247 ? 14.641 -6.949 17.641 1 97.25 247 LYS B CA 1
ATOM 4076 C C . LYS B 1 247 ? 14.391 -8.281 16.953 1 97.25 247 LYS B C 1
ATOM 4078 O O . LYS B 1 247 ? 15.336 -8.977 16.562 1 97.25 247 LYS B O 1
ATOM 4083 N N . THR B 1 248 ? 13.141 -8.656 16.797 1 95.38 248 THR B N 1
ATOM 4084 C CA . THR B 1 248 ? 12.797 -9.938 16.172 1 95.38 248 THR B CA 1
ATOM 4085 C C . THR B 1 248 ? 12.82 -9.82 14.656 1 95.38 248 THR B C 1
ATOM 4087 O O . THR B 1 248 ? 13.023 -8.727 14.109 1 95.38 248 THR B O 1
ATOM 4090 N N . ASN B 1 249 ? 12.602 -10.961 13.984 1 91.75 249 ASN B N 1
ATOM 4091 C CA . ASN B 1 249 ? 12.547 -11 12.531 1 91.75 249 ASN B CA 1
ATOM 4092 C C . ASN B 1 249 ? 11.117 -10.891 12.016 1 91.75 249 ASN B C 1
ATOM 4094 O O . ASN B 1 249 ? 10.836 -11.242 10.867 1 91.75 249 ASN B O 1
ATOM 4098 N N . SER B 1 250 ? 10.242 -10.328 12.883 1 94.31 250 SER B N 1
ATOM 4099 C CA . SER B 1 250 ? 8.844 -10.172 12.492 1 94.31 250 SER B CA 1
ATOM 4100 C C . SER B 1 250 ? 8.703 -9.242 11.289 1 94.31 250 SER B C 1
ATOM 4102 O O . SER B 1 250 ? 9.5 -8.312 11.125 1 94.31 250 SER B O 1
ATOM 4104 N N . THR B 1 251 ? 7.777 -9.578 10.414 1 94.44 251 THR B N 1
ATOM 4105 C CA . THR B 1 251 ? 7.391 -8.672 9.336 1 94.44 251 THR B CA 1
ATOM 4106 C C . THR B 1 251 ? 6.309 -7.703 9.805 1 94.44 251 THR B C 1
ATOM 4108 O O . THR B 1 251 ? 5.258 -8.125 10.289 1 94.44 251 THR B O 1
ATOM 4111 N N . MET B 1 252 ? 6.621 -6.461 9.742 1 96.69 252 MET B N 1
ATOM 4112 C CA . MET B 1 252 ? 5.711 -5.41 10.188 1 96.69 252 MET B CA 1
ATOM 4113 C C . MET B 1 252 ? 5.605 -4.301 9.141 1 96.69 252 MET B C 1
ATOM 4115 O O . MET B 1 252 ? 6.488 -4.156 8.297 1 96.69 252 MET B O 1
ATOM 4119 N N . CYS B 1 253 ? 4.52 -3.627 9.141 1 97.12 253 CYS B N 1
ATOM 4120 C CA . CYS B 1 253 ? 4.383 -2.441 8.305 1 97.12 253 CYS B CA 1
ATOM 4121 C C . CYS B 1 253 ? 3.898 -1.25 9.125 1 97.12 253 CYS B C 1
ATOM 4123 O O . CYS B 1 253 ? 3.5 -1.407 10.273 1 97.12 253 CYS B O 1
ATOM 4125 N N . TRP B 1 254 ? 4.082 -0.086 8.641 1 97.38 254 TRP B N 1
ATOM 4126 C CA . TRP B 1 254 ? 3.566 1.139 9.25 1 97.38 254 TRP B CA 1
ATOM 4127 C C . TRP B 1 254 ? 2.311 1.615 8.523 1 97.38 254 TRP B C 1
ATOM 4129 O O . TRP B 1 254 ? 1.726 0.874 7.73 1 97.38 254 TRP B O 1
ATOM 4139 N N . ILE B 1 255 ? 1.82 2.729 8.836 1 96.44 255 ILE B N 1
ATOM 4140 C CA . ILE B 1 255 ? 0.484 3.17 8.453 1 96.44 255 ILE B CA 1
ATOM 4141 C C . ILE B 1 255 ? 0.427 3.391 6.941 1 96.44 255 ILE B C 1
ATOM 4143 O O . ILE B 1 255 ? 1.42 3.793 6.332 1 96.44 255 ILE B O 1
ATOM 4147 N N . ARG B 1 256 ? -0.729 3.092 6.355 1 97.06 256 ARG B N 1
ATOM 4148 C CA . ARG B 1 256 ? -0.974 3.328 4.938 1 97.06 256 ARG B CA 1
ATOM 4149 C C . ARG B 1 256 ? -1.242 4.805 4.668 1 97.06 256 ARG B C 1
ATOM 4151 O O . ARG B 1 256 ? -1.987 5.453 5.406 1 97.06 256 ARG B O 1
ATOM 4158 N N . MET B 1 257 ? -0.602 5.305 3.619 1 97.94 257 MET B N 1
ATOM 4159 C CA . MET B 1 257 ? -0.778 6.691 3.193 1 97.94 257 MET B CA 1
ATOM 4160 C C . MET B 1 257 ? -1.648 6.77 1.943 1 97.94 257 MET B C 1
ATOM 4162 O O . MET B 1 257 ? -1.454 6.004 0.996 1 97.94 257 MET B O 1
ATOM 4166 N N . HIS B 1 258 ? -2.686 7.578 1.974 1 98.06 258 HIS B N 1
ATOM 4167 C CA . HIS B 1 258 ? -3.469 7.953 0.801 1 98.06 258 HIS B CA 1
ATOM 4168 C C . HIS B 1 258 ? -2.947 9.242 0.182 1 98.06 258 HIS B C 1
ATOM 4170 O O . HIS B 1 258 ? -2.807 10.258 0.872 1 98.06 258 HIS B O 1
ATOM 4176 N N . LYS B 1 259 ? -2.6 9.211 -1.051 1 98.44 259 LYS B N 1
ATOM 4177 C CA . LYS B 1 259 ? -1.941 10.336 -1.704 1 98.44 259 LYS B CA 1
ATOM 4178 C C . LYS B 1 259 ? -2.779 10.867 -2.863 1 98.44 259 LYS B C 1
ATOM 4180 O O . LYS B 1 259 ? -3.318 10.094 -3.654 1 98.44 259 LYS B O 1
ATOM 4185 N N . ILE B 1 260 ? -2.846 12.211 -3.055 1 98.12 260 ILE B N 1
ATOM 4186 C CA . ILE B 1 260 ? -3.562 12.758 -4.195 1 98.12 260 ILE B CA 1
ATOM 4187 C C . ILE B 1 260 ? -2.809 13.969 -4.742 1 98.12 260 ILE B C 1
ATOM 4189 O O . ILE B 1 260 ? -2.059 14.625 -4.012 1 98.12 260 ILE B O 1
ATOM 4193 N N . ILE B 1 261 ? -2.895 14.219 -6.004 1 98.38 261 ILE B N 1
ATOM 4194 C CA . ILE B 1 261 ? -2.619 15.477 -6.676 1 98.38 261 ILE B CA 1
ATOM 4195 C C . ILE B 1 261 ? -3.922 16.078 -7.199 1 98.38 261 ILE B C 1
ATOM 4197 O O . ILE B 1 261 ? -4.609 15.469 -8.023 1 98.38 261 ILE B O 1
ATOM 4201 N N . ALA B 1 262 ? -4.258 17.156 -6.699 1 98.38 262 ALA B N 1
ATOM 4202 C CA . ALA B 1 262 ? -5.469 17.859 -7.113 1 98.38 262 ALA B CA 1
ATOM 4203 C C . ALA B 1 262 ? -5.125 19.172 -7.816 1 98.38 262 ALA B C 1
ATOM 4205 O O . ALA B 1 262 ? -4.285 19.938 -7.336 1 98.38 262 ALA B O 1
ATOM 4206 N N . LYS B 1 263 ? -5.777 19.438 -8.883 1 97.81 263 LYS B N 1
ATOM 4207 C CA . LYS B 1 263 ? -5.527 20.625 -9.68 1 97.81 263 LYS B CA 1
ATOM 4208 C C . LYS B 1 263 ? -6.738 21.562 -9.68 1 97.81 263 LYS B C 1
ATOM 4210 O O . LYS B 1 263 ? -7.879 21.094 -9.766 1 97.81 263 LYS B O 1
ATOM 4215 N N . LEU B 1 264 ? -6.41 22.766 -9.547 1 95.44 264 LEU B N 1
ATOM 4216 C CA . LEU B 1 264 ? -7.469 23.766 -9.68 1 95.44 264 LEU B CA 1
ATOM 4217 C C . LEU B 1 264 ? -7.574 24.266 -11.117 1 95.44 264 LEU B C 1
ATOM 4219 O O . LEU B 1 264 ? -6.609 24.812 -11.656 1 95.44 264 LEU B O 1
ATOM 4223 N N . ASN B 1 265 ? -8.648 23.969 -11.82 1 86.62 265 ASN B N 1
ATOM 4224 C CA . ASN B 1 265 ? -8.836 24.453 -13.188 1 86.62 265 ASN B CA 1
ATOM 4225 C C . ASN B 1 265 ? -9.227 25.922 -13.219 1 86.62 265 ASN B C 1
ATOM 4227 O O . ASN B 1 265 ? -9.852 26.422 -12.281 1 86.62 265 ASN B O 1
#

Nearest PDB structures (foldseek):
  3gu3-assembly1_B  TM=6.829E-01  e=1.638E-12  Bacillus cereus ATCC 14579
  1xxl-assembly2_B  TM=6.678E-01  e=1.022E-10  Bacillus subtilis
  6gkz-assembly1_D  TM=6.362E-01  e=4.082E-09  Coptis japonica
  8hkr-assembly1_B  TM=5.362E-01  e=6.832E-10  Mycobacterium tuberculosis H37Rv
  8hkr-assembly1_A  TM=5.337E-01  e=1.670E-09  Mycobacterium tuberculosis H37Rv

Sequence (530 aa):
MPSTYILNTNDKARERLSLQHQLYAKSSLDLLSEVGPSAAMTALEIGCGSGDMTLELAKLIGREGSLLTIDLSQDQLDHTQQRTRTYSNIRFKVWDVNHLSDLGEKFDLIYCRMVLHHVADARSVILQMKNCLNSGGFVVCEEPSLFDSTFCSPPSPSYDQFTQWARSCFSKSNRDFQIAHRLEQEFSSCGFEIEHCSLFQPLLRTNKEKLIYSMALDDLTPQLLELGIAKREEIKQLHNELEDLAKTNSTMCWIRMHKIIAKLNMPSTYILNTNDKARERLSLQHQLYAKSSLDLLSEVGPSAAMTALEIGCGSGDMTLELAKLIGREGSLLTIDLSQDQLDHTQQRTRTYSNIRFKVWDVNHLSDLGEKFDLIYCRMVLHHVADARSVILQMKNCLNSGGFVVCEEPSLFDSTFCSPPSPSYDQFTQWARSCFSKSNRDFQIAHRLEQEFSSCGFEIEHCSLFQPLLRTNKEKLIYSMALDDLTPQLLELGIAKREEIKQLHNELEDLAKTNSTMCWIRMHKIIAKLN

Foldseek 3Di:
DPDLDLFDLPPLCLVLVVLVCVQCVVVLLVVVVVVPAEQAWEEEEEDCRNLPVVQVVDVRNHLNYAYEYEAQDPVSQVNNCVVCVVHPRYHYDHDDLLPLLVVVAATQEYEEEADLQSDLDSLSSLLSNLNRYDAFHKYKYKHWQQLPDKDKPPDDPLVVVLSVLVVVLSVPDSTDSCCLVCVCVSNVVSQWDWPDKDKDKGKQQALSSQLSSLSRLVRNVVSCVVVVVDDPVVSVVSSVVSNVVSPDPMIIIHTMMIITMITHD/DPDLDLFDLPPLCLVLVVLVCVQCVVVLLVVVVVVQAEQAWEEEEEDCRNLVVVQVVDVRNHLNYAYEYEEQDPVSQVNNCVVPVVHPRYHYDHDDLLPLLVVVAATQEYEEEADLQSDLDSLSSLLSNLNRYDAFHKYKYKHWQQLPDKDKPPDDPLVVVLSVLVVVLSVPRSTDSCVLVCVCVSNVVSPWDWPDKDKDKGKQQALSSQLSSLSRLVRNVVSCVVVVVDDPVVSVVSSVVSNVVSPDPMIIIHTMMMITMITHD

Solvent-accessible surface area (backbone atoms only — not comparable to full-atom values): 27906 Å² total; per-residue (Å²): 131,81,82,81,54,72,53,51,79,49,80,77,32,37,57,46,44,46,54,52,42,64,67,43,44,65,64,52,51,56,54,50,54,71,73,52,68,46,52,65,37,35,32,35,36,42,55,46,64,66,19,64,63,52,53,53,49,47,63,55,20,35,85,70,14,39,36,39,39,26,24,79,44,61,68,39,51,53,54,26,48,62,76,40,61,89,50,86,45,61,45,77,46,75,43,59,66,86,50,46,51,76,69,76,58,69,20,44,32,36,39,36,53,70,47,59,50,72,35,78,50,48,61,62,32,52,48,26,49,55,70,24,40,37,83,68,12,37,40,40,40,35,28,53,37,79,73,66,58,50,55,51,34,70,80,46,72,54,58,51,49,50,54,51,53,52,50,52,58,51,68,72,36,87,40,45,58,61,49,35,61,38,47,69,58,51,44,40,75,67,63,31,45,76,78,41,74,44,51,49,39,41,59,38,86,44,49,73,56,39,35,45,58,31,46,49,48,60,32,35,41,66,50,33,49,75,71,63,74,48,53,73,67,56,51,53,50,47,36,52,47,30,50,55,52,20,72,50,88,53,37,36,42,49,59,37,32,32,38,37,34,30,32,34,116,131,82,82,78,55,71,54,50,79,50,81,79,31,38,58,46,46,47,52,52,42,65,65,41,44,65,64,53,52,55,55,49,56,71,72,51,68,46,51,67,36,35,33,35,37,44,53,44,62,66,21,65,62,53,54,53,49,47,63,55,21,36,85,69,13,39,36,40,40,26,23,79,45,61,67,38,49,53,53,27,48,63,75,42,60,88,51,86,43,62,45,78,45,75,44,60,64,87,48,46,50,75,68,76,58,68,20,45,33,37,40,36,53,70,47,57,49,68,34,78,52,48,61,60,33,54,48,27,50,55,70,25,40,36,83,67,11,37,38,40,40,36,27,52,36,79,72,67,58,50,54,51,32,69,83,46,70,54,58,49,49,49,52,51,53,51,50,52,56,51,67,73,38,88,40,44,58,60,48,34,59,39,47,68,59,52,44,41,75,68,63,32,46,75,77,41,73,44,51,47,39,42,59,38,87,44,47,72,56,38,34,46,58,32,47,49,48,59,32,34,41,67,52,33,49,74,71,62,75,48,52,72,69,57,50,52,50,45,37,51,47,30,50,55,52,19,72,50,89,53,37,37,41,50,59,36,32,31,36,38,35,31,30,35,117

pLDDT: mean 92.5, std 10.16, range [31.94, 98.81]

Organism: Legionella pneumophila subsp. pneumophila (strain Philadelphia 1 / ATCC 33152 / DSM 7513) (NCBI:txid272624)

Secondary structure (DSSP, 8-state):
-----SS--SHHHHHHHHHHHHHHHHHHHHHHHHH---TT-EEEEE--TTSHHHHHHHHHH-TTSEEEEEES-HHHHHHHHHHTTT-SSEEEEE--GGGGGGG---EEEEEEES-GGGSS-HHHHHHHHHHTEEEEEEEEEEEEETTSS--EES--HHHHHHHHHHHHHHHTTTS-TTGGGGHHHHHHHTT-EEEEEEEE--EE-SHHHHTHHHHHHHHHHHHHHHTTSS-HHHHHHHHHHHHHHHTS--EEE--EEEEEEEE--/-----SS--SHHHHHHHHHHHHHHHHHHHHHHHHH---TT-EEEEE--TTSHHHHHHHHHH-TTSEEEEEES-HHHHHHHHHHTTT-SSEEEEE--GGGGGGG---EEEEEEES-GGGSS-HHHHHHHHHHTEEEEEEEEEEEEETTSS--EES--HHHHHHHHHHHHHHHTTTS-TTGGGGHHHHHHHTT-EEEEEEEE--EE-SHHHHTHHHHHHHHHHHHHHHTTSS-HHHHHHHHHHHHHHHTS--EEE--EEEEEEEE--

InterPro domains:
  IPR029063 S-adenosyl-L-methionine-dependent methyltransferase superfamily [G3DSA:3.40.50.150] (10-254)
  IPR029063 S-adenosyl-L-methionine-dependent methyltransferase superfamily [SSF53335] (31-202)

Radius of gyration: 24.71 Å; Cα contacts (8 Å, |Δi|>4): 999; chains: 2; bounding box: 54×71×67 Å